Protein AF-0000000065926267 (afdb_homodimer)

Solvent-accessible surface area (backbone atoms only — not comparable to full-atom values): 24018 Å² total; per-residue (Å²): 134,90,83,77,77,90,74,89,75,77,87,75,74,76,86,73,70,77,80,79,80,80,81,76,78,79,76,84,77,79,81,74,82,75,84,75,81,77,74,82,64,80,72,65,75,64,61,59,61,54,53,53,48,52,51,50,44,50,53,42,53,50,50,38,52,49,40,52,48,51,38,50,49,50,51,49,52,48,52,51,47,52,52,52,51,51,51,52,52,51,52,48,62,74,52,30,42,49,67,62,51,57,64,46,47,58,52,54,52,49,51,54,48,47,50,57,54,31,72,71,65,67,42,52,69,61,45,51,53,51,50,52,51,45,52,52,50,52,50,49,56,39,42,75,71,38,38,42,76,53,84,67,82,52,69,70,42,79,84,53,34,39,75,80,47,71,42,75,47,92,93,49,56,76,45,18,47,73,43,80,80,38,87,13,32,28,44,79,89,37,76,74,38,54,18,32,28,27,27,19,48,126,134,85,79,76,81,83,73,80,78,73,85,76,83,85,78,75,73,78,80,76,80,78,80,76,77,80,75,84,76,79,80,77,83,75,87,76,85,78,74,84,66,81,73,69,81,62,64,62,62,56,55,53,48,53,53,49,44,50,53,43,54,50,49,38,51,49,40,51,48,52,39,51,50,49,52,49,52,50,52,51,46,53,54,53,51,52,51,51,52,51,51,47,61,75,50,29,42,49,67,63,52,55,63,46,47,58,52,54,51,50,51,53,48,48,52,58,53,31,72,71,66,67,44,52,68,62,45,52,52,50,51,51,53,45,53,51,49,52,51,50,54,39,42,76,70,39,38,41,76,53,83,67,82,52,67,69,41,79,82,54,34,42,75,80,47,72,42,74,48,90,90,49,57,75,43,16,47,74,45,78,80,36,87,14,32,27,43,80,89,38,74,75,38,54,18,31,29,25,28,18,49,126

Structure (mmCIF, N/CA/C/O backbone):
data_AF-0000000065926267-model_v1
#
loop_
_entity.id
_entity.type
_entity.pdbx_description
1 polymer 'Protein GrpE'
#
loop_
_atom_site.group_PDB
_atom_site.id
_atom_site.type_symbol
_atom_site.label_atom_id
_atom_site.label_alt_id
_atom_site.label_comp_id
_atom_site.label_asym_id
_atom_site.label_entity_id
_atom_site.label_seq_id
_atom_site.pdbx_PDB_ins_code
_atom_site.Cartn_x
_atom_site.Cartn_y
_atom_site.Cartn_z
_atom_site.occupancy
_atom_site.B_iso_or_equiv
_atom_site.auth_seq_id
_atom_site.auth_comp_id
_atom_site.auth_asym_id
_atom_site.auth_atom_id
_atom_site.pdbx_PDB_model_num
ATOM 1 N N . MET A 1 1 ? -25.953 -6.121 42.062 1 20.11 1 MET A N 1
ATOM 2 C CA . MET A 1 1 ? -26.312 -5.539 43.344 1 20.11 1 MET A CA 1
ATOM 3 C C . MET A 1 1 ? -26.172 -4.02 43.312 1 20.11 1 MET A C 1
ATOM 5 O O . MET A 1 1 ? -27.156 -3.299 43.5 1 20.11 1 MET A O 1
ATOM 9 N N . LYS A 1 2 ? -25.047 -3.447 43.719 1 22.78 2 LYS A N 1
ATOM 10 C CA . LYS A 1 2 ? -24.922 -2.127 44.312 1 22.78 2 LYS A CA 1
ATOM 11 C C . LYS A 1 2 ? -24.875 -1.034 43.25 1 22.78 2 LYS A C 1
ATOM 13 O O . LYS A 1 2 ? -23.875 -0.918 42.531 1 22.78 2 LYS A O 1
ATOM 18 N N . ASP A 1 3 ? -26.109 -0.594 42.656 1 23.97 3 ASP A N 1
ATOM 19 C CA . ASP A 1 3 ? -26.719 0.468 41.875 1 23.97 3 ASP A CA 1
ATOM 20 C C . ASP A 1 3 ? -26.406 1.843 42.469 1 23.97 3 ASP A C 1
ATOM 22 O O . ASP A 1 3 ? -27.297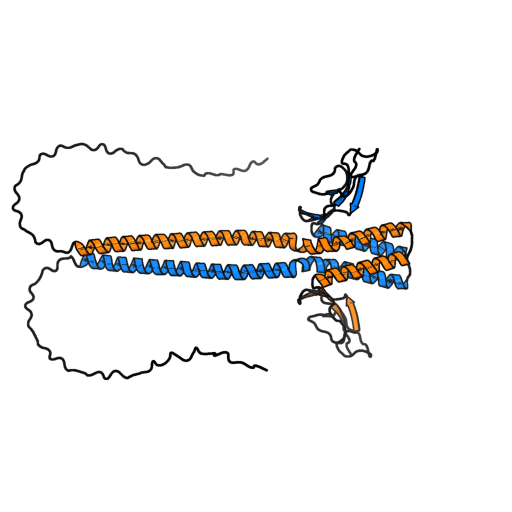 2.521 42.969 1 23.97 3 ASP A O 1
ATOM 26 N N . LYS A 1 4 ? -25.203 1.982 43.094 1 23.7 4 LYS A N 1
ATOM 27 C CA . LYS A 1 4 ? -24.844 3.16 43.875 1 23.7 4 LYS A CA 1
ATOM 28 C C . LYS A 1 4 ? -25.172 4.445 43.094 1 23.7 4 LYS A C 1
ATOM 30 O O . LYS A 1 4 ? -25.297 4.434 41.875 1 23.7 4 LYS A O 1
ATOM 35 N N . ASP A 1 5 ? -24.797 5.723 43.531 1 23.03 5 ASP A N 1
ATOM 36 C CA . ASP A 1 5 ? -25.031 6.988 44.25 1 23.03 5 ASP A CA 1
ATOM 37 C C . ASP A 1 5 ? -24.688 8.18 43.344 1 23.03 5 ASP A C 1
ATOM 39 O O . ASP A 1 5 ? -24.578 9.312 43.812 1 23.03 5 ASP A O 1
ATOM 43 N N . ILE A 1 6 ? -23.922 8 42.094 1 24.67 6 ILE A N 1
ATOM 44 C CA . ILE A 1 6 ? -23.109 9.172 41.781 1 24.67 6 ILE A CA 1
ATOM 45 C C . ILE A 1 6 ? -24.016 10.367 41.5 1 24.67 6 ILE A C 1
ATOM 47 O O . ILE A 1 6 ? -24.906 10.289 40.625 1 24.67 6 ILE A O 1
ATOM 51 N N . LYS A 1 7 ? -24.016 11.555 42.25 1 23.98 7 LYS A N 1
ATOM 52 C CA . LYS A 1 7 ? -24.406 12.867 42.781 1 23.98 7 LYS A CA 1
ATOM 53 C C . LYS A 1 7 ? -24.344 13.93 41.688 1 23.98 7 LYS A C 1
ATOM 55 O O . LYS A 1 7 ? -23.281 14.461 41.375 1 23.98 7 LYS A O 1
ATOM 60 N N . GLU A 1 8 ? -24.938 13.734 40.469 1 21.88 8 GLU A N 1
ATOM 61 C CA . GLU A 1 8 ? -24.891 14.773 39.438 1 21.88 8 GLU A CA 1
ATOM 62 C C . GLU A 1 8 ? -25.438 16.094 39.969 1 21.88 8 GLU A C 1
ATOM 64 O O . GLU A 1 8 ? -26.656 16.234 40.156 1 21.88 8 GLU A O 1
ATOM 69 N N . GLU A 1 9 ? -24.75 16.922 40.906 1 21.28 9 GLU A N 1
ATOM 70 C CA . GLU A 1 9 ? -24.875 18.094 41.75 1 21.28 9 GLU A CA 1
ATOM 71 C C . GLU A 1 9 ? -25.25 19.328 40.906 1 21.28 9 GLU A C 1
ATOM 73 O O . GLU A 1 9 ? -25.922 20.234 41.406 1 21.28 9 GLU A O 1
ATOM 78 N N . VAL A 1 10 ? -24.578 19.656 39.719 1 20.7 10 VAL A N 1
ATOM 79 C CA . VAL A 1 10 ? -24.031 21 39.562 1 20.7 10 VAL A CA 1
ATOM 80 C C . VAL A 1 10 ? -25.156 21.984 39.219 1 20.7 10 VAL A C 1
ATOM 82 O O . VAL A 1 10 ? -25.125 23.141 39.656 1 20.7 10 VAL A O 1
ATOM 85 N N . LEU A 1 11 ? -26.062 21.844 38.188 1 22.83 11 LEU A N 1
ATOM 86 C CA . LEU A 1 11 ? -26.219 22.953 37.25 1 22.83 11 LEU A CA 1
ATOM 87 C C . LEU A 1 11 ? -27.25 23.969 37.75 1 22.83 11 LEU A C 1
ATOM 89 O O . LEU A 1 11 ? -27.938 24.625 36.969 1 22.83 11 LEU A O 1
ATOM 93 N N . LYS A 1 12 ? -27.703 23.953 39 1 21.98 12 LYS A N 1
ATOM 94 C CA . LYS A 1 12 ? -28.984 24.609 39.281 1 21.98 12 LYS A CA 1
ATOM 95 C C . LYS A 1 12 ? -28.828 26.125 39.281 1 21.98 12 LYS A C 1
ATOM 97 O O . LYS A 1 12 ? -29.75 26.859 39.656 1 21.98 12 LYS A O 1
ATOM 102 N N . GLU A 1 13 ? -27.562 26.719 39.281 1 21.47 13 GLU A N 1
ATOM 103 C CA . GLU A 1 13 ? -27.453 27.953 40.062 1 21.47 13 GLU A CA 1
ATOM 104 C C . GLU A 1 13 ? -28.297 29.062 39.438 1 21.47 13 GLU A C 1
ATOM 106 O O . GLU A 1 13 ? -29 29.781 40.156 1 21.47 13 GLU A O 1
ATOM 111 N N . GLU A 1 14 ? -28.031 29.672 38.219 1 21.91 14 GLU A N 1
ATOM 112 C CA . GLU A 1 14 ? -27.75 31.094 38.125 1 21.91 14 GLU A CA 1
ATOM 113 C C . GLU A 1 14 ? -29.031 31.906 38 1 21.91 14 GLU A C 1
ATOM 115 O O . GLU A 1 14 ? -29.031 33.125 38.219 1 21.91 14 GLU A O 1
ATOM 120 N N . ILE A 1 15 ? -30.141 31.578 37.344 1 21.77 15 ILE A N 1
ATOM 121 C CA . ILE A 1 15 ? -30.688 32.594 36.438 1 21.77 15 ILE A CA 1
ATOM 122 C C . ILE A 1 15 ? -31.469 33.625 37.25 1 21.77 15 ILE A C 1
ATOM 124 O O . ILE A 1 15 ? -32.688 33.469 37.438 1 21.77 15 ILE A O 1
ATOM 128 N N . ASN A 1 16 ? -31.234 33.875 38.5 1 20.75 16 ASN A N 1
ATOM 129 C CA . ASN A 1 16 ? -32.156 34.594 39.375 1 20.75 16 ASN A CA 1
ATOM 130 C C . ASN A 1 16 ? -32.281 36.062 38.938 1 20.75 16 ASN A C 1
ATOM 132 O O . ASN A 1 16 ? -31.797 36.969 39.656 1 20.75 16 ASN A O 1
ATOM 136 N N . LYS A 1 17 ? -32.031 36.438 37.719 1 22.7 17 LYS A N 1
ATOM 137 C CA . LYS A 1 17 ? -31.781 37.844 37.469 1 22.7 17 LYS A CA 1
ATOM 138 C C . LYS A 1 17 ? -33 38.719 37.75 1 22.7 17 LYS A C 1
ATOM 140 O O . LYS A 1 17 ? -32.938 39.938 37.75 1 22.7 17 LYS A O 1
ATOM 145 N N . GLU A 1 18 ? -34.219 38.156 37.781 1 21.34 18 GLU A N 1
ATOM 146 C CA . GLU A 1 18 ? -35.125 39.062 37.094 1 21.34 18 GLU A CA 1
ATOM 147 C C . GLU A 1 18 ? -35.188 40.438 37.75 1 21.34 18 GLU A C 1
ATOM 149 O O . GLU A 1 18 ? -34.75 40.562 38.906 1 21.34 18 GLU A O 1
ATOM 154 N N . VAL A 1 19 ? -36.25 41.344 37.531 1 21.77 19 VAL A N 1
ATOM 155 C CA . VAL A 1 19 ? -36.719 42.594 36.938 1 21.77 19 VAL A CA 1
ATOM 156 C C . VAL A 1 19 ? -37.031 43.594 38.031 1 21.77 19 VAL A C 1
ATOM 158 O O . VAL A 1 19 ? -38.125 43.562 38.625 1 21.77 19 VAL A O 1
ATOM 161 N N . ASN A 1 20 ? -36.406 43.562 39.25 1 20.28 20 ASN A N 1
ATOM 162 C CA . ASN A 1 20 ? -37.062 44.438 40.219 1 20.28 20 ASN A CA 1
ATOM 163 C C . ASN A 1 20 ? -37.062 45.875 39.75 1 20.28 20 ASN A C 1
ATOM 165 O O . ASN A 1 20 ? -36 46.438 39.469 1 20.28 20 ASN A O 1
ATOM 169 N N . GLU A 1 21 ? -38.188 46.406 39.25 1 22.14 21 GLU A N 1
ATOM 170 C CA . GLU A 1 21 ? -38.656 47.656 38.656 1 22.14 21 GLU A CA 1
ATOM 171 C C . GLU A 1 21 ? -38.312 48.844 39.562 1 22.14 21 GLU A C 1
ATOM 173 O O . GLU A 1 21 ? -38.562 48.812 40.781 1 22.14 21 GLU A O 1
ATOM 178 N N . GLU A 1 22 ? -37.375 49.719 39.188 1 22.89 22 GLU A N 1
ATOM 179 C CA . GLU A 1 22 ? -36.656 50.969 39.469 1 22.89 22 GLU A CA 1
ATOM 180 C C . GLU A 1 22 ? -37.625 52.125 39.75 1 22.89 22 GLU A C 1
ATOM 182 O O . GLU A 1 22 ? -38.406 52.469 38.875 1 22.89 22 GLU A O 1
ATOM 187 N N . LEU A 1 23 ? -38.312 52.188 41.031 1 22.77 23 LEU A N 1
ATOM 188 C CA . LEU A 1 23 ? -39.188 53.281 41.406 1 22.77 23 LEU A CA 1
ATOM 189 C C . LEU A 1 23 ? -38.469 54.625 41.312 1 22.77 23 LEU A C 1
ATOM 191 O O . LEU A 1 23 ? -37.438 54.812 41.969 1 22.77 23 LEU A O 1
ATOM 195 N N . LYS A 1 24 ? -38.469 55.312 40.219 1 21.36 24 LYS A N 1
ATOM 196 C CA . LYS A 1 24 ? -37.906 56.562 39.719 1 21.36 24 LYS A CA 1
ATOM 197 C C . LYS A 1 24 ? -38.375 57.75 40.562 1 21.36 24 LYS A C 1
ATOM 199 O O . LYS A 1 24 ? -39.562 58.094 40.531 1 21.36 24 LYS A O 1
ATOM 204 N N . ASN A 1 25 ? -38 57.812 41.906 1 21.69 25 ASN A N 1
ATOM 205 C CA . ASN A 1 25 ? -38.469 58.969 42.656 1 21.69 25 ASN A CA 1
ATOM 206 C C . ASN A 1 25 ? -38 60.281 42.062 1 21.69 25 ASN A C 1
ATOM 208 O O . ASN A 1 25 ? -36.812 60.406 41.719 1 21.69 25 ASN A O 1
ATOM 212 N N . GLU A 1 26 ? -38.781 61.062 41.469 1 23 26 GLU A N 1
ATOM 213 C CA . GLU A 1 26 ? -38.75 62.312 40.688 1 23 26 GLU A CA 1
ATOM 214 C C . GLU A 1 26 ? -38.344 63.5 41.562 1 23 26 GLU A C 1
ATOM 216 O O . GLU A 1 26 ? -39.125 63.969 42.406 1 23 26 GLU A O 1
ATOM 221 N N . GLU A 1 27 ? -37.375 63.375 42.469 1 23.44 27 GLU A N 1
ATOM 222 C CA . GLU A 1 27 ? -37.344 64.562 43.344 1 23.44 27 GLU A CA 1
ATOM 223 C C . GLU A 1 27 ? -36.969 65.812 42.562 1 23.44 27 GLU A C 1
ATOM 225 O O . GLU A 1 27 ? -36.188 65.75 41.625 1 23.44 27 GLU A O 1
ATOM 230 N N . VAL A 1 28 ? -37.75 66.938 42.719 1 24.67 28 VAL A N 1
ATOM 231 C CA . VAL A 1 28 ? -37.969 68.25 42.188 1 24.67 28 VAL A CA 1
ATOM 232 C C . VAL A 1 28 ? -36.781 69.188 42.594 1 24.67 28 VAL A C 1
ATOM 234 O O . VAL A 1 28 ? -36.5 69.312 43.781 1 24.67 28 VAL A O 1
ATOM 237 N N . LYS A 1 29 ? -35.656 69.125 41.875 1 23.14 29 LYS A N 1
ATOM 238 C CA . LYS A 1 29 ? -34.469 69.938 42.156 1 23.14 29 LYS A CA 1
ATOM 239 C C . LYS A 1 29 ? -34.719 71.438 42.031 1 23.14 29 LYS A C 1
ATOM 241 O O . LYS A 1 29 ? -35.375 71.875 41.094 1 23.14 29 LYS A O 1
ATOM 246 N N . GLU A 1 30 ? -34.719 72.062 43.188 1 25.59 30 GLU A N 1
ATOM 247 C CA . GLU A 1 30 ? -34.812 73.5 43.438 1 25.59 30 GLU A CA 1
ATOM 248 C C . GLU A 1 30 ? -33.688 74.25 42.75 1 25.59 30 GLU A C 1
ATOM 250 O O . GLU A 1 30 ? -32.5 73.875 42.938 1 25.59 30 GLU A O 1
ATOM 255 N N . GLU A 1 31 ? -33.844 74.938 41.688 1 23.67 31 GLU A N 1
ATOM 256 C CA . GLU A 1 31 ? -32.969 75.625 40.75 1 23.67 31 GLU A CA 1
ATOM 257 C C . GLU A 1 31 ? -32.375 76.875 41.406 1 23.67 31 GLU A C 1
ATOM 259 O O . GLU A 1 31 ? -33.094 77.812 41.781 1 23.67 31 GLU A O 1
ATOM 264 N N . THR A 1 32 ? -31.547 76.75 42.531 1 25.55 32 THR A N 1
ATOM 265 C CA . THR A 1 32 ? -31 77.938 43.062 1 25.55 32 THR A CA 1
ATOM 266 C C . THR A 1 32 ? -30.094 78.625 42.062 1 25.55 32 THR A C 1
ATOM 268 O O . THR A 1 32 ? -29.281 78 41.406 1 25.55 32 THR A O 1
ATOM 271 N N . HIS A 1 33 ? -30.453 79.75 41.531 1 25.23 33 HIS A N 1
ATOM 272 C CA . HIS A 1 33 ? -29.859 80.625 40.5 1 25.23 33 HIS A CA 1
ATOM 273 C C . HIS A 1 33 ? -28.594 81.312 41.031 1 25.23 33 HIS A C 1
ATOM 275 O O . HIS A 1 33 ? -28.672 82.25 41.844 1 25.23 33 HIS A O 1
ATOM 281 N N . GLU A 1 34 ? -27.531 80.625 41.562 1 26.44 34 GLU A N 1
ATOM 282 C CA . GLU A 1 34 ? -26.406 81.375 42.062 1 26.44 34 GLU A CA 1
ATOM 283 C C . GLU A 1 34 ? -25.672 82.125 40.938 1 26.44 34 GLU A C 1
ATOM 285 O O . GLU A 1 34 ? -25.484 81.562 39.875 1 26.44 34 GLU A O 1
ATOM 290 N N . HIS A 1 35 ? -25.609 83.438 40.906 1 28.7 35 HIS A N 1
ATOM 291 C CA . HIS A 1 35 ? -24.984 84.375 40 1 28.7 35 HIS A CA 1
ATOM 292 C C . HIS A 1 35 ? -23.453 84.25 40.031 1 28.7 35 HIS A C 1
ATOM 294 O O . HIS A 1 35 ? -22.844 84.562 41.062 1 28.7 35 HIS A O 1
ATOM 300 N N . GLU A 1 36 ? -22.797 83.25 39.625 1 28.77 36 GLU A N 1
ATOM 301 C CA . GLU A 1 36 ? -21.344 83.062 39.75 1 28.77 36 GLU A CA 1
ATOM 302 C C . GLU A 1 36 ? -20.625 84.062 38.844 1 28.77 36 GLU A C 1
ATOM 304 O O . GLU A 1 36 ? -21 84.312 37.719 1 28.77 36 GLU A O 1
ATOM 309 N N . HIS A 1 37 ? -19.953 85.125 39.469 1 35.34 37 HIS A N 1
ATOM 310 C CA . HIS A 1 37 ? -19.016 86.062 38.875 1 35.34 37 HIS A CA 1
ATOM 311 C C . HIS A 1 37 ? -17.906 85.312 38.125 1 35.34 37 HIS A C 1
ATOM 313 O O . HIS A 1 37 ? -17.266 84.438 38.688 1 35.34 37 HIS A O 1
ATOM 319 N N . LYS A 1 38 ? -17.953 85.312 36.812 1 33.19 38 LYS A N 1
ATOM 320 C CA . LYS A 1 38 ? -17.078 84.688 35.875 1 33.19 38 LYS A CA 1
ATOM 321 C C . LYS A 1 38 ? -15.688 85.312 35.875 1 33.19 38 LYS A C 1
ATOM 323 O O . LYS A 1 38 ? -15.531 86.438 35.5 1 33.19 38 LYS A O 1
ATOM 328 N N . HIS A 1 39 ? -14.922 85.125 36.969 1 39.44 39 HIS A N 1
ATOM 329 C CA . HIS A 1 39 ? -13.523 85.5 36.781 1 39.44 39 HIS A CA 1
ATOM 330 C C . HIS A 1 39 ? -12.945 84.812 35.531 1 39.44 39 HIS A C 1
ATOM 332 O O . HIS A 1 39 ? -13.18 83.625 35.281 1 39.44 39 HIS A O 1
ATOM 338 N N . GLY A 1 40 ? -12.836 85.562 34.469 1 34.44 40 GLY A N 1
ATOM 339 C CA . GLY A 1 40 ? -12.258 85.125 33.188 1 34.44 40 GLY A CA 1
ATOM 340 C C . GLY A 1 40 ? -10.906 84.5 33.375 1 34.44 40 GLY A C 1
ATOM 341 O O . GLY A 1 40 ? -9.906 85.125 33.656 1 34.44 40 GLY A O 1
ATOM 342 N N . GLY A 1 41 ? -10.867 83.438 34.156 1 36.59 41 GLY A N 1
ATOM 343 C CA . GLY A 1 41 ? -9.633 82.688 34.281 1 36.59 41 GLY A CA 1
ATOM 344 C C . GLY A 1 41 ? -9.047 82.25 32.938 1 36.59 41 GLY A C 1
ATOM 345 O O . GLY A 1 41 ? -9.766 81.812 32.062 1 36.59 41 GLY A O 1
ATOM 346 N N . HIS A 1 42 ? -7.992 82.938 32.562 1 44.19 42 HIS A N 1
ATOM 347 C CA . HIS A 1 42 ? -7.227 82.5 31.422 1 44.19 42 HIS A CA 1
ATOM 348 C C . HIS A 1 42 ? -7.039 81 31.438 1 44.19 42 HIS A C 1
ATOM 350 O O . HIS A 1 42 ? -6.488 80.438 32.375 1 44.19 42 HIS A O 1
ATOM 356 N N . THR A 1 43 ? -7.988 80.312 30.938 1 42.28 43 THR A N 1
ATOM 357 C CA . THR A 1 43 ? -7.906 78.875 30.766 1 42.28 43 THR A CA 1
ATOM 358 C C . THR A 1 43 ? -6.574 78.5 30.141 1 42.28 43 THR A C 1
ATOM 360 O O . THR A 1 43 ? -6.246 78.938 29.031 1 42.28 43 THR A O 1
ATOM 363 N N . CYS A 1 44 ? -5.562 78.312 30.922 1 46.72 44 CYS A N 1
ATOM 364 C CA . CYS A 1 44 ? -4.293 77.75 30.484 1 46.72 44 CYS A CA 1
ATOM 365 C C . CYS A 1 44 ? -4.512 76.625 29.453 1 46.72 44 CYS A C 1
ATOM 367 O O . CYS A 1 44 ? -5.332 75.75 29.656 1 46.72 44 CYS A O 1
ATOM 369 N N . CYS A 1 45 ? -4.059 77 28.188 1 47.88 45 CYS A N 1
ATOM 370 C CA . CYS A 1 45 ? -3.979 76.125 27.047 1 47.88 45 CYS A CA 1
ATOM 371 C C . CYS A 1 45 ? -3.477 74.75 27.453 1 47.88 45 CYS A C 1
ATOM 373 O O . CYS A 1 45 ? -2.955 74 26.625 1 47.88 45 CYS A O 1
ATOM 375 N N . GLY A 1 46 ? -3.355 74.5 28.719 1 48.62 46 GLY A N 1
ATOM 376 C CA . GLY A 1 46 ? -2.908 73.188 29.156 1 48.62 46 GLY A CA 1
ATOM 377 C C . GLY A 1 46 ? -3.883 72.062 28.797 1 48.62 46 GLY A C 1
ATOM 378 O O . GLY A 1 46 ? -3.631 70.875 29.078 1 48.62 46 GLY A O 1
ATOM 379 N N . LYS A 1 47 ? -5.062 72.438 28.422 1 54.5 47 LYS A N 1
ATOM 380 C CA . LYS A 1 47 ? -6.09 71.375 28.172 1 54.5 47 LYS A CA 1
ATOM 381 C C . LYS A 1 47 ? -5.898 70.75 26.812 1 54.5 47 LYS A C 1
ATOM 383 O O . LYS A 1 47 ? -6.5 69.688 26.531 1 54.5 47 LYS A O 1
ATOM 388 N N . HIS A 1 48 ? -5.062 71.438 26 1 58.88 48 HIS A N 1
ATOM 389 C CA . HIS A 1 48 ? -4.938 70.875 24.656 1 58.88 48 HIS A CA 1
ATOM 390 C C . HIS A 1 48 ? -3.965 69.688 24.641 1 58.88 48 HIS A C 1
ATOM 392 O O . HIS A 1 48 ? -4.141 68.75 23.859 1 58.88 48 HIS A O 1
ATOM 398 N N . GLY A 1 49 ? -2.984 69.75 25.453 1 58.56 49 GLY A N 1
ATOM 399 C CA . GLY A 1 49 ? -2 68.625 25.469 1 58.56 49 GLY A CA 1
ATOM 400 C C . GLY A 1 49 ? -2.531 67.375 26.062 1 58.56 49 GLY A C 1
ATOM 401 O O . GLY A 1 49 ? -2.148 66.25 25.625 1 58.56 49 GLY A O 1
ATOM 402 N N . HIS A 1 50 ? -3.346 67.438 27 1 68.31 50 HIS A N 1
ATOM 403 C CA . HIS A 1 50 ? -3.906 66.312 27.703 1 68.31 50 HIS A CA 1
ATOM 404 C C . HIS A 1 50 ? -4.871 65.5 26.812 1 68.31 50 HIS A C 1
ATOM 406 O O . HIS A 1 50 ? -4.898 64.312 26.859 1 68.31 50 HIS A O 1
ATOM 412 N N . LYS A 1 51 ? -5.559 66.25 25.984 1 70.12 51 LYS A N 1
ATOM 413 C CA . LYS A 1 51 ? -6.566 65.625 25.141 1 70.12 51 LYS A CA 1
ATOM 414 C C . LYS A 1 51 ? -5.918 64.812 24.031 1 70.12 51 LYS A C 1
ATOM 416 O O . LYS A 1 51 ? -6.398 63.719 23.703 1 70.12 51 LYS A O 1
ATOM 421 N N . HIS A 1 52 ? -4.719 65.25 23.609 1 78.25 52 HIS A N 1
ATOM 422 C CA . HIS A 1 52 ? -4.012 64.562 22.531 1 78.25 52 HIS A CA 1
ATOM 423 C C . HIS A 1 52 ? -3.383 63.25 23.016 1 78.25 52 HIS A C 1
ATOM 425 O O . HIS A 1 52 ? -3.432 62.25 22.312 1 78.25 52 HIS A O 1
ATOM 431 N N . ASN A 1 53 ? -3.031 63.25 24.312 1 82.81 53 ASN A N 1
ATOM 432 C CA . ASN A 1 53 ? -2.396 62.062 24.875 1 82.81 53 ASN A CA 1
ATOM 433 C C . ASN A 1 53 ? -3.422 60.969 25.203 1 82.81 53 ASN A C 1
ATOM 435 O O . ASN A 1 53 ? -3.166 59.781 24.984 1 82.81 53 ASN A O 1
ATOM 439 N N . ASP A 1 54 ? -4.566 61.469 25.578 1 85.25 54 ASP A N 1
ATOM 440 C CA . ASP A 1 54 ? -5.633 60.5 25.875 1 85.25 54 ASP A CA 1
ATOM 441 C C . ASP A 1 54 ? -6.145 59.844 24.609 1 85.25 54 ASP A C 1
ATOM 443 O O . ASP A 1 54 ? -6.441 58.625 24.609 1 85.25 54 ASP A O 1
ATOM 447 N N . GLU A 1 55 ? -6.199 60.625 23.531 1 88.69 55 GLU A N 1
ATOM 448 C CA . GLU A 1 55 ? -6.609 60.062 22.234 1 88.69 55 GLU A CA 1
ATOM 449 C C . GLU A 1 55 ? -5.574 59.094 21.703 1 88.69 55 GLU A C 1
ATOM 451 O O . GLU A 1 55 ? -5.93 58.031 21.172 1 88.69 55 GLU A O 1
ATOM 456 N N . GLU A 1 56 ? -4.328 59.469 21.891 1 91.06 56 GLU A N 1
ATOM 457 C CA . GLU A 1 56 ? -3.246 58.594 21.438 1 91.06 56 GLU A CA 1
ATOM 458 C C . GLU A 1 56 ? -3.217 57.312 22.25 1 91.06 56 GLU A C 1
ATOM 460 O O . GLU A 1 56 ? -3.018 56.219 21.688 1 91.06 56 GLU A O 1
ATOM 465 N N . ILE A 1 57 ? -3.477 57.375 23.531 1 92.5 57 ILE A N 1
ATOM 466 C CA . ILE A 1 57 ? -3.521 56.219 24.422 1 92.5 57 ILE A CA 1
ATOM 467 C C . ILE A 1 57 ? -4.684 55.312 24.016 1 92.5 57 ILE A C 1
ATOM 469 O O . ILE A 1 57 ? -4.539 54.094 23.969 1 92.5 57 ILE A O 1
ATOM 473 N N . GLY A 1 58 ? -5.777 55.906 23.688 1 92.19 58 GLY A N 1
ATOM 474 C CA . GLY A 1 58 ? -6.926 55.156 23.219 1 92.19 58 GLY A CA 1
ATOM 475 C C . GLY A 1 58 ? -6.652 54.406 21.922 1 92.19 58 GLY A C 1
ATOM 476 O O . GLY A 1 58 ? -7.035 53.25 21.781 1 92.19 58 GLY A O 1
ATOM 477 N N . LYS A 1 59 ? -5.996 55.062 21.016 1 94.69 59 LYS A N 1
ATOM 478 C CA . LYS A 1 59 ? -5.645 54.438 19.734 1 94.69 59 LYS A CA 1
ATOM 479 C C . LYS A 1 59 ? -4.672 53.281 19.922 1 94.69 59 LYS A C 1
ATOM 481 O O . LYS A 1 59 ? -4.816 52.219 19.281 1 94.69 59 LYS A O 1
ATOM 486 N N . LEU A 1 60 ? -3.695 53.438 20.828 1 95.5 60 LEU A N 1
ATOM 487 C CA . LEU A 1 60 ? -2.691 52.406 21.078 1 95.5 60 LEU A CA 1
ATOM 488 C C . LEU A 1 60 ? -3.318 51.188 21.75 1 95.5 60 LEU A C 1
ATOM 490 O O . LEU A 1 60 ? -2.99 50.031 21.406 1 95.5 60 LEU A O 1
ATOM 494 N N . LYS A 1 61 ? -4.289 51.438 22.688 1 95.44 61 LYS A N 1
ATOM 495 C CA . LYS A 1 61 ? -4.984 50.344 23.344 1 95.44 61 LYS A CA 1
ATOM 496 C C . LYS A 1 61 ? -5.852 49.562 22.359 1 95.44 61 LYS A C 1
ATOM 498 O O . LYS A 1 61 ? -5.922 48.344 22.422 1 95.44 61 LYS A O 1
ATOM 503 N N . ALA A 1 62 ? -6.402 50.312 21.422 1 96.44 62 ALA A N 1
ATOM 504 C CA . ALA A 1 62 ? -7.199 49.656 20.391 1 96.44 62 ALA A CA 1
ATOM 505 C C . ALA A 1 62 ? -6.32 48.812 19.469 1 96.44 62 ALA A C 1
ATOM 507 O O . ALA A 1 62 ? -6.711 47.719 19.078 1 96.44 62 ALA A O 1
ATOM 508 N N . GLU A 1 63 ? -5.191 49.281 19.141 1 96.56 63 GLU A N 1
ATOM 509 C CA . GLU A 1 63 ? -4.258 48.562 18.297 1 96.56 63 GLU A CA 1
ATOM 510 C C . GLU A 1 63 ? -3.756 47.281 18.984 1 96.56 63 GLU A C 1
ATOM 512 O O . GLU A 1 63 ? -3.604 46.25 18.344 1 96.56 63 GLU A O 1
ATOM 517 N N . ILE A 1 64 ? -3.516 47.344 20.281 1 96.88 64 ILE A N 1
ATOM 518 C CA . ILE A 1 64 ? -3.094 46.188 21.062 1 96.88 64 ILE A CA 1
ATOM 519 C C . ILE A 1 64 ? -4.18 45.125 21.031 1 96.88 64 ILE A C 1
ATOM 521 O O . ILE A 1 64 ? -3.891 43.938 20.797 1 96.88 64 ILE A O 1
ATOM 525 N N . GLU A 1 65 ? -5.441 45.562 21.203 1 96.75 65 GLU A N 1
ATOM 526 C CA . GLU A 1 65 ? -6.559 44.625 21.156 1 96.75 65 GLU A CA 1
ATOM 527 C C . GLU A 1 65 ? -6.691 44 19.781 1 96.75 65 GLU A C 1
ATOM 529 O O . GLU A 1 65 ? -7.008 42.812 19.672 1 96.75 65 GLU A O 1
ATOM 534 N N . GLU A 1 66 ? -6.406 44.781 18.781 1 96.75 66 GLU A N 1
ATOM 535 C CA . GLU A 1 66 ? -6.453 44.25 17.422 1 96.75 66 GLU A CA 1
ATOM 536 C C . GLU A 1 66 ? -5.395 43.188 17.203 1 96.75 66 GLU A C 1
ATOM 538 O O . GLU A 1 66 ? -5.688 42.125 16.672 1 96.75 66 GLU A O 1
ATOM 543 N N . TRP A 1 67 ? -4.18 43.375 17.672 1 96.12 67 TRP A N 1
ATOM 544 C CA . TRP A 1 67 ? -3.094 42.438 17.5 1 96.12 67 TRP A CA 1
ATOM 545 C C . TRP A 1 67 ? -3.342 41.156 18.328 1 96.12 67 TRP A C 1
ATOM 547 O O . TRP A 1 67 ? -3.051 40.062 17.875 1 96.12 67 TRP A O 1
ATOM 557 N N . LYS A 1 68 ? -3.922 41.406 19.547 1 96 68 LYS A N 1
ATOM 558 C CA . LYS A 1 68 ? -4.285 40.25 20.391 1 96 68 LYS A CA 1
ATOM 559 C C . LYS A 1 68 ? -5.328 39.375 19.703 1 96 68 LYS A C 1
ATOM 561 O O . LYS A 1 68 ? -5.199 38.156 19.688 1 96 68 LYS A O 1
ATOM 566 N N . ASN A 1 69 ? -6.289 40.031 19.062 1 96.5 69 ASN A N 1
ATOM 567 C CA . ASN A 1 69 ? -7.336 39.312 18.359 1 96.5 69 ASN A CA 1
ATOM 568 C C . ASN A 1 69 ? -6.785 38.594 17.125 1 96.5 69 ASN A C 1
ATOM 570 O O . ASN A 1 69 ? -7.16 37.469 16.859 1 96.5 69 ASN A O 1
ATOM 574 N N . GLU A 1 70 ? -5.875 39.312 16.438 1 94.88 70 GLU A N 1
ATOM 575 C CA . GLU A 1 70 ? -5.254 38.688 15.273 1 94.88 70 GLU A CA 1
ATOM 576 C C . GLU A 1 70 ? -4.418 37.469 15.672 1 94.88 70 GLU A C 1
ATOM 578 O O . GLU A 1 70 ? -4.453 36.438 15 1 94.88 70 GLU A O 1
ATOM 583 N N . TYR A 1 71 ? -3.73 37.594 16.781 1 95.56 71 TYR A N 1
ATOM 584 C CA . TYR A 1 71 ? -2.918 36.5 17.297 1 95.56 71 TYR A CA 1
ATOM 585 C C . TYR A 1 71 ? -3.785 35.312 17.672 1 95.56 71 TYR A C 1
ATOM 587 O O . TYR A 1 71 ? -3.48 34.188 17.297 1 95.56 71 TYR A O 1
ATOM 595 N N . LEU A 1 72 ? -4.875 35.625 18.344 1 95.75 72 LEU A N 1
ATOM 596 C CA . LEU A 1 72 ? -5.766 34.594 18.797 1 95.75 72 LEU A CA 1
ATOM 597 C C . LEU A 1 72 ? -6.438 33.875 17.625 1 95.75 72 LEU A C 1
ATOM 599 O O . LEU A 1 72 ? -6.594 32.656 17.625 1 95.75 72 LEU A O 1
ATOM 603 N N . ARG A 1 73 ? -6.797 34.656 16.641 1 94.62 73 ARG A N 1
ATOM 604 C CA . ARG A 1 73 ? -7.383 34.125 15.43 1 94.62 73 ARG A CA 1
ATOM 605 C C . ARG A 1 73 ? -6.395 33.188 14.711 1 94.62 73 ARG A C 1
ATOM 607 O O . ARG A 1 73 ? -6.738 32.094 14.328 1 94.62 73 ARG A O 1
ATOM 614 N N . LYS A 1 74 ? -5.184 33.656 14.578 1 94.06 74 LYS A N 1
ATOM 615 C CA . LYS A 1 74 ? -4.145 32.875 13.93 1 94.06 74 LYS A CA 1
ATOM 616 C C . LYS A 1 74 ? -3.885 31.562 14.688 1 94.06 74 LYS A C 1
ATOM 618 O O . LYS A 1 74 ? -3.701 30.516 14.078 1 94.06 74 LYS A O 1
ATOM 623 N N . GLN A 1 75 ? -3.857 31.688 15.977 1 94.56 75 GLN A N 1
ATOM 624 C CA . GLN A 1 75 ? -3.662 30.516 16.828 1 94.56 75 GLN A CA 1
ATOM 625 C C . GLN A 1 75 ? -4.777 29.484 16.625 1 94.56 75 GLN A C 1
ATOM 627 O O . GLN A 1 75 ? -4.52 28.297 16.516 1 94.56 75 GLN A O 1
ATOM 632 N N . ALA A 1 76 ? -5.977 29.984 16.484 1 95.56 76 ALA A N 1
ATOM 633 C CA . ALA A 1 76 ? -7.125 29.109 16.25 1 95.56 76 ALA A CA 1
ATOM 634 C C . ALA A 1 76 ? -7.047 28.469 14.867 1 95.56 76 ALA A C 1
ATOM 636 O O . ALA A 1 76 ? -7.309 27.266 14.727 1 95.56 76 ALA A O 1
ATOM 637 N N . ASP A 1 77 ? -6.66 29.266 13.914 1 94.06 77 ASP A N 1
ATOM 638 C CA . ASP A 1 77 ? -6.488 28.75 12.555 1 94.06 77 ASP A CA 1
ATOM 639 C C . ASP A 1 77 ? -5.445 27.641 12.516 1 94.06 77 ASP A C 1
ATOM 641 O O . ASP A 1 77 ? -5.641 26.625 11.852 1 94.06 77 ASP A O 1
ATOM 645 N N . PHE A 1 78 ? -4.426 27.891 13.281 1 94.56 78 PHE A N 1
ATOM 646 C CA . PHE A 1 78 ? -3.34 26.922 13.336 1 94.56 78 PHE A CA 1
ATOM 647 C C . PHE A 1 78 ? -3.801 25.641 14 1 94.56 78 PHE A C 1
ATOM 649 O O . PHE A 1 78 ? -3.516 24.547 13.516 1 94.56 78 PHE A O 1
ATOM 656 N N . GLN A 1 79 ? -4.539 25.781 15.023 1 95.31 79 GLN A N 1
ATOM 657 C CA . GLN A 1 79 ? -5.031 24.594 15.734 1 95.31 79 GLN A CA 1
ATOM 658 C C . GLN A 1 79 ? -5.988 23.797 14.859 1 95.31 79 GLN A C 1
ATOM 660 O O . GLN A 1 79 ? -5.887 22.562 14.797 1 95.31 79 GLN A O 1
ATOM 665 N N . ASN A 1 80 ? -6.793 24.484 14.148 1 95.19 80 ASN A N 1
ATOM 666 C CA . ASN A 1 80 ? -7.738 23.844 13.242 1 95.19 80 ASN A CA 1
ATOM 667 C C . ASN A 1 80 ? -7.02 23.156 12.078 1 95.19 80 ASN A C 1
ATOM 669 O O . ASN A 1 80 ? -7.363 22.047 11.695 1 95.19 80 ASN A O 1
ATOM 673 N N . PHE A 1 81 ? -6.098 23.859 11.648 1 94.44 81 PHE A N 1
ATOM 674 C CA . PHE A 1 81 ? -5.305 23.328 10.547 1 94.44 81 PHE A CA 1
ATOM 675 C C . PHE A 1 81 ? -4.598 22.031 10.953 1 94.44 81 PHE A C 1
ATOM 677 O O . PHE A 1 81 ? -4.621 21.047 10.219 1 94.44 81 PHE A O 1
ATOM 684 N N . THR A 1 82 ? -3.984 22.125 12.078 1 93.62 82 THR A N 1
ATOM 685 C CA . THR A 1 82 ? -3.242 20.984 12.594 1 93.62 82 THR A CA 1
ATOM 686 C C . THR A 1 82 ? -4.156 19.781 12.766 1 93.62 82 THR A C 1
ATOM 688 O O . THR A 1 82 ? -3.809 18.656 12.359 1 93.62 82 THR A O 1
ATOM 691 N N . LYS A 1 83 ? -5.34 20.016 13.258 1 95.19 83 LYS A N 1
ATOM 692 C CA . LYS A 1 83 ? -6.297 18.922 13.461 1 95.19 83 LYS A CA 1
ATOM 693 C C . LYS A 1 83 ? -6.746 18.344 12.125 1 95.19 83 LYS A C 1
ATOM 695 O O . LYS A 1 83 ? -6.828 17.109 11.977 1 95.19 83 LYS A O 1
ATOM 700 N N . ARG A 1 84 ? -7.02 19.156 11.18 1 93.75 84 ARG A N 1
ATOM 701 C CA . ARG A 1 84 ? -7.441 18.719 9.852 1 93.75 84 ARG A CA 1
ATOM 702 C C . ARG A 1 84 ? -6.344 17.922 9.164 1 93.75 84 ARG A C 1
ATOM 704 O O . ARG A 1 84 ? -6.613 16.875 8.57 1 93.75 84 ARG A O 1
ATOM 711 N N . LYS A 1 85 ? -5.156 18.422 9.281 1 93 85 LYS A N 1
ATOM 712 C CA . LYS A 1 85 ? -4.031 17.766 8.625 1 93 85 LYS A CA 1
ATOM 713 C C . LYS A 1 85 ? -3.742 16.406 9.25 1 93 85 LYS A C 1
ATOM 715 O O . LYS A 1 85 ? -3.406 15.453 8.547 1 93 85 LYS A O 1
ATOM 720 N N . GLU A 1 86 ? -3.91 16.375 10.547 1 93.75 86 GLU A N 1
ATOM 721 C CA . GLU A 1 86 ? -3.721 15.102 11.242 1 93.75 86 GLU A CA 1
ATOM 722 C C . GLU A 1 86 ? -4.746 14.07 10.797 1 93.75 86 GLU A C 1
ATOM 724 O O . GLU A 1 86 ? -4.41 12.898 10.586 1 93.75 86 GLU A O 1
ATOM 729 N N . LYS A 1 87 ? -5.922 14.469 10.57 1 94.19 87 LYS A N 1
ATOM 730 C CA . LYS A 1 87 ? -6.969 13.578 10.086 1 94.19 87 LYS A CA 1
ATOM 731 C C . LYS A 1 87 ? -6.676 13.094 8.672 1 94.19 87 LYS A C 1
ATOM 733 O O . LYS A 1 87 ? -6.871 11.922 8.352 1 94.19 87 LYS A O 1
ATOM 738 N N . GLU A 1 88 ? -6.23 13.992 7.906 1 91.69 88 GLU A N 1
ATOM 739 C CA . GLU A 1 88 ? -5.852 13.656 6.535 1 91.69 88 GLU A CA 1
ATOM 740 C C . GLU A 1 88 ? -4.742 12.609 6.508 1 91.69 88 GLU A C 1
ATOM 742 O O . GLU A 1 88 ? -4.812 11.641 5.746 1 91.69 88 GLU A O 1
ATOM 747 N N . VAL A 1 89 ? -3.754 12.781 7.359 1 92.75 89 VAL A N 1
ATOM 748 C CA . VAL A 1 89 ? -2.629 11.859 7.434 1 92.75 89 VAL A CA 1
ATOM 749 C C . VAL A 1 89 ? -3.117 10.492 7.906 1 92.75 89 VAL A C 1
ATOM 751 O O . VAL A 1 89 ? -2.711 9.461 7.367 1 92.75 89 VAL A O 1
ATOM 754 N N . ASP A 1 90 ? -4.027 10.492 8.812 1 93.75 90 ASP A N 1
ATOM 755 C CA . ASP A 1 90 ? -4.562 9.242 9.352 1 93.75 90 ASP A CA 1
ATOM 756 C C . ASP A 1 90 ? -5.344 8.477 8.281 1 93.75 90 ASP A C 1
ATOM 758 O O . ASP A 1 90 ? -5.215 7.254 8.164 1 93.75 90 ASP A O 1
ATOM 762 N N . GLU A 1 91 ? -6.066 9.148 7.52 1 92.62 91 GLU A N 1
ATOM 763 C CA . GLU A 1 91 ? -6.82 8.531 6.434 1 92.62 91 GLU A CA 1
ATOM 764 C C . GLU A 1 91 ? -5.887 7.969 5.363 1 92.62 91 GLU A C 1
ATOM 766 O O . GLU A 1 91 ? -6.121 6.875 4.84 1 92.62 91 GLU A O 1
ATOM 771 N N . LEU A 1 92 ? -4.906 8.695 5.074 1 92.19 92 LEU A N 1
ATOM 772 C CA . LEU A 1 92 ? -3.924 8.25 4.09 1 92.19 92 LEU A CA 1
ATOM 773 C C . LEU A 1 92 ? -3.25 6.961 4.539 1 92.19 92 LEU A C 1
ATOM 775 O O . LEU A 1 92 ? -3.078 6.035 3.744 1 92.19 92 LEU A O 1
ATOM 779 N N . LYS A 1 93 ? -2.957 6.918 5.809 1 93.12 93 LYS A N 1
ATOM 780 C CA . LYS A 1 93 ? -2.32 5.727 6.359 1 93.12 93 LYS A CA 1
ATOM 781 C C . LYS A 1 93 ? -3.262 4.527 6.309 1 93.12 93 LYS A C 1
ATOM 783 O O . LYS A 1 93 ? -2.842 3.416 5.977 1 93.12 93 LYS A O 1
ATOM 788 N N . LYS A 1 94 ? -4.445 4.82 6.594 1 93.19 94 LYS A N 1
ATOM 789 C CA . LYS A 1 94 ? -5.461 3.771 6.656 1 93.19 94 LYS A CA 1
ATOM 790 C C . LYS A 1 94 ? -5.637 3.092 5.301 1 93.19 94 LYS A C 1
ATOM 792 O O . LYS A 1 94 ? -5.793 1.871 5.227 1 93.19 94 LYS A O 1
ATOM 797 N N . PHE A 1 95 ? -5.492 3.842 4.172 1 94.25 95 PHE A N 1
ATOM 798 C CA . PHE A 1 95 ? -5.77 3.301 2.848 1 94.25 95 PHE A CA 1
ATOM 799 C C . PHE A 1 95 ? -4.516 3.314 1.983 1 94.25 95 PHE A C 1
ATOM 801 O O . PHE A 1 95 ? -4.602 3.336 0.753 1 94.25 95 PHE A O 1
ATOM 808 N N . ALA A 1 96 ? -3.375 3.35 2.695 1 92.69 96 ALA A N 1
ATOM 809 C CA . ALA A 1 96 ? -2.082 3.449 2.021 1 92.69 96 ALA A CA 1
ATOM 810 C C . ALA A 1 96 ? -1.891 2.305 1.03 1 92.69 96 ALA A C 1
ATOM 812 O O . ALA A 1 96 ? -1.318 2.498 -0.045 1 92.69 96 ALA A O 1
ATOM 813 N N . SER A 1 97 ? -2.502 1.181 1.227 1 94.69 97 SER A N 1
ATOM 814 C CA . SER A 1 97 ? -2.236 -0.008 0.422 1 94.69 97 SER A CA 1
ATOM 815 C C . SER A 1 97 ? -3.363 -0.264 -0.573 1 94.69 97 SER A C 1
ATOM 817 O O . SER A 1 97 ? -3.328 -1.242 -1.322 1 94.69 97 SER A O 1
ATOM 819 N N . GLU A 1 98 ? -4.289 0.592 -0.65 1 95.44 98 GLU A N 1
ATOM 820 C CA . GLU A 1 98 ? -5.492 0.358 -1.445 1 95.44 98 GLU A CA 1
ATOM 821 C C . GLU A 1 98 ? -5.148 0.196 -2.924 1 95.44 98 GLU A C 1
ATOM 823 O O . GLU A 1 98 ? -5.578 -0.768 -3.562 1 95.44 98 GLU A O 1
ATOM 828 N N . LYS A 1 99 ? -4.359 1.061 -3.406 1 94.44 99 LYS A N 1
ATOM 829 C CA . LYS A 1 99 ? -4.043 1.062 -4.832 1 94.44 99 LYS A CA 1
ATOM 830 C C . LYS A 1 99 ? -3.338 -0.227 -5.238 1 94.44 99 LYS A C 1
ATOM 832 O O . LYS A 1 99 ? -3.748 -0.89 -6.195 1 94.44 99 LYS A O 1
ATOM 837 N N . ILE A 1 100 ? -2.348 -0.612 -4.52 1 95.88 100 ILE A N 1
ATOM 838 C CA . ILE A 1 100 ? -1.544 -1.774 -4.883 1 95.88 100 ILE A CA 1
ATOM 839 C C . ILE A 1 100 ? -2.357 -3.049 -4.672 1 95.88 100 ILE A C 1
ATOM 841 O O . ILE A 1 100 ? -2.26 -3.992 -5.465 1 95.88 100 ILE A O 1
ATOM 845 N N . ILE A 1 101 ? -3.162 -3.074 -3.623 1 96.81 101 ILE A N 1
ATOM 846 C CA . ILE A 1 101 ? -4.012 -4.23 -3.363 1 96.81 101 ILE A CA 1
ATOM 847 C C . ILE A 1 101 ? -4.992 -4.422 -4.52 1 96.81 101 ILE A C 1
ATOM 849 O O . ILE A 1 101 ? -5.16 -5.535 -5.023 1 96.81 101 ILE A O 1
ATOM 853 N N . THR A 1 102 ? -5.531 -3.361 -4.965 1 96.88 102 THR A N 1
ATOM 854 C CA . THR A 1 102 ? -6.477 -3.418 -6.074 1 96.88 102 THR A CA 1
ATOM 855 C C . THR A 1 102 ? -5.801 -3.951 -7.336 1 96.88 102 THR A C 1
ATOM 857 O O . THR A 1 102 ? -6.387 -4.75 -8.07 1 96.88 102 THR A O 1
ATOM 860 N N . GLN A 1 103 ? -4.598 -3.568 -7.52 1 95.5 103 GLN A N 1
ATOM 861 C CA . GLN A 1 103 ? -3.844 -4.027 -8.688 1 95.5 103 GLN A CA 1
ATOM 862 C C . GLN A 1 103 ? -3.531 -5.52 -8.586 1 95.5 103 GLN A C 1
ATOM 864 O O . GLN A 1 103 ? -3.492 -6.219 -9.594 1 95.5 103 GLN A O 1
ATOM 869 N N . PHE A 1 104 ? -3.398 -6.008 -7.371 1 96.06 104 PHE A N 1
ATOM 870 C CA . PHE A 1 104 ? -3.02 -7.402 -7.16 1 96.06 104 PHE A CA 1
ATOM 871 C C . PHE A 1 104 ? -4.234 -8.312 -7.258 1 96.06 104 PHE A C 1
ATOM 873 O O . PHE A 1 104 ? -4.098 -9.523 -7.457 1 96.06 104 PHE A O 1
ATOM 880 N N . LEU A 1 105 ? -5.41 -7.746 -7.168 1 97.06 105 LEU A N 1
ATOM 881 C CA . LEU A 1 105 ? -6.621 -8.562 -7.172 1 97.06 105 LEU A CA 1
ATOM 882 C C . LEU A 1 105 ? -6.754 -9.328 -8.484 1 97.06 105 LEU A C 1
ATOM 884 O O . LEU A 1 105 ? -7.242 -10.461 -8.492 1 97.06 105 LEU A O 1
ATOM 888 N N . GLY A 1 106 ? -6.266 -8.742 -9.555 1 95.5 106 GLY A N 1
ATOM 889 C CA . GLY A 1 106 ? -6.285 -9.43 -10.836 1 95.5 106 GLY A CA 1
ATOM 890 C C . GLY A 1 106 ? -5.469 -10.703 -10.836 1 95.5 106 GLY A C 1
ATOM 891 O O . GLY A 1 106 ? -5.91 -11.727 -11.367 1 95.5 106 GLY A O 1
ATOM 892 N N . SER A 1 107 ? -4.387 -10.625 -10.211 1 96.38 107 SER A N 1
ATOM 893 C CA . SER A 1 107 ? -3.527 -11.805 -10.125 1 96.38 107 SER A CA 1
ATOM 894 C C . SER A 1 107 ? -4.164 -12.891 -9.266 1 96.38 107 SER A C 1
ATOM 896 O O . SER A 1 107 ? -4.086 -14.078 -9.594 1 96.38 107 SER A O 1
ATOM 898 N N . LEU A 1 108 ? -4.789 -12.5 -8.164 1 96.88 108 LEU A N 1
ATOM 899 C CA . LEU A 1 108 ? -5.496 -13.453 -7.312 1 96.88 108 LEU A CA 1
ATOM 900 C C . LEU A 1 108 ? -6.621 -14.141 -8.086 1 96.88 108 LEU A C 1
ATOM 902 O O . LEU A 1 108 ? -6.754 -15.367 -8.031 1 96.88 108 LEU A O 1
ATOM 906 N N . ASP A 1 109 ? -7.301 -13.383 -8.82 1 96.62 109 ASP A N 1
ATOM 907 C CA . ASP A 1 109 ? -8.359 -13.922 -9.672 1 96.62 109 ASP A CA 1
ATOM 908 C C . ASP A 1 109 ? -7.812 -14.969 -10.633 1 96.62 109 ASP A C 1
ATOM 910 O O . ASP A 1 109 ? -8.391 -16.047 -10.789 1 96.62 109 ASP A O 1
ATOM 914 N N . ASN A 1 110 ? -6.762 -14.617 -11.234 1 96.12 110 ASN A N 1
ATOM 915 C CA . ASN A 1 110 ? -6.18 -15.492 -12.25 1 96.12 110 ASN A CA 1
ATOM 916 C C . ASN A 1 110 ? -5.625 -16.766 -11.633 1 96.12 110 ASN A C 1
ATOM 918 O O . ASN A 1 110 ? -5.711 -17.844 -12.234 1 96.12 110 ASN A O 1
ATOM 922 N N . LEU A 1 111 ? -5.102 -16.656 -10.445 1 97.06 111 LEU A N 1
ATOM 923 C CA . LEU A 1 111 ? -4.629 -17.844 -9.742 1 97.06 111 LEU A CA 1
ATOM 924 C C . LEU A 1 111 ? -5.789 -18.781 -9.43 1 97.06 111 LEU A C 1
ATOM 926 O O . LEU A 1 111 ? -5.691 -20 -9.648 1 97.06 111 LEU A O 1
ATOM 930 N N . GLU A 1 112 ? -6.836 -18.219 -8.938 1 96 112 GLU A N 1
ATOM 931 C CA . GLU A 1 112 ? -8.008 -19.031 -8.625 1 96 112 GLU A CA 1
ATOM 932 C C . GLU A 1 112 ? -8.578 -19.688 -9.883 1 96 112 GLU A C 1
ATOM 934 O O . GLU A 1 112 ? -8.953 -20.859 -9.859 1 96 112 GLU A O 1
ATOM 939 N N . ARG A 1 113 ? -8.547 -18.938 -10.938 1 94.25 113 ARG A N 1
ATOM 940 C CA . ARG A 1 113 ? -9.023 -19.469 -12.211 1 94.25 113 ARG A CA 1
ATOM 941 C C . ARG A 1 113 ? -8.125 -20.609 -12.703 1 94.25 113 ARG A C 1
ATOM 943 O O . ARG A 1 113 ? -8.617 -21.594 -13.242 1 94.25 113 ARG A O 1
ATOM 950 N N . ALA A 1 114 ? -6.887 -20.391 -12.555 1 94.62 114 ALA A N 1
ATOM 951 C CA . ALA A 1 114 ? -5.926 -21.406 -12.961 1 94.62 114 ALA A CA 1
ATOM 952 C C . ALA A 1 114 ? -6.141 -22.703 -12.188 1 94.62 114 ALA A C 1
ATOM 954 O O . ALA A 1 114 ? -6.113 -23.797 -12.766 1 94.62 114 ALA A O 1
ATOM 955 N N . ILE A 1 115 ? -6.453 -22.594 -10.914 1 94.69 115 ILE A N 1
ATOM 956 C CA . ILE A 1 115 ? -6.703 -23.766 -10.062 1 94.69 115 ILE A CA 1
ATOM 957 C C . ILE A 1 115 ? -7.973 -24.469 -10.523 1 94.69 115 ILE A C 1
ATOM 959 O O . ILE A 1 115 ? -7.969 -25.688 -10.75 1 94.69 115 ILE A O 1
ATOM 963 N N . GLU A 1 116 ? -8.961 -23.719 -10.727 1 93.5 116 GLU A N 1
ATOM 964 C CA . GLU A 1 116 ? -10.242 -24.281 -11.117 1 93.5 116 GLU A CA 1
ATOM 965 C C . GLU A 1 116 ? -10.141 -25.016 -12.461 1 93.5 116 GLU A C 1
ATOM 967 O O . GLU A 1 116 ? -10.625 -26.141 -12.602 1 93.5 116 GLU A O 1
ATOM 972 N N . SER A 1 117 ? -9.5 -24.406 -13.406 1 92.06 117 SER A N 1
ATOM 973 C CA . SER A 1 117 ? -9.375 -24.984 -14.734 1 92.06 117 SER A CA 1
ATOM 974 C C . SER A 1 117 ? -8.484 -26.219 -14.719 1 92.06 117 SER A C 1
ATOM 976 O O . SER A 1 117 ? -8.68 -27.141 -15.508 1 92.06 117 SER A O 1
ATOM 978 N N . SER A 1 118 ? -7.59 -26.219 -13.828 1 92.31 118 SER A N 1
ATOM 979 C CA . SER A 1 118 ? -6.633 -27.312 -13.773 1 92.31 118 SER A CA 1
ATOM 980 C C . SER A 1 118 ? -7.25 -28.547 -13.141 1 92.31 118 SER A C 1
ATOM 982 O O . SER A 1 118 ? -6.887 -29.672 -13.492 1 92.31 118 SER A O 1
ATOM 984 N N . ILE A 1 119 ? -8.086 -28.344 -12.195 1 89.81 119 ILE A N 1
ATOM 985 C CA . ILE A 1 119 ? -8.758 -29.469 -11.555 1 89.81 119 ILE A CA 1
ATOM 986 C C . ILE A 1 119 ? -9.562 -30.25 -12.594 1 89.81 119 ILE A C 1
ATOM 988 O O . ILE A 1 119 ? -9.586 -31.484 -12.562 1 89.81 119 ILE A O 1
ATOM 992 N N . GLU A 1 120 ? -9.992 -29.516 -13.539 1 87.88 120 GLU A N 1
ATOM 993 C CA . GLU A 1 120 ? -10.812 -30.156 -14.578 1 87.88 120 GLU A CA 1
ATOM 994 C C . GLU A 1 120 ? -9.938 -30.766 -15.664 1 87.88 120 GLU A C 1
ATOM 996 O O . GLU A 1 120 ? -10.141 -31.922 -16.047 1 87.88 120 GLU A O 1
ATOM 1001 N N . SER A 1 121 ? -8.953 -30.156 -16.156 1 88.44 121 SER A N 1
ATOM 1002 C CA . SER A 1 121 ? -8.18 -30.562 -17.328 1 88.44 121 SER A CA 1
ATOM 1003 C C . SER A 1 121 ? -7.027 -31.484 -16.938 1 88.44 121 SER A C 1
ATOM 1005 O O . SER A 1 121 ? -6.621 -32.344 -17.719 1 88.44 121 SER A O 1
ATOM 1007 N N . LYS A 1 122 ? -6.441 -31.297 -15.805 1 89.31 122 LYS A N 1
ATOM 1008 C CA . LYS A 1 122 ? -5.246 -31.984 -15.32 1 89.31 122 LYS A CA 1
ATOM 1009 C C . LYS A 1 122 ? -4.078 -31.797 -16.281 1 89.31 122 LYS A C 1
ATOM 1011 O O . LYS A 1 122 ? -3.309 -32.75 -16.516 1 89.31 122 LYS A O 1
ATOM 1016 N N . ASP A 1 123 ? -4.117 -30.672 -16.922 1 90.75 123 ASP A N 1
ATOM 1017 C CA . ASP A 1 123 ? -3.076 -30.312 -17.891 1 90.75 123 ASP A CA 1
ATOM 1018 C C . ASP A 1 123 ? -1.914 -29.609 -17.188 1 90.75 123 ASP A C 1
ATOM 1020 O O . ASP A 1 123 ? -1.977 -28.391 -16.953 1 90.75 123 ASP A O 1
ATOM 1024 N N . PHE A 1 124 ? -0.855 -30.344 -17 1 92.19 124 PHE A N 1
ATOM 1025 C CA . PHE A 1 124 ? 0.302 -29.844 -16.266 1 92.19 124 PHE A CA 1
ATOM 1026 C C . PHE A 1 124 ? 0.935 -28.656 -16.969 1 92.19 124 PHE A C 1
ATOM 1028 O O . PHE A 1 124 ? 1.215 -27.641 -16.359 1 92.19 124 PHE A O 1
ATOM 1035 N N . ASP A 1 125 ? 1.144 -28.781 -18.25 1 92.56 125 ASP A N 1
ATOM 1036 C CA . ASP A 1 125 ? 1.839 -27.75 -19.016 1 92.56 125 ASP A CA 1
ATOM 1037 C C . ASP A 1 125 ? 1.037 -26.453 -19.047 1 92.56 125 ASP A C 1
ATOM 1039 O O . ASP A 1 125 ? 1.606 -25.359 -18.953 1 92.56 125 ASP A O 1
ATOM 1043 N N . SER A 1 126 ? -0.238 -26.594 -19.172 1 93.44 126 SER A N 1
ATOM 1044 C CA . SER A 1 126 ? -1.102 -25.422 -19.172 1 93.44 126 SER A CA 1
ATOM 1045 C C . SER A 1 126 ? -1.082 -24.703 -17.828 1 93.44 126 SER A C 1
ATOM 1047 O O . SER A 1 126 ? -1.033 -23.484 -17.766 1 93.44 126 SER A O 1
ATOM 1049 N N . LEU A 1 127 ? -1.076 -25.484 -16.797 1 94.75 127 LEU A N 1
ATOM 1050 C CA . LEU A 1 127 ? -1.021 -24.906 -15.453 1 94.75 127 LEU A CA 1
ATOM 1051 C C . LEU A 1 127 ? 0.307 -24.203 -15.227 1 94.75 127 LEU A C 1
ATOM 1053 O O . LEU A 1 127 ? 0.333 -23.062 -14.734 1 94.75 127 LEU A O 1
ATOM 1057 N N . LEU A 1 128 ? 1.333 -24.812 -15.602 1 95.06 128 LEU A N 1
ATOM 1058 C CA . LEU A 1 128 ? 2.664 -24.25 -15.414 1 95.06 128 LEU A CA 1
ATOM 1059 C C . LEU A 1 128 ? 2.803 -22.938 -16.188 1 95.06 128 LEU A C 1
ATOM 1061 O O . LEU A 1 128 ? 3.256 -21.938 -15.625 1 95.06 128 LEU A O 1
ATOM 1065 N N . LYS A 1 129 ? 2.383 -22.922 -17.375 1 94.81 129 LYS A N 1
ATOM 1066 C CA . LYS A 1 129 ? 2.445 -21.719 -18.203 1 94.81 129 LYS A CA 1
ATOM 1067 C C . LYS A 1 129 ? 1.583 -20.609 -17.609 1 94.81 129 LYS A C 1
ATOM 1069 O O . LYS A 1 129 ? 1.972 -19.438 -17.625 1 94.81 129 LYS A O 1
ATOM 1074 N N . GLY A 1 130 ? 0.416 -20.984 -17.125 1 95.12 130 GLY A N 1
ATOM 1075 C CA . GLY A 1 130 ? -0.457 -20 -16.484 1 95.12 130 GLY A CA 1
ATOM 1076 C C . GLY A 1 130 ? 0.175 -19.344 -15.266 1 95.12 130 GLY A C 1
ATOM 1077 O O . GLY A 1 130 ? 0.08 -18.125 -15.102 1 95.12 130 GLY A O 1
ATOM 1078 N N . ILE A 1 131 ? 0.833 -20.172 -14.492 1 96.56 131 ILE A N 1
ATOM 1079 C CA . ILE A 1 131 ? 1.467 -19.641 -13.281 1 96.56 131 ILE A CA 1
ATOM 1080 C C . ILE A 1 131 ? 2.637 -18.75 -13.672 1 96.56 131 ILE A C 1
ATOM 1082 O O . ILE A 1 131 ? 2.859 -17.703 -13.047 1 96.56 131 ILE A O 1
ATOM 1086 N N . GLU A 1 132 ? 3.387 -19.078 -14.648 1 97.12 132 GLU A N 1
ATOM 1087 C CA . GLU A 1 132 ? 4.492 -18.266 -15.133 1 97.12 132 GLU A CA 1
ATOM 1088 C C . GLU A 1 132 ? 4 -16.891 -15.594 1 97.12 132 GLU A C 1
ATOM 1090 O O . GLU A 1 132 ? 4.637 -15.875 -15.32 1 97.12 132 GLU A O 1
ATOM 1095 N N . MET A 1 133 ? 2.893 -16.906 -16.25 1 96.75 133 MET A N 1
ATOM 1096 C CA . MET A 1 133 ? 2.309 -15.656 -16.719 1 96.75 133 MET A CA 1
ATOM 1097 C C . MET A 1 133 ? 1.887 -14.773 -15.555 1 96.75 133 MET A C 1
ATOM 1099 O O . MET A 1 133 ? 2.092 -13.555 -15.578 1 96.75 133 MET A O 1
ATOM 1103 N N . ILE A 1 134 ? 1.353 -15.398 -14.586 1 97.5 134 ILE A N 1
ATOM 1104 C CA . ILE A 1 134 ? 0.894 -14.656 -13.414 1 97.5 134 ILE A CA 1
ATOM 1105 C C . ILE A 1 134 ? 2.09 -14.055 -12.68 1 97.5 134 ILE A C 1
ATOM 1107 O O . ILE A 1 134 ? 2.043 -12.906 -12.242 1 97.5 134 ILE A O 1
ATOM 1111 N N . VAL A 1 135 ? 3.16 -14.82 -12.539 1 97.56 135 VAL A N 1
ATOM 1112 C CA . VAL A 1 135 ? 4.375 -14.344 -11.891 1 97.56 135 VAL A CA 1
ATOM 1113 C C . VAL A 1 135 ? 4.938 -13.148 -12.664 1 97.56 135 VAL A C 1
ATOM 1115 O O . VAL A 1 135 ? 5.316 -12.141 -12.062 1 97.56 135 VAL A O 1
ATOM 1118 N N . ARG A 1 136 ? 4.934 -13.234 -13.961 1 97.5 136 ARG A N 1
ATOM 1119 C CA . ARG A 1 136 ? 5.402 -12.133 -14.789 1 97.5 136 ARG A CA 1
ATOM 1120 C C . ARG A 1 136 ? 4.547 -10.883 -14.578 1 97.5 136 ARG A C 1
ATOM 1122 O O . ARG A 1 136 ? 5.074 -9.781 -14.453 1 97.5 136 ARG A O 1
ATOM 1129 N N . ASN A 1 137 ? 3.291 -11.086 -14.547 1 97.25 137 ASN A N 1
ATOM 1130 C CA . ASN A 1 137 ? 2.375 -9.977 -14.312 1 97.25 137 ASN A CA 1
ATOM 1131 C C . ASN A 1 137 ? 2.615 -9.328 -12.953 1 97.25 137 ASN A C 1
ATOM 1133 O O . ASN A 1 137 ? 2.654 -8.102 -12.844 1 97.25 137 ASN A O 1
ATOM 1137 N N . LEU A 1 138 ? 2.779 -10.156 -11.93 1 97.38 138 LEU A N 1
ATOM 1138 C CA . LEU A 1 138 ? 3.051 -9.656 -10.594 1 97.38 138 LEU A CA 1
ATOM 1139 C C . LEU A 1 138 ? 4.332 -8.828 -10.57 1 97.38 138 LEU A C 1
ATOM 1141 O O . LEU A 1 138 ? 4.375 -7.758 -9.961 1 97.38 138 LEU A O 1
ATOM 1145 N N . LYS A 1 139 ? 5.305 -9.297 -11.234 1 97.25 139 LYS A N 1
ATOM 1146 C CA . LYS A 1 139 ? 6.566 -8.57 -11.305 1 97.25 139 LYS A CA 1
ATOM 1147 C C . LYS A 1 139 ? 6.398 -7.242 -12.039 1 97.25 139 LYS A C 1
ATOM 1149 O O . LYS A 1 139 ? 7.008 -6.238 -11.656 1 97.25 139 LYS A O 1
ATOM 1154 N N . ASP A 1 140 ? 5.574 -7.223 -13.023 1 97.44 140 ASP A N 1
ATOM 1155 C CA . ASP A 1 140 ? 5.289 -5.992 -13.758 1 97.44 140 ASP A CA 1
ATOM 1156 C C . ASP A 1 140 ? 4.594 -4.969 -12.859 1 97.44 140 ASP A C 1
ATOM 1158 O O . ASP A 1 140 ? 4.934 -3.785 -12.883 1 97.44 140 ASP A O 1
ATOM 1162 N N . ILE A 1 141 ? 3.637 -5.406 -12.07 1 96.44 141 ILE A N 1
ATOM 1163 C CA . ILE A 1 141 ? 2.924 -4.535 -11.141 1 96.44 141 ILE A CA 1
ATOM 1164 C C . ILE A 1 141 ? 3.904 -3.938 -10.141 1 96.44 141 ILE A C 1
ATOM 1166 O O . ILE A 1 141 ? 3.871 -2.734 -9.867 1 96.44 141 ILE A O 1
ATOM 1170 N N . MET A 1 142 ? 4.75 -4.742 -9.656 1 96.44 142 MET A N 1
ATOM 1171 C CA . MET A 1 142 ? 5.738 -4.293 -8.68 1 96.44 142 MET A CA 1
ATOM 1172 C C . MET A 1 142 ? 6.703 -3.287 -9.305 1 96.44 142 MET A C 1
ATOM 1174 O O . MET A 1 142 ? 7 -2.254 -8.703 1 96.44 142 MET A O 1
ATOM 1178 N N . SER A 1 143 ? 7.129 -3.611 -10.5 1 97.25 143 SER A N 1
ATOM 1179 C CA . SER A 1 143 ? 8.031 -2.705 -11.203 1 97.25 143 SER A CA 1
ATOM 1180 C C . SER A 1 143 ? 7.367 -1.352 -11.445 1 97.25 143 SER A C 1
ATOM 1182 O O . SER A 1 143 ? 8 -0.307 -11.281 1 97.25 143 SER A O 1
ATOM 1184 N N . ALA A 1 144 ? 6.109 -1.374 -11.781 1 95.81 144 ALA A N 1
ATOM 1185 C CA . ALA A 1 144 ? 5.355 -0.146 -12.031 1 95.81 144 ALA A CA 1
ATOM 1186 C C . ALA A 1 144 ? 5.234 0.685 -10.75 1 95.81 144 ALA A C 1
ATOM 1188 O O . ALA A 1 144 ? 5.145 1.913 -10.812 1 95.81 144 ALA A O 1
ATOM 1189 N N . GLU A 1 145 ? 5.328 -0.021 -9.633 1 95.25 145 GLU A N 1
ATOM 1190 C CA . GLU A 1 145 ? 5.234 0.655 -8.344 1 95.25 145 GLU A CA 1
ATOM 1191 C C . GLU A 1 145 ? 6.609 1.088 -7.84 1 95.25 145 GLU A C 1
ATOM 1193 O O . GLU A 1 145 ? 6.742 1.563 -6.711 1 95.25 145 GLU A O 1
ATOM 1198 N N . GLY A 1 146 ? 7.633 0.828 -8.648 1 96.69 146 GLY A N 1
ATOM 1199 C CA . GLY A 1 146 ? 8.977 1.264 -8.305 1 96.69 146 GLY A CA 1
ATOM 1200 C C . GLY A 1 146 ? 9.766 0.222 -7.535 1 96.69 146 GLY A C 1
ATOM 1201 O O . GLY A 1 146 ? 10.742 0.55 -6.859 1 96.69 146 GLY A O 1
ATOM 1202 N N . VAL A 1 147 ? 9.344 -0.989 -7.57 1 97.69 147 VAL A N 1
ATOM 1203 C CA . VAL A 1 147 ? 10.039 -2.074 -6.891 1 97.69 147 VAL A CA 1
ATOM 1204 C C . VAL A 1 147 ? 11.047 -2.723 -7.844 1 97.69 147 VAL A C 1
ATOM 1206 O O . VAL A 1 147 ? 10.703 -3.039 -8.984 1 97.69 147 VAL A O 1
ATOM 1209 N N . GLU A 1 148 ? 12.234 -2.943 -7.324 1 97.44 148 GLU A N 1
ATOM 1210 C CA . GLU A 1 148 ? 13.305 -3.521 -8.133 1 97.44 148 GLU A CA 1
ATOM 1211 C C . GLU A 1 148 ? 14.062 -4.594 -7.359 1 97.44 148 GLU A C 1
ATOM 1213 O O . GLU A 1 148 ? 14.312 -4.441 -6.164 1 97.44 148 GLU A O 1
ATOM 1218 N N . GLU A 1 149 ? 14.375 -5.621 -8.125 1 97.44 149 GLU A N 1
ATOM 1219 C CA . GLU A 1 149 ? 15.164 -6.684 -7.512 1 97.44 149 GLU A CA 1
ATOM 1220 C C . GLU A 1 149 ? 16.609 -6.227 -7.273 1 97.44 149 GLU A C 1
ATOM 1222 O O . GLU A 1 149 ? 17.188 -5.547 -8.117 1 97.44 149 GLU A O 1
ATOM 1227 N N . ILE A 1 150 ? 17.156 -6.594 -6.129 1 97.75 150 ILE A N 1
ATOM 1228 C CA . ILE A 1 150 ? 18.516 -6.238 -5.777 1 97.75 150 ILE A CA 1
ATOM 1229 C C . ILE A 1 150 ? 19.5 -7.16 -6.508 1 97.75 150 ILE A C 1
ATOM 1231 O O . ILE A 1 150 ? 19.297 -8.375 -6.559 1 97.75 150 ILE A O 1
ATOM 1235 N N . LYS A 1 151 ? 20.5 -6.617 -7.062 1 96.06 151 LYS A N 1
ATOM 1236 C CA . LYS A 1 151 ? 21.531 -7.398 -7.742 1 96.06 151 LYS A CA 1
ATOM 1237 C C . LYS A 1 151 ? 22.344 -8.227 -6.746 1 96.06 151 LYS A C 1
ATOM 1239 O O . LYS A 1 151 ? 22.688 -7.742 -5.668 1 96.06 151 LYS A O 1
ATOM 1244 N N . THR A 1 152 ? 22.578 -9.422 -7.16 1 95.12 152 THR A N 1
ATOM 1245 C CA . THR A 1 152 ? 23.312 -10.297 -6.246 1 95.12 152 THR A CA 1
ATOM 1246 C C . THR A 1 152 ? 24.547 -10.867 -6.914 1 95.12 152 THR A C 1
ATOM 1248 O O . THR A 1 152 ? 25.172 -11.797 -6.391 1 95.12 152 THR A O 1
ATOM 1251 N N . GLU A 1 153 ? 24.828 -10.328 -8.078 1 90.88 153 GLU A N 1
ATOM 1252 C CA . GLU A 1 153 ? 26.062 -10.727 -8.742 1 90.88 153 GLU A CA 1
ATOM 1253 C C . GLU A 1 153 ? 27.25 -9.906 -8.227 1 90.88 153 GLU A C 1
ATOM 1255 O O . GLU A 1 153 ? 27.141 -8.688 -8.078 1 90.88 153 GLU A O 1
ATOM 1260 N N . GLY A 1 154 ? 28.281 -10.539 -7.73 1 91.25 154 GLY A N 1
ATOM 1261 C CA . GLY A 1 154 ? 29.484 -9.82 -7.332 1 91.25 154 GLY A CA 1
ATOM 1262 C C . GLY A 1 154 ? 29.734 -9.852 -5.836 1 91.25 154 GLY A C 1
ATOM 1263 O O . GLY A 1 154 ? 29.531 -10.891 -5.191 1 91.25 154 GLY A O 1
ATOM 1264 N N . VAL A 1 155 ? 30.109 -8.594 -5.266 1 93.44 155 VAL A N 1
ATOM 1265 C CA . VAL A 1 155 ? 30.609 -8.539 -3.898 1 93.44 155 VAL A CA 1
ATOM 1266 C C . VAL A 1 155 ? 29.469 -8.242 -2.939 1 93.44 155 VAL A C 1
ATOM 1268 O O . VAL A 1 155 ? 28.547 -7.496 -3.281 1 93.44 155 VAL A O 1
ATOM 1271 N N . TYR A 1 156 ? 29.656 -8.789 -1.767 1 96.38 156 TYR A N 1
ATOM 1272 C CA . TYR A 1 156 ? 28.703 -8.586 -0.673 1 96.38 156 TYR A CA 1
ATOM 1273 C C . TYR A 1 156 ? 28.641 -7.121 -0.273 1 96.38 156 TYR A C 1
ATOM 1275 O O . TYR A 1 156 ? 29.688 -6.461 -0.145 1 96.38 156 TYR A O 1
ATOM 1283 N N . ASP A 1 157 ? 27.5 -6.645 -0.211 1 96.56 157 ASP A N 1
ATOM 1284 C CA . ASP A 1 157 ? 27.234 -5.297 0.285 1 96.56 157 ASP A CA 1
ATOM 1285 C C . ASP A 1 157 ? 26.203 -5.316 1.407 1 96.56 157 ASP A C 1
ATOM 1287 O O . ASP A 1 157 ? 25.031 -5.645 1.177 1 96.56 157 ASP A O 1
ATOM 1291 N N . PRO A 1 158 ? 26.562 -4.926 2.57 1 95.94 158 PRO A N 1
ATOM 1292 C CA . PRO A 1 158 ? 25.672 -5.027 3.729 1 95.94 158 PRO A CA 1
ATOM 1293 C C . PRO A 1 158 ? 24.422 -4.16 3.59 1 95.94 158 PRO A C 1
ATOM 1295 O O . PRO A 1 158 ? 23.438 -4.363 4.309 1 95.94 158 PRO A O 1
ATOM 1298 N N . VAL A 1 159 ? 24.469 -3.213 2.721 1 96.19 159 VAL A N 1
ATOM 1299 C CA . VAL A 1 159 ? 23.312 -2.352 2.5 1 96.19 159 VAL A CA 1
ATOM 1300 C C . VAL A 1 159 ? 22.219 -3.123 1.754 1 96.19 159 VAL A C 1
ATOM 1302 O O . VAL A 1 159 ? 21.031 -2.928 2.004 1 96.19 159 VAL A O 1
ATOM 1305 N N . TYR A 1 160 ? 22.609 -4.012 0.923 1 97.75 160 TYR A N 1
ATOM 1306 C CA . TYR A 1 160 ? 21.672 -4.656 0.007 1 97.75 160 TYR A CA 1
ATOM 1307 C C . TYR A 1 160 ? 21.562 -6.145 0.312 1 97.75 160 TYR A C 1
ATOM 1309 O O . TYR A 1 160 ? 20.609 -6.805 -0.138 1 97.75 160 TYR A O 1
ATOM 1317 N N . HIS A 1 161 ? 22.516 -6.641 1.054 1 98.31 161 HIS A N 1
ATOM 1318 C CA . HIS A 1 161 ? 22.578 -8.086 1.27 1 98.31 161 HIS A CA 1
ATOM 1319 C C . HIS A 1 161 ? 22.625 -8.414 2.758 1 98.31 161 HIS A C 1
ATOM 1321 O O . HIS A 1 161 ? 23.141 -7.625 3.559 1 98.31 161 HIS A O 1
ATOM 1327 N N . HIS A 1 162 ? 22.047 -9.508 3.107 1 97.88 162 HIS A N 1
ATOM 1328 C CA . HIS A 1 162 ? 22.109 -10.109 4.438 1 97.88 162 HIS A CA 1
ATOM 1329 C C . HIS A 1 162 ? 22.766 -11.477 4.391 1 97.88 162 HIS A C 1
ATOM 1331 O O . HIS A 1 162 ? 22.203 -12.43 3.855 1 97.88 162 HIS A O 1
ATOM 1337 N N . ALA A 1 163 ? 23.922 -11.578 4.965 1 96.44 163 ALA A N 1
ATOM 1338 C CA . ALA A 1 163 ? 24.672 -12.828 4.922 1 96.44 163 ALA A CA 1
ATOM 1339 C C . ALA A 1 163 ? 24.234 -13.773 6.035 1 96.44 163 ALA A C 1
ATOM 1341 O O . ALA A 1 163 ? 24.297 -13.422 7.215 1 96.44 163 ALA A O 1
ATOM 1342 N N . VAL A 1 164 ? 23.828 -14.945 5.652 1 95.94 164 VAL A N 1
ATOM 1343 C CA . VAL A 1 164 ? 23.328 -15.875 6.664 1 95.94 164 VAL A CA 1
ATOM 1344 C C . VAL A 1 164 ? 24.297 -17.047 6.812 1 95.94 164 VAL A C 1
ATOM 1346 O O . VAL A 1 164 ? 24.109 -17.906 7.672 1 95.94 164 VAL A O 1
ATOM 1349 N N . GLY A 1 165 ? 25.297 -17.141 5.922 1 94.31 165 GLY A N 1
ATOM 1350 C CA . GLY A 1 165 ? 26.297 -18.188 5.992 1 94.31 165 GLY A CA 1
ATOM 1351 C C . GLY A 1 165 ? 27.5 -17.938 5.102 1 94.31 165 GLY A C 1
ATOM 1352 O O . GLY A 1 165 ? 27.531 -16.969 4.344 1 94.31 165 GLY A O 1
ATOM 1353 N N . VAL A 1 166 ? 28.5 -18.766 5.363 1 94 166 VAL A N 1
ATOM 1354 C CA . VAL A 1 166 ? 29.719 -18.688 4.559 1 94 166 VAL A CA 1
ATOM 1355 C C . VAL A 1 166 ? 30.047 -20.062 3.969 1 94 166 VAL A C 1
ATOM 1357 O O . VAL A 1 166 ? 29.688 -21.094 4.547 1 94 166 VAL A O 1
ATOM 1360 N N . GLU A 1 167 ? 30.5 -20 2.801 1 93.88 167 GLU A N 1
ATOM 1361 C CA . GLU A 1 167 ? 30.906 -21.234 2.143 1 93.88 167 GLU A CA 1
ATOM 1362 C C . GLU A 1 167 ? 32.25 -21.062 1.409 1 93.88 167 GLU A C 1
ATOM 1364 O O . GLU A 1 167 ? 32.469 -20.016 0.8 1 93.88 167 GLU A O 1
ATOM 1369 N N . ALA A 1 168 ? 33.062 -22.125 1.599 1 90.94 168 ALA A N 1
ATOM 1370 C CA . ALA A 1 168 ? 34.312 -22.094 0.836 1 90.94 168 ALA A CA 1
ATOM 1371 C C . ALA A 1 168 ? 34.094 -22.562 -0.6 1 90.94 168 ALA A C 1
ATOM 1373 O O . ALA A 1 168 ? 33.438 -23.578 -0.834 1 90.94 168 ALA A O 1
ATOM 1374 N N . ASN A 1 169 ? 34.469 -21.609 -1.48 1 88.38 169 ASN A N 1
ATOM 1375 C CA . ASN A 1 169 ? 34.344 -21.953 -2.895 1 88.38 169 ASN A CA 1
ATOM 1376 C C . ASN A 1 169 ? 35.5 -21.406 -3.717 1 88.38 169 ASN A C 1
ATOM 1378 O O . ASN A 1 169 ? 35.75 -20.203 -3.713 1 88.38 169 ASN A O 1
ATOM 1382 N N . GLU A 1 170 ? 36.156 -22.344 -4.438 1 89.31 170 GLU A N 1
ATOM 1383 C CA . GLU A 1 170 ? 37.344 -21.969 -5.164 1 89.31 170 GLU A CA 1
ATOM 1384 C C . GLU A 1 170 ? 37.031 -21.125 -6.387 1 89.31 170 GLU A C 1
ATOM 1386 O O . GLU A 1 170 ? 37.875 -20.359 -6.867 1 89.31 170 GLU A O 1
ATOM 1391 N N . ASP A 1 171 ? 35.781 -21.188 -6.832 1 91.62 171 ASP A N 1
ATOM 1392 C CA . ASP A 1 171 ? 35.406 -20.5 -8.055 1 91.62 171 ASP A CA 1
ATOM 1393 C C . ASP A 1 171 ? 35.031 -19.047 -7.77 1 91.62 171 ASP A C 1
ATOM 1395 O O . ASP A 1 171 ? 34.875 -18.25 -8.695 1 91.62 171 ASP A O 1
ATOM 1399 N N . PHE A 1 172 ? 34.969 -18.734 -6.453 1 89.88 172 PHE A N 1
ATOM 1400 C CA . PHE A 1 172 ? 34.531 -17.391 -6.074 1 89.88 172 PHE A CA 1
ATOM 1401 C C . PHE A 1 172 ? 35.625 -16.688 -5.27 1 89.88 172 PHE A C 1
ATOM 1403 O O . PHE A 1 172 ? 36.438 -17.328 -4.594 1 89.88 172 PHE A O 1
ATOM 1410 N N . LYS A 1 173 ? 35.656 -15.391 -5.473 1 90 173 LYS A N 1
ATOM 1411 C CA . LYS A 1 173 ? 36.594 -14.586 -4.691 1 90 173 LYS A CA 1
ATOM 1412 C C . LYS A 1 173 ? 36.062 -14.383 -3.266 1 90 173 LYS A C 1
ATOM 1414 O O . LYS A 1 173 ? 34.906 -14.641 -2.977 1 90 173 LYS A O 1
ATOM 1419 N N . GLU A 1 174 ? 36.906 -13.891 -2.451 1 91 174 GLU A N 1
ATOM 1420 C CA . GLU A 1 174 ? 36.562 -13.562 -1.073 1 91 174 GLU A CA 1
ATOM 1421 C C . GLU A 1 174 ? 35.469 -12.5 -1.021 1 91 174 GLU A C 1
ATOM 1423 O O . GLU A 1 174 ? 35.5 -11.523 -1.771 1 91 174 GLU A O 1
ATOM 1428 N N . ASP A 1 175 ? 34.438 -12.797 -0.231 1 92.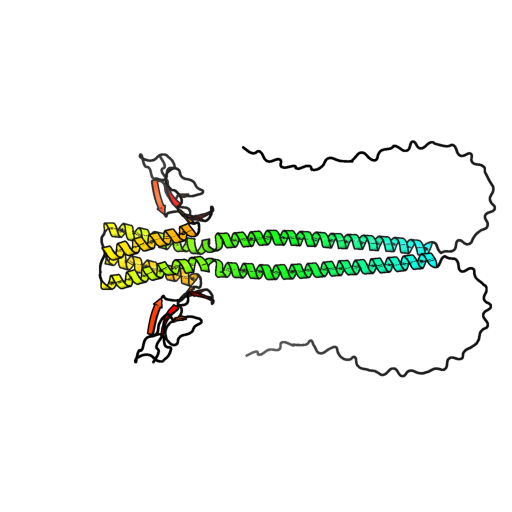69 175 ASP A N 1
ATOM 1429 C CA . ASP A 1 175 ? 33.344 -11.883 0.043 1 92.69 175 ASP A CA 1
ATOM 1430 C C . ASP A 1 175 ? 32.406 -11.797 -1.15 1 92.69 175 ASP A C 1
ATOM 1432 O O . ASP A 1 175 ? 31.562 -10.891 -1.229 1 92.69 175 ASP A O 1
ATOM 1436 N N . GLU A 1 176 ? 32.5 -12.695 -2.037 1 95 176 GLU A N 1
ATOM 1437 C CA . GLU A 1 176 ? 31.562 -12.75 -3.148 1 95 176 GLU A CA 1
ATOM 1438 C C . GLU A 1 176 ? 30.344 -13.594 -2.793 1 95 176 GLU A C 1
ATOM 1440 O O . GLU A 1 176 ? 30.438 -14.516 -1.979 1 95 176 GLU A O 1
ATOM 1445 N N . ILE A 1 177 ? 29.328 -13.25 -3.373 1 96.38 177 ILE A N 1
ATOM 1446 C CA . ILE A 1 177 ? 28.094 -13.977 -3.121 1 96.38 177 ILE A CA 1
ATOM 1447 C C . ILE A 1 177 ? 28.109 -15.312 -3.867 1 96.38 177 ILE A C 1
ATOM 1449 O O . ILE A 1 177 ? 28.25 -15.344 -5.094 1 96.38 177 ILE A O 1
ATOM 1453 N N . VAL A 1 178 ? 27.969 -16.422 -3.152 1 94.94 178 VAL A N 1
ATOM 1454 C CA . VAL A 1 178 ? 28.047 -17.766 -3.717 1 94.94 178 VAL A CA 1
ATOM 1455 C C . VAL A 1 178 ? 26.656 -18.266 -4.086 1 94.94 178 VAL A C 1
ATOM 1457 O O . VAL A 1 178 ? 26.469 -18.891 -5.129 1 94.94 178 VAL A O 1
ATOM 1460 N N . LYS A 1 179 ? 25.688 -17.953 -3.227 1 95.12 179 LYS A N 1
ATOM 1461 C CA . LYS A 1 179 ? 24.328 -18.438 -3.393 1 95.12 179 LYS A CA 1
ATOM 1462 C C . LYS A 1 179 ? 23.312 -17.422 -2.855 1 95.12 179 LYS A C 1
ATOM 1464 O O . LYS A 1 179 ? 23.562 -16.766 -1.843 1 95.12 179 LYS A O 1
ATOM 1469 N N . VAL A 1 180 ? 22.266 -17.406 -3.568 1 95.94 180 VAL A N 1
ATOM 1470 C CA . VAL A 1 180 ? 21.156 -16.562 -3.121 1 95.94 180 VAL A CA 1
ATOM 1471 C C . VAL A 1 180 ? 20.047 -17.438 -2.547 1 95.94 180 VAL A C 1
ATOM 1473 O O . VAL A 1 180 ? 19.5 -18.312 -3.238 1 95.94 180 VAL A O 1
ATOM 1476 N N . LEU A 1 181 ? 19.688 -17.234 -1.272 1 94.94 181 LEU A N 1
ATOM 1477 C CA . LEU A 1 181 ? 18.641 -18.016 -0.62 1 94.94 181 LEU A CA 1
ATOM 1478 C C . LEU A 1 181 ? 17.281 -17.344 -0.76 1 94.94 181 LEU A C 1
ATOM 1480 O O . LEU A 1 181 ? 16.25 -18.016 -0.78 1 94.94 181 LEU A O 1
ATOM 1484 N N . GLN A 1 182 ? 17.328 -16 -0.801 1 96.44 182 GLN A N 1
ATOM 1485 C CA . GLN A 1 182 ? 16.125 -15.188 -0.945 1 96.44 182 GLN A CA 1
ATOM 1486 C C . GLN A 1 182 ? 16.422 -13.875 -1.658 1 96.44 182 GLN A C 1
ATOM 1488 O O . GLN A 1 182 ? 17.344 -13.148 -1.269 1 96.44 182 GLN A O 1
ATOM 1493 N N . LYS A 1 183 ? 15.641 -13.633 -2.662 1 97.19 183 LYS A N 1
ATOM 1494 C CA . LYS A 1 183 ? 15.844 -12.398 -3.412 1 97.19 183 LYS A CA 1
ATOM 1495 C C . LYS A 1 183 ? 15.531 -11.18 -2.555 1 97.19 183 LYS A C 1
ATOM 1497 O O . LYS A 1 183 ? 14.648 -11.227 -1.697 1 97.19 183 LYS A O 1
ATOM 1502 N N . GLY A 1 184 ? 16.312 -10.078 -2.807 1 98.12 184 GLY A N 1
ATOM 1503 C CA . GLY A 1 184 ? 16.062 -8.797 -2.172 1 98.12 184 GLY A CA 1
ATOM 1504 C C . GLY A 1 184 ? 15.438 -7.777 -3.111 1 98.12 184 GLY A C 1
ATOM 1505 O O . GLY A 1 184 ? 15.492 -7.941 -4.332 1 98.12 184 GLY A O 1
ATOM 1506 N N . TYR A 1 185 ? 14.836 -6.746 -2.42 1 98.62 185 TYR A N 1
ATOM 1507 C CA . TYR A 1 185 ? 14.141 -5.762 -3.24 1 98.62 185 TYR A CA 1
ATOM 1508 C C . TYR A 1 185 ? 14.312 -4.359 -2.67 1 98.62 185 TYR A C 1
ATOM 1510 O O . TYR A 1 185 ? 14.469 -4.188 -1.458 1 98.62 185 TYR A O 1
ATOM 1518 N N . MET A 1 186 ? 14.273 -3.451 -3.621 1 98.06 186 MET A N 1
ATOM 1519 C CA . MET A 1 186 ? 14.203 -2.029 -3.291 1 98.06 186 MET A CA 1
ATOM 1520 C C . MET A 1 186 ? 12.938 -1.4 -3.854 1 98.06 186 MET A C 1
ATOM 1522 O O . MET A 1 186 ? 12.383 -1.88 -4.848 1 98.06 186 MET A O 1
ATOM 1526 N N . MET A 1 187 ? 12.523 -0.317 -3.143 1 97.19 187 MET A N 1
ATOM 1527 C CA . MET A 1 187 ? 11.383 0.469 -3.621 1 97.19 187 MET A CA 1
ATOM 1528 C C . MET A 1 187 ? 11.719 1.957 -3.625 1 97.19 187 MET A C 1
ATOM 1530 O O . MET A 1 187 ? 11.977 2.545 -2.572 1 97.19 187 MET A O 1
ATOM 1534 N N . LYS A 1 188 ? 11.695 2.529 -4.836 1 96.31 188 LYS A N 1
ATOM 1535 C CA . LYS A 1 188 ? 11.961 3.955 -4.996 1 96.31 188 LYS A CA 1
ATOM 1536 C C . LYS A 1 188 ? 13.227 4.367 -4.25 1 96.31 188 LYS A C 1
ATOM 1538 O O . LYS A 1 188 ? 13.234 5.352 -3.512 1 96.31 188 LYS A O 1
ATOM 1543 N N . GLY A 1 189 ? 14.195 3.484 -4.344 1 94.62 189 GLY A N 1
ATOM 1544 C CA . GLY A 1 189 ? 15.523 3.811 -3.855 1 94.62 189 GLY A CA 1
ATOM 1545 C C . GLY A 1 189 ? 15.773 3.322 -2.441 1 94.62 189 GLY A C 1
ATOM 1546 O O . GLY A 1 189 ? 16.891 3.43 -1.931 1 94.62 189 GLY A O 1
ATOM 1547 N N . LYS A 1 190 ? 14.812 2.756 -1.785 1 95.88 190 LYS A N 1
ATOM 1548 C CA . LYS A 1 190 ? 14.938 2.266 -0.416 1 95.88 190 LYS A CA 1
ATOM 1549 C C . LYS A 1 190 ? 14.867 0.742 -0.37 1 95.88 190 LYS A C 1
ATOM 1551 O O . LYS A 1 190 ? 13.992 0.135 -0.992 1 95.88 190 LYS A O 1
ATOM 1556 N N . VAL A 1 191 ? 15.836 0.188 0.419 1 98.12 191 VAL A N 1
ATOM 1557 C CA . VAL A 1 191 ? 15.805 -1.261 0.586 1 98.12 191 VAL A CA 1
ATOM 1558 C C . VAL A 1 191 ? 14.609 -1.657 1.455 1 98.12 191 VAL A C 1
ATOM 1560 O O . VAL A 1 191 ? 14.469 -1.178 2.582 1 98.12 191 VAL A O 1
ATOM 1563 N N . ILE A 1 192 ? 13.758 -2.482 0.958 1 97.56 192 ILE A N 1
ATOM 1564 C CA . ILE A 1 192 ? 12.602 -2.908 1.739 1 97.56 192 ILE A CA 1
ATOM 1565 C C . ILE A 1 192 ? 12.82 -4.332 2.246 1 97.56 192 ILE A C 1
ATOM 1567 O O . ILE A 1 192 ? 12.18 -4.758 3.207 1 97.56 192 ILE A O 1
ATOM 1571 N N . ARG A 1 193 ? 13.625 -5.113 1.547 1 98.06 193 ARG A N 1
ATOM 1572 C CA . ARG A 1 193 ? 14.07 -6.434 1.971 1 98.06 193 ARG A CA 1
ATOM 1573 C C . ARG A 1 193 ? 15.445 -6.758 1.396 1 98.06 193 ARG A C 1
ATOM 1575 O O . ARG A 1 193 ? 15.602 -6.895 0.181 1 98.06 193 ARG A O 1
ATOM 1582 N N . PRO A 1 194 ? 16.422 -6.875 2.248 1 98.19 194 PRO A N 1
ATOM 1583 C CA . PRO A 1 194 ? 17.734 -7.258 1.708 1 98.19 194 PRO A CA 1
ATOM 1584 C C . PRO A 1 194 ? 17.75 -8.68 1.158 1 98.19 194 PRO A C 1
ATOM 1586 O O . PRO A 1 194 ? 16.922 -9.508 1.553 1 98.19 194 PRO A O 1
ATOM 1589 N N . ALA A 1 195 ? 18.688 -8.93 0.197 1 98.31 195 ALA A N 1
ATOM 1590 C CA . ALA A 1 195 ? 18.844 -10.289 -0.321 1 98.31 195 ALA A CA 1
ATOM 1591 C C . ALA A 1 195 ? 19.562 -11.188 0.687 1 98.31 195 ALA A C 1
ATOM 1593 O O . ALA A 1 195 ? 20.578 -10.797 1.248 1 98.31 195 ALA A O 1
ATOM 1594 N N . MET A 1 196 ? 18.938 -12.281 0.958 1 97.75 196 MET A N 1
ATOM 1595 C CA . MET A 1 196 ? 19.594 -13.258 1.816 1 97.75 196 MET A CA 1
ATOM 1596 C C . MET A 1 196 ? 20.578 -14.109 1.017 1 97.75 196 MET A C 1
ATOM 1598 O O . MET A 1 196 ? 20.188 -14.797 0.075 1 97.75 196 MET A O 1
ATOM 1602 N N . VAL A 1 197 ? 21.891 -14.07 1.501 1 97.69 197 VAL A N 1
ATOM 1603 C CA . VAL A 1 197 ? 22.891 -14.664 0.629 1 97.69 197 VAL A CA 1
ATOM 1604 C C . VAL A 1 197 ? 23.906 -15.445 1.464 1 97.69 197 VAL A C 1
ATOM 1606 O O . VAL A 1 197 ? 23.953 -15.312 2.689 1 97.69 197 VAL A O 1
ATOM 1609 N N . ILE A 1 198 ? 24.594 -16.344 0.739 1 96.88 198 ILE A N 1
ATOM 1610 C CA . ILE A 1 198 ? 25.781 -17.031 1.258 1 96.88 198 ILE A CA 1
ATOM 1611 C C . ILE A 1 198 ? 27.031 -16.438 0.615 1 96.88 198 ILE A C 1
ATOM 1613 O O . ILE A 1 198 ? 27.109 -16.297 -0.609 1 96.88 198 ILE A O 1
ATOM 1617 N N . VAL A 1 199 ? 27.969 -16.094 1.425 1 96.56 199 VAL A N 1
ATOM 1618 C CA . VAL A 1 199 ? 29.156 -15.406 0.929 1 96.56 199 VAL A CA 1
ATOM 1619 C C . VAL A 1 199 ? 30.359 -16.344 0.974 1 96.56 199 VAL A C 1
ATOM 1621 O O . VAL A 1 199 ? 30.422 -17.25 1.807 1 96.56 199 VAL A O 1
ATOM 1624 N N . CYS A 1 200 ? 31.297 -16.062 0.056 1 95.31 200 CYS A N 1
ATOM 1625 C CA . CYS A 1 200 ? 32.5 -16.859 -0.012 1 95.31 200 CYS A CA 1
ATOM 1626 C C . CYS A 1 200 ? 33.531 -16.406 1.034 1 95.31 200 CYS A C 1
ATOM 1628 O O . CYS A 1 200 ? 33.812 -15.219 1.149 1 95.31 200 CYS A O 1
ATOM 1630 N N . LYS A 1 201 ? 34.031 -17.359 1.812 1 90.12 201 LYS A N 1
ATOM 1631 C CA . LYS A 1 201 ? 35.125 -17.109 2.717 1 90.12 201 LYS A CA 1
ATOM 1632 C C . LYS A 1 201 ? 36.219 -18.156 2.566 1 90.12 201 LYS A C 1
ATOM 1634 O O . LYS A 1 201 ? 35.969 -19.359 2.652 1 90.12 201 LYS A O 1
ATOM 1639 N N . LYS A 1 202 ? 37.438 -17.688 2.148 1 80.31 202 LYS A N 1
ATOM 1640 C CA . LYS A 1 202 ? 38.594 -18.562 2.01 1 80.31 202 LYS A CA 1
ATOM 1641 C C . LYS A 1 202 ? 39.469 -18.547 3.27 1 80.31 202 LYS A C 1
ATOM 1643 O O . LYS A 1 202 ? 39.469 -17.547 3.99 1 80.31 202 LYS A O 1
ATOM 1648 N N . MET B 1 1 ? 25.172 25.297 -26.781 1 23.89 1 MET B N 1
ATOM 1649 C CA . MET B 1 1 ? 26.312 25.906 -26.094 1 23.89 1 MET B CA 1
ATOM 1650 C C . MET B 1 1 ? 25.906 27.219 -25.453 1 23.89 1 MET B C 1
ATOM 1652 O O . MET B 1 1 ? 26.781 28.047 -25.125 1 23.89 1 MET B O 1
ATOM 1656 N N . LYS B 1 2 ? 24.641 27.578 -25.656 1 25.55 2 LYS B N 1
ATOM 1657 C CA . LYS B 1 2 ? 24.031 28.906 -25.484 1 25.55 2 LYS B CA 1
ATOM 1658 C C . LYS B 1 2 ? 23.875 29.234 -24 1 25.55 2 LYS B C 1
ATOM 1660 O O . LYS B 1 2 ? 23.031 28.656 -23.312 1 25.55 2 LYS B O 1
ATOM 1665 N N . ASP B 1 3 ? 25.109 29.547 -23.297 1 26.11 3 ASP B N 1
ATOM 1666 C CA . ASP B 1 3 ? 25.484 29.953 -21.938 1 26.11 3 ASP B CA 1
ATOM 1667 C C . ASP B 1 3 ? 24.672 31.172 -21.5 1 26.11 3 ASP B C 1
ATOM 1669 O O . ASP B 1 3 ? 24.906 32.281 -21.969 1 26.11 3 ASP B O 1
ATOM 1673 N N . LYS B 1 4 ? 23.359 30.984 -21.297 1 26.7 4 LYS B N 1
ATOM 1674 C CA . LYS B 1 4 ? 22.328 31.938 -20.891 1 26.7 4 LYS B CA 1
ATOM 1675 C C . LYS B 1 4 ? 22.812 32.812 -19.734 1 26.7 4 LYS B C 1
ATOM 1677 O O . LYS B 1 4 ? 23.531 32.312 -18.859 1 26.7 4 LYS B O 1
ATOM 1682 N N . ASP B 1 5 ? 22.656 34.156 -19.703 1 26.41 5 ASP B N 1
ATOM 1683 C CA . ASP B 1 5 ? 22.797 35.531 -19.297 1 26.41 5 ASP B CA 1
ATOM 1684 C C . ASP B 1 5 ? 22.203 35.75 -17.906 1 26.41 5 ASP B C 1
ATOM 1686 O O . ASP B 1 5 ? 21.125 36.344 -17.75 1 26.41 5 ASP B O 1
ATOM 1690 N N . ILE B 1 6 ? 22.125 34.656 -17.016 1 25.97 6 ILE B N 1
ATOM 1691 C CA . ILE B 1 6 ? 21.391 34.875 -15.766 1 25.97 6 ILE B CA 1
ATOM 1692 C C . ILE B 1 6 ? 22.031 36.062 -15.023 1 25.97 6 ILE B C 1
ATOM 1694 O O . ILE B 1 6 ? 23.203 36.031 -14.648 1 25.97 6 ILE B O 1
ATOM 1698 N N . LYS B 1 7 ? 21.484 37.281 -15.102 1 24.42 7 LYS B N 1
ATOM 1699 C CA . LYS B 1 7 ? 21.5 38.688 -14.758 1 24.42 7 LYS B CA 1
ATOM 1700 C C . LYS B 1 7 ? 21.531 38.875 -13.242 1 24.42 7 LYS B C 1
ATOM 1702 O O . LYS B 1 7 ? 20.5 39.188 -12.633 1 24.42 7 LYS B O 1
ATOM 1707 N N . GLU B 1 8 ? 22.047 37.938 -12.391 1 23.2 8 GLU B N 1
ATOM 1708 C CA . GLU B 1 8 ? 21.797 38.188 -10.977 1 23.2 8 GLU B CA 1
ATOM 1709 C C . GLU B 1 8 ? 22.375 39.531 -10.562 1 23.2 8 GLU B C 1
ATOM 1711 O O . GLU B 1 8 ? 23.594 39.688 -10.484 1 23.2 8 GLU B O 1
ATOM 1716 N N . GLU B 1 9 ?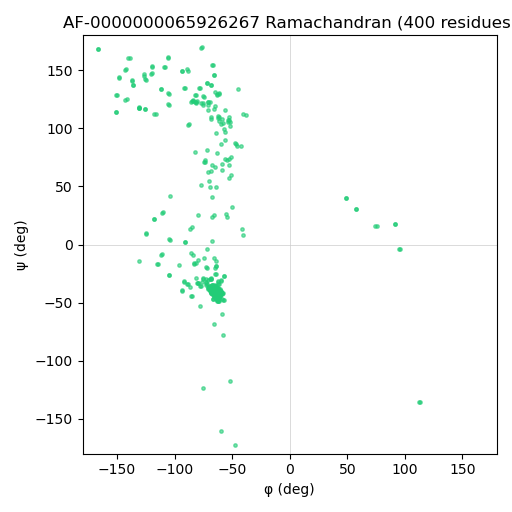 21.875 40.688 -10.984 1 24.47 9 GLU B N 1
ATOM 1717 C CA . GLU B 1 9 ? 22.109 42.125 -10.805 1 24.47 9 GLU B CA 1
ATOM 1718 C C . GLU B 1 9 ? 22.078 42.5 -9.328 1 24.47 9 GLU B C 1
ATOM 1720 O O . GLU B 1 9 ? 21.062 43 -8.828 1 24.47 9 GLU B O 1
ATOM 1725 N N . VAL B 1 10 ? 22.359 41.5 -8.367 1 21.95 10 VAL B N 1
ATOM 1726 C CA . VAL B 1 10 ? 21.984 41.875 -7.012 1 21.95 10 VAL B CA 1
ATOM 1727 C C . VAL B 1 10 ? 22.594 43.25 -6.664 1 21.95 10 VAL B C 1
ATOM 1729 O O . VAL B 1 10 ? 21.875 44.188 -6.34 1 21.95 10 VAL B O 1
ATOM 1732 N N . LEU B 1 11 ? 23.531 43.375 -5.602 1 24.09 11 LEU B N 1
ATOM 1733 C CA . LEU B 1 11 ? 23.5 43.969 -4.27 1 24.09 11 LEU B CA 1
ATOM 1734 C C . LEU B 1 11 ? 24.375 45.219 -4.215 1 24.09 11 LEU B C 1
ATOM 1736 O O . LEU B 1 11 ? 25.422 45.219 -3.561 1 24.09 11 LEU B O 1
ATOM 1740 N N . LYS B 1 12 ? 24.609 45.969 -5.25 1 21.61 12 LYS B N 1
ATOM 1741 C CA . LYS B 1 12 ? 25.703 46.938 -5.227 1 21.61 12 LYS B CA 1
ATOM 1742 C C . LYS B 1 12 ? 25.516 47.938 -4.098 1 21.61 12 LYS B C 1
ATOM 1744 O O . LYS B 1 12 ? 26.469 48.312 -3.422 1 21.61 12 LYS B O 1
ATOM 1749 N N . GLU B 1 13 ? 24.422 48.75 -3.992 1 21.97 13 GLU B N 1
ATOM 1750 C CA . GLU B 1 13 ? 24.625 50.219 -4.082 1 21.97 13 GLU B CA 1
ATOM 1751 C C . GLU B 1 13 ? 25.219 50.75 -2.787 1 21.97 13 GLU B C 1
ATOM 1753 O O . GLU B 1 13 ? 26.328 51.312 -2.791 1 21.97 13 GLU B O 1
ATOM 1758 N N . GLU B 1 14 ? 24.531 51.875 -1.974 1 24.16 14 GLU B N 1
ATOM 1759 C CA . GLU B 1 14 ? 24.75 53.281 -1.654 1 24.16 14 GLU B CA 1
ATOM 1760 C C . GLU B 1 14 ? 25.266 53.469 -0.223 1 24.16 14 GLU B C 1
ATOM 1762 O O . GLU B 1 14 ? 24.469 53.406 0.725 1 24.16 14 GLU B O 1
ATOM 1767 N N . ILE B 1 15 ? 26.109 52.781 0.342 1 23.28 15 ILE B N 1
ATOM 1768 C CA . ILE B 1 15 ? 26.422 52.719 1.769 1 23.28 15 ILE B CA 1
ATOM 1769 C C . ILE B 1 15 ? 27.047 54.062 2.201 1 23.28 15 ILE B C 1
ATOM 1771 O O . ILE B 1 15 ? 27.906 54.062 3.078 1 23.28 15 ILE B O 1
ATOM 1775 N N . ASN B 1 16 ? 27.188 55.094 1.354 1 22.94 16 ASN B N 1
ATOM 1776 C CA . ASN B 1 16 ? 28.281 56.031 1.56 1 22.94 16 ASN B CA 1
ATOM 1777 C C . ASN B 1 16 ? 28.031 56.906 2.777 1 22.94 16 ASN B C 1
ATOM 1779 O O . ASN B 1 16 ? 28.625 57.969 2.902 1 22.94 16 ASN B O 1
ATOM 1783 N N . LYS B 1 17 ? 26.812 56.75 3.424 1 22.33 17 LYS B N 1
ATOM 1784 C CA . LYS B 1 17 ? 26.422 58.062 3.971 1 22.33 17 LYS B CA 1
ATOM 1785 C C . LYS B 1 17 ? 27.484 58.594 4.914 1 22.33 17 LYS B C 1
ATOM 1787 O O . LYS B 1 17 ? 27.844 59.781 4.848 1 22.33 17 LYS B O 1
ATOM 1792 N N . GLU B 1 18 ? 27.641 58.188 6.145 1 22.84 18 GLU B N 1
ATOM 1793 C CA . GLU B 1 18 ? 27.188 59 7.266 1 22.84 18 GLU B CA 1
ATOM 1794 C C . GLU B 1 18 ? 28.328 59.844 7.844 1 22.84 18 GLU B C 1
ATOM 1796 O O . GLU B 1 18 ? 28.109 60.75 8.648 1 22.84 18 GLU B O 1
ATOM 1801 N N . VAL B 1 19 ? 29.594 59.688 7.68 1 23.11 19 VAL B N 1
ATOM 1802 C CA . VAL B 1 19 ? 30.328 59.781 8.938 1 23.11 19 VAL B CA 1
ATOM 1803 C C . VAL B 1 19 ? 30.625 61.219 9.266 1 23.11 19 VAL B C 1
ATOM 1805 O O . VAL B 1 19 ? 31.688 61.75 8.922 1 23.11 19 VAL B O 1
ATOM 1808 N N . ASN B 1 20 ? 30 62.25 8.648 1 21.58 20 ASN B N 1
ATOM 1809 C CA . ASN B 1 20 ? 30.688 63.531 8.68 1 21.58 20 ASN B CA 1
ATOM 1810 C C . ASN B 1 20 ? 30.828 64.062 10.102 1 21.58 20 ASN B C 1
ATOM 1812 O O . ASN B 1 20 ? 29.828 64.25 10.789 1 21.58 20 ASN B O 1
ATOM 1816 N N . GLU B 1 21 ? 31.938 63.875 10.812 1 23.22 21 GLU B N 1
ATOM 1817 C CA . GLU B 1 21 ? 32.5 64.125 12.141 1 23.22 21 GLU B CA 1
ATOM 1818 C C . GLU B 1 21 ? 32.438 65.625 12.477 1 23.22 21 GLU B C 1
ATOM 1820 O O . GLU B 1 21 ? 32.906 66.438 11.719 1 23.22 21 GLU B O 1
ATOM 1825 N N . GLU B 1 22 ? 31.391 66.062 13.227 1 24.05 22 GLU B N 1
ATOM 1826 C CA . GLU B 1 22 ? 30.875 67.312 13.812 1 24.05 22 GLU B CA 1
ATOM 1827 C C . GLU B 1 22 ? 31.953 68 14.641 1 24.05 22 GLU B C 1
ATOM 1829 O O . GLU B 1 22 ? 32.438 67.438 15.641 1 24.05 22 GLU B O 1
ATOM 1834 N N . LEU B 1 23 ? 32.969 68.625 14.008 1 23.56 23 LEU B N 1
ATOM 1835 C CA . LEU B 1 23 ? 34.031 69.312 14.719 1 23.56 23 LEU B CA 1
ATOM 1836 C C . LEU B 1 23 ? 33.438 70.438 15.594 1 23.56 23 LEU B C 1
ATOM 1838 O O . LEU B 1 23 ? 32.781 71.375 15.078 1 23.56 23 LEU B O 1
ATOM 1842 N N . LYS B 1 24 ? 33.031 70.125 16.797 1 22.08 24 LYS B N 1
ATOM 1843 C CA . LYS B 1 24 ? 32.375 70.812 17.875 1 22.08 24 LYS B CA 1
ATOM 1844 C C . LYS B 1 24 ? 33.156 72.062 18.297 1 22.08 24 LYS B C 1
ATOM 1846 O O . LYS B 1 24 ? 34.281 71.938 18.797 1 22.08 24 LYS B O 1
ATOM 1851 N N . ASN B 1 25 ? 33.125 73.125 17.484 1 21.78 25 ASN B N 1
ATOM 1852 C CA . ASN B 1 25 ? 33.844 74.375 17.797 1 21.78 25 ASN B CA 1
ATOM 1853 C C . ASN B 1 25 ? 33.438 74.938 19.141 1 21.78 25 ASN B C 1
ATOM 1855 O O . ASN B 1 25 ? 32.25 75 19.453 1 21.78 25 ASN B O 1
ATOM 1859 N N . GLU B 1 26 ? 34.219 75.062 20.172 1 23.97 26 GLU B N 1
ATOM 1860 C CA . GLU B 1 26 ? 34.312 75.375 21.594 1 23.97 26 GLU B CA 1
ATOM 1861 C C . GLU B 1 26 ? 34.031 76.875 21.844 1 23.97 26 GLU B C 1
ATOM 1863 O O . GLU B 1 26 ? 34.875 77.688 21.609 1 23.97 26 GLU B O 1
ATOM 1868 N N . GLU B 1 27 ? 32.969 77.438 21.328 1 24.52 27 GLU B N 1
ATOM 1869 C CA . GLU B 1 27 ? 32.969 78.875 21.469 1 24.52 27 GLU B CA 1
ATOM 1870 C C . GLU B 1 27 ? 32.75 79.312 22.938 1 24.52 27 GLU B C 1
ATOM 1872 O O . GLU B 1 27 ? 31.906 78.75 23.625 1 24.52 27 GLU B O 1
ATOM 1877 N N . VAL B 1 28 ? 33.688 79.938 23.547 1 24.84 28 VAL B N 1
ATOM 1878 C CA . VAL B 1 28 ? 33.969 80.438 24.906 1 24.84 28 VAL B CA 1
ATOM 1879 C C . VAL B 1 28 ? 32.969 81.5 25.297 1 24.84 28 VAL B C 1
ATOM 1881 O O . VAL B 1 28 ? 32.906 82.562 24.656 1 24.84 28 VAL B O 1
ATOM 1884 N N . LYS B 1 29 ? 31.688 81.062 25.719 1 23.73 29 LYS B N 1
ATOM 1885 C CA . LYS B 1 29 ? 30.609 82 26.031 1 23.73 29 LYS B CA 1
ATOM 1886 C C . LYS B 1 29 ? 30.922 82.812 27.297 1 23.73 29 LYS B C 1
ATOM 1888 O O . LYS B 1 29 ? 31.406 82.25 28.281 1 23.73 29 LYS B O 1
ATOM 1893 N N . GLU B 1 30 ? 31.188 84.062 27.125 1 26.17 30 GLU B N 1
ATOM 1894 C CA . GLU B 1 30 ? 31.453 85.062 28.141 1 26.17 30 GLU B CA 1
ATOM 1895 C C . GLU B 1 30 ? 30.266 85.25 29.078 1 26.17 30 GLU B C 1
ATOM 1897 O O . GLU B 1 30 ? 29.125 85.375 28.625 1 26.17 30 GLU B O 1
ATOM 1902 N N . GLU B 1 31 ? 30.266 84.875 30.312 1 24.36 31 GLU B N 1
ATOM 1903 C CA . GLU B 1 31 ? 29.359 84.688 31.453 1 24.36 31 GLU B CA 1
ATOM 1904 C C . GLU B 1 31 ? 28.844 86 31.953 1 24.36 31 GLU B C 1
ATOM 1906 O O . GLU B 1 31 ? 29.609 86.812 32.469 1 24.36 31 GLU B O 1
ATOM 1911 N N . THR B 1 32 ? 28.078 86.75 31.109 1 27 32 THR B N 1
ATOM 1912 C CA . THR B 1 32 ? 27.656 88.062 31.719 1 27 32 THR B CA 1
ATOM 1913 C C . THR B 1 32 ? 26.656 87.75 32.844 1 27 32 THR B C 1
ATOM 1915 O O . THR B 1 32 ? 25.797 86.875 32.75 1 27 32 THR B O 1
ATOM 1918 N N . HIS B 1 33 ? 26.828 88.125 34.094 1 26.73 33 HIS B N 1
ATOM 1919 C CA . HIS B 1 33 ? 26.266 87.875 35.406 1 26.73 33 HIS B CA 1
ATOM 1920 C C . HIS B 1 33 ? 24.938 88.625 35.594 1 26.73 33 HIS B C 1
ATOM 1922 O O . HIS B 1 33 ? 24.922 89.812 35.844 1 26.73 33 HIS B O 1
ATOM 1928 N N . GLU B 1 34 ? 23.859 88.562 34.688 1 27.64 34 GLU B N 1
ATOM 1929 C CA . GLU B 1 34 ? 22.734 89.438 34.938 1 27.64 34 GLU B CA 1
ATOM 1930 C C . GLU B 1 34 ? 21.922 89 36.156 1 27.64 34 GLU B C 1
ATOM 1932 O O . GLU B 1 34 ? 21.672 87.75 36.312 1 27.64 34 GLU B O 1
ATOM 1937 N N . HIS B 1 35 ? 21.703 89.688 37.219 1 30.31 35 HIS B N 1
ATOM 1938 C CA . HIS B 1 35 ? 21.078 89.438 38.531 1 30.31 35 HIS B CA 1
ATOM 1939 C C . HIS B 1 35 ? 19.562 89.375 38.406 1 30.31 35 HIS B C 1
ATOM 1941 O O . HIS B 1 35 ? 18.891 90.375 38.094 1 30.31 35 HIS B O 1
ATOM 1947 N N . GLU B 1 36 ? 18.906 88.312 37.781 1 29.09 36 GLU B N 1
ATOM 1948 C CA . GLU B 1 36 ? 17.469 88.312 37.5 1 29.09 36 GLU B CA 1
ATOM 1949 C C . GLU B 1 36 ? 16.656 88.062 38.781 1 29.09 36 GLU B C 1
ATOM 1951 O O . GLU B 1 36 ? 17.031 87.25 39.625 1 29.09 36 GLU B O 1
ATOM 1956 N N . HIS B 1 37 ? 15.773 89.062 39.156 1 37.28 37 HIS B N 1
ATOM 1957 C CA . HIS B 1 37 ? 14.82 89.062 40.281 1 37.28 37 HIS B CA 1
ATOM 1958 C C . HIS B 1 37 ? 13.805 87.938 40.125 1 37.28 37 HIS B C 1
ATOM 1960 O O . HIS B 1 37 ? 13.164 87.812 39.094 1 37.28 37 HIS B O 1
ATOM 1966 N N . LYS B 1 38 ? 13.836 86.812 40.875 1 34.03 38 LYS B N 1
ATOM 1967 C CA . LYS B 1 38 ? 13.141 85.5 40.844 1 34.03 38 LYS B CA 1
ATOM 1968 C C . LYS B 1 38 ? 11.695 85.625 41.312 1 34.03 38 LYS B C 1
ATOM 1970 O O . LYS B 1 38 ? 11.453 85.938 42.469 1 34.03 38 LYS B O 1
ATOM 1975 N N . HIS B 1 39 ? 10.867 86.25 40.469 1 40.16 39 HIS B N 1
ATOM 1976 C CA . HIS B 1 39 ? 9.461 86.125 40.844 1 40.16 39 HIS B CA 1
ATOM 1977 C C . HIS B 1 39 ? 9.031 84.688 41.031 1 40.16 39 HIS B C 1
ATOM 1979 O O . HIS B 1 39 ? 9.422 83.812 40.25 1 40.16 39 HIS B O 1
ATOM 1985 N N . GLY B 1 40 ? 8.789 84.188 42.281 1 35.47 40 GLY B N 1
ATOM 1986 C CA . GLY B 1 40 ? 8.406 82.875 42.688 1 35.47 40 GLY B CA 1
ATOM 1987 C C . GLY B 1 40 ? 7.18 82.312 41.969 1 35.47 40 GLY B C 1
ATOM 1988 O O . GLY B 1 40 ? 6.062 82.812 42.25 1 35.47 40 GLY B O 1
ATOM 1989 N N . GLY B 1 41 ? 7.238 82.25 40.656 1 36.94 41 GLY B N 1
ATOM 1990 C CA . GLY B 1 41 ? 6.125 81.688 39.875 1 36.94 41 GLY B CA 1
ATOM 1991 C C . GLY B 1 41 ? 5.703 80.312 40.344 1 36.94 41 GLY B C 1
ATOM 1992 O O . GLY B 1 41 ? 6.551 79.438 40.594 1 36.94 41 GLY B O 1
ATOM 1993 N N . HIS B 1 42 ? 4.562 80.188 41 1 45.47 42 HIS B N 1
ATOM 1994 C CA . HIS B 1 42 ? 3.951 78.938 41.375 1 45.47 42 HIS B CA 1
ATOM 1995 C C . HIS B 1 42 ? 3.963 77.938 40.188 1 45.47 42 HIS B C 1
ATOM 1997 O O . HIS B 1 42 ? 3.428 78.25 39.125 1 45.47 42 HIS B O 1
ATOM 2003 N N . THR B 1 43 ? 4.965 77.25 40 1 42.81 43 THR B N 1
ATOM 2004 C CA . THR B 1 43 ? 5.09 76.188 39 1 42.81 43 THR B CA 1
ATOM 2005 C C . THR B 1 43 ? 3.883 75.25 39.031 1 42.81 43 THR B C 1
ATOM 2007 O O . THR B 1 43 ? 3.602 74.625 40.062 1 42.81 43 THR B O 1
ATOM 2010 N N . CYS B 1 44 ? 2.834 75.562 38.312 1 47.12 44 CYS B N 1
ATOM 2011 C CA . CYS B 1 44 ? 1.666 74.75 38.125 1 47.12 44 CYS B CA 1
ATOM 2012 C C . CYS B 1 44 ? 2.074 73.25 37.938 1 47.12 44 CYS B C 1
ATOM 2014 O O . CYS B 1 44 ? 2.971 72.938 37.156 1 47.12 44 CYS B O 1
ATOM 2016 N N . CYS B 1 45 ? 1.697 72.438 38.969 1 48.47 45 CYS B N 1
ATOM 2017 C CA . CYS B 1 45 ? 1.795 70.938 39 1 48.47 45 CYS B CA 1
ATOM 2018 C C . CYS B 1 45 ? 1.389 70.312 37.688 1 48.47 45 CYS B C 1
ATOM 2020 O O . CYS B 1 45 ? 0.418 69.562 37.625 1 48.47 45 CYS B O 1
ATOM 2022 N N . GLY B 1 46 ? 1.276 71.125 36.656 1 48.66 46 GLY B N 1
ATOM 2023 C CA . GLY B 1 46 ? 0.9 70.562 35.375 1 48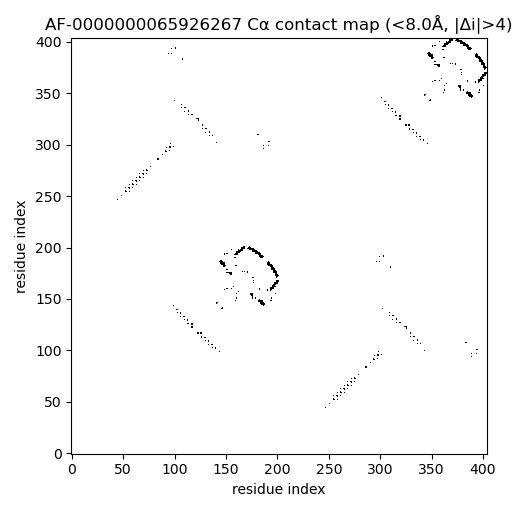.66 46 GLY B CA 1
ATOM 2024 C C . GLY B 1 46 ? 1.946 69.625 34.781 1 48.66 46 GLY B C 1
ATOM 2025 O O . GLY B 1 46 ? 1.761 69.062 33.688 1 48.66 46 GLY B O 1
ATOM 2026 N N . LYS B 1 47 ? 3.121 69.562 35.281 1 54.62 47 LYS B N 1
ATOM 2027 C CA . LYS B 1 47 ? 4.207 68.812 34.688 1 54.62 47 LYS B CA 1
ATOM 2028 C C . LYS B 1 47 ? 4.094 67.312 35.062 1 54.62 47 LYS B C 1
ATOM 2030 O O . LYS B 1 47 ? 4.754 66.5 34.469 1 54.62 47 LYS B O 1
ATOM 2035 N N . HIS B 1 48 ? 3.266 67.062 36.094 1 58.88 48 HIS B N 1
ATOM 2036 C CA . HIS B 1 48 ? 3.209 65.688 36.562 1 58.88 48 HIS B CA 1
ATOM 2037 C C . HIS B 1 48 ? 2.291 64.875 35.688 1 58.88 48 HIS B C 1
ATOM 2039 O O . HIS B 1 48 ? 2.521 63.656 35.5 1 58.88 48 HIS B O 1
ATOM 2045 N N . GLY B 1 49 ? 1.319 65.438 35.094 1 58.62 49 GLY B N 1
ATOM 2046 C CA . GLY B 1 49 ? 0.379 64.688 34.281 1 58.62 49 GLY B CA 1
ATOM 2047 C C . GLY B 1 49 ? 0.949 64.312 32.938 1 58.62 49 GLY B C 1
ATOM 2048 O O . GLY B 1 49 ? 0.616 63.25 32.375 1 58.62 49 GLY B O 1
ATOM 2049 N N . HIS B 1 50 ? 1.747 65.062 32.406 1 67.81 50 HIS B N 1
ATOM 2050 C CA . HIS B 1 50 ? 2.33 64.875 31.062 1 67.81 50 HIS B CA 1
ATOM 2051 C C . HIS B 1 50 ? 3.336 63.75 31.062 1 67.81 50 HIS B C 1
ATOM 2053 O O . HIS B 1 50 ? 3.398 62.969 30.109 1 67.81 50 HIS B O 1
ATOM 2059 N N . LYS B 1 51 ? 4.047 63.625 32.156 1 70.06 51 LYS B N 1
ATOM 2060 C CA . LYS B 1 51 ? 5.086 62.594 32.25 1 70.06 51 LYS B CA 1
ATOM 2061 C C . LYS B 1 51 ? 4.48 61.219 32.344 1 70.06 51 LYS B C 1
ATOM 2063 O O . LYS B 1 51 ? 4.996 60.25 31.734 1 70.06 51 LYS B O 1
ATOM 2068 N N . HIS B 1 52 ? 3.285 61.125 32.938 1 78.25 52 HIS B N 1
ATOM 2069 C CA . HIS B 1 52 ? 2.615 59.844 33.125 1 78.25 52 HIS B CA 1
ATOM 2070 C C . HIS B 1 52 ? 2.014 59.312 31.828 1 78.25 52 HIS B C 1
ATOM 2072 O O . HIS B 1 52 ? 2.104 58.125 31.531 1 78.25 52 HIS B O 1
ATOM 2078 N N . ASN B 1 53 ? 1.657 60.281 30.969 1 82.81 53 ASN B N 1
ATOM 2079 C CA . ASN B 1 53 ? 1.043 59.906 29.688 1 82.81 53 ASN B CA 1
ATOM 2080 C C . ASN B 1 53 ? 2.086 59.469 28.672 1 82.81 53 ASN B C 1
ATOM 2082 O O . ASN B 1 53 ? 1.86 58.5 27.922 1 82.81 53 ASN B O 1
ATOM 2086 N N . ASP B 1 54 ? 3.219 60.094 28.797 1 85.19 54 ASP B N 1
ATOM 2087 C CA . ASP B 1 54 ? 4.301 59.719 27.891 1 85.19 54 ASP B CA 1
ATOM 2088 C C . ASP B 1 54 ? 4.84 58.312 28.234 1 85.19 54 ASP B C 1
ATOM 2090 O O . ASP B 1 54 ? 5.156 57.531 27.344 1 85.19 54 ASP B O 1
ATOM 2094 N N . GLU B 1 55 ? 4.902 58.031 29.562 1 88.75 55 GLU B N 1
ATOM 2095 C CA . GLU B 1 55 ? 5.34 56.719 30 1 88.75 55 GLU B CA 1
ATOM 2096 C C . GLU B 1 55 ? 4.332 55.656 29.609 1 88.75 55 GLU B C 1
ATOM 2098 O O . GLU B 1 55 ? 4.715 54.562 29.188 1 88.75 55 GLU B O 1
ATOM 2103 N N . GLU B 1 56 ? 3.082 56.031 29.766 1 90.94 56 GLU B N 1
ATOM 2104 C CA . GLU B 1 56 ? 2.025 55.094 29.391 1 90.94 56 GLU B CA 1
ATOM 2105 C C . GLU B 1 56 ? 2.014 54.812 27.891 1 90.94 56 GLU B C 1
ATOM 2107 O O . GLU B 1 56 ? 1.846 53.688 27.453 1 90.94 56 GLU B O 1
ATOM 2112 N N . ILE B 1 57 ? 2.262 55.844 27.094 1 92.56 57 ILE B N 1
ATOM 2113 C CA . ILE B 1 57 ? 2.324 55.75 25.641 1 92.56 57 ILE B CA 1
ATOM 2114 C C . ILE B 1 57 ? 3.51 54.875 25.234 1 92.56 57 ILE B C 1
ATOM 2116 O O . ILE B 1 57 ? 3.393 54.031 24.359 1 92.56 57 ILE B O 1
ATOM 2120 N N . GLY B 1 58 ? 4.59 55.031 25.906 1 92.19 58 GLY B N 1
ATOM 2121 C CA . GLY B 1 58 ? 5.758 54.219 25.672 1 92.19 58 GLY B CA 1
ATOM 2122 C C . GLY B 1 58 ? 5.516 52.75 25.969 1 92.19 58 GLY B C 1
ATOM 2123 O O . GLY B 1 58 ? 5.926 51.875 25.188 1 92.19 58 GLY B O 1
ATOM 2124 N N . LYS B 1 59 ? 4.867 52.469 27.047 1 94.69 59 LYS B N 1
ATOM 2125 C CA . LYS B 1 59 ? 4.547 51.125 27.438 1 94.69 59 LYS B CA 1
ATOM 2126 C C . LYS B 1 59 ? 3.596 50.469 26.438 1 94.69 59 LYS B C 1
ATOM 2128 O O . LYS B 1 59 ? 3.77 49.281 26.078 1 94.69 59 LYS B O 1
ATOM 2133 N N . LEU B 1 60 ? 2.617 51.219 25.938 1 95.56 60 LEU B N 1
ATOM 2134 C CA . LEU B 1 60 ? 1.632 50.688 25 1 95.56 60 LEU B CA 1
ATOM 2135 C C . LEU B 1 60 ? 2.275 50.406 23.641 1 95.56 60 LEU B C 1
ATOM 2137 O O . LEU B 1 60 ? 1.975 49.375 23.016 1 95.56 60 LEU B O 1
ATOM 2141 N N . LYS B 1 61 ? 3.229 51.312 23.219 1 95.38 61 LYS B N 1
ATOM 2142 C CA . LYS B 1 61 ? 3.939 51.094 21.969 1 95.38 61 LYS B CA 1
ATOM 2143 C C . LYS B 1 61 ? 4.828 49.844 22.047 1 95.38 61 LYS B C 1
ATOM 2145 O O . LYS B 1 61 ? 4.926 49.094 21.078 1 95.38 61 LYS B O 1
ATOM 2150 N N . ALA B 1 62 ? 5.371 49.656 23.234 1 96.44 62 ALA B N 1
ATOM 2151 C CA . ALA B 1 62 ? 6.191 48.469 23.453 1 96.44 62 ALA B CA 1
ATOM 2152 C C . ALA B 1 62 ? 5.34 47.188 23.406 1 96.44 62 ALA B C 1
ATOM 2154 O O . ALA B 1 62 ? 5.758 46.188 22.844 1 96.44 62 ALA B O 1
ATOM 2155 N N . GLU B 1 63 ? 4.207 47.25 23.969 1 96.56 63 GLU B N 1
ATOM 2156 C CA . GLU B 1 63 ? 3.301 46.094 23.969 1 96.56 63 GLU B CA 1
ATOM 2157 C C . GLU B 1 63 ? 2.82 45.781 22.562 1 96.56 63 GLU B C 1
ATOM 2159 O O . GLU B 1 63 ? 2.695 44.594 22.203 1 96.56 63 GLU B O 1
ATOM 2164 N N . ILE B 1 64 ? 2.559 46.781 21.75 1 96.88 64 ILE B N 1
ATOM 2165 C CA . ILE B 1 64 ? 2.156 46.594 20.359 1 96.88 64 ILE B CA 1
ATOM 2166 C C . ILE B 1 64 ? 3.266 45.875 19.594 1 96.88 64 ILE B C 1
ATOM 2168 O O . ILE B 1 64 ? 3.002 44.938 18.859 1 96.88 64 ILE B O 1
ATOM 2172 N N . GLU B 1 65 ? 4.516 46.312 19.828 1 96.75 65 GLU B N 1
ATOM 2173 C CA . GLU B 1 65 ? 5.652 45.688 19.156 1 96.75 65 GLU B CA 1
ATOM 2174 C C . GLU B 1 65 ? 5.816 44.25 19.594 1 96.75 65 GLU B C 1
ATOM 2176 O O . GLU B 1 65 ? 6.16 43.375 18.797 1 96.75 65 GLU B O 1
ATOM 2181 N N . GLU B 1 66 ? 5.52 44 20.844 1 96.75 66 GLU B N 1
ATOM 2182 C CA . GLU B 1 66 ? 5.59 42.656 21.359 1 96.75 66 GLU B CA 1
ATOM 2183 C C . GLU B 1 66 ? 4.559 41.75 20.672 1 96.75 66 GLU B C 1
ATOM 2185 O O . GLU B 1 66 ? 4.879 40.656 20.25 1 96.75 66 GLU B O 1
ATOM 2190 N N . TRP B 1 67 ? 3.334 42.219 20.516 1 96.12 67 TRP B N 1
ATOM 2191 C CA . TRP B 1 67 ? 2.273 41.406 19.891 1 96.12 67 TRP B CA 1
ATOM 2192 C C . TRP B 1 67 ? 2.541 41.219 18.406 1 96.12 67 TRP B C 1
ATOM 2194 O O . TRP B 1 67 ? 2.277 40.125 17.875 1 96.12 67 TRP B O 1
ATOM 2204 N N . LYS B 1 68 ? 3.104 42.281 17.781 1 96 68 LYS B N 1
ATOM 2205 C CA . LYS B 1 68 ? 3.484 42.156 16.375 1 96 68 LYS B CA 1
ATOM 2206 C C . LYS B 1 68 ? 4.547 41.094 16.188 1 96 68 LYS B C 1
ATOM 2208 O O . LYS B 1 68 ? 4.445 40.281 15.273 1 96 68 LYS B O 1
ATOM 2213 N N . ASN B 1 69 ? 5.488 41.094 17.109 1 96.5 69 ASN B N 1
ATOM 2214 C CA . ASN B 1 69 ? 6.555 40.094 17.047 1 96.5 69 ASN B CA 1
ATOM 2215 C C . ASN B 1 69 ? 6.031 38.688 17.328 1 96.5 69 ASN B C 1
ATOM 2217 O O . ASN B 1 69 ? 6.434 37.719 16.656 1 96.5 69 ASN B O 1
ATOM 2221 N N . GLU B 1 70 ? 5.121 38.625 18.297 1 94.88 70 GLU B N 1
ATOM 2222 C CA . GLU B 1 70 ? 4.523 37.312 18.609 1 94.88 70 GLU B CA 1
ATOM 2223 C C . GLU B 1 70 ? 3.711 36.812 17.422 1 94.88 70 GLU B C 1
ATOM 2225 O O . GLU B 1 70 ? 3.771 35.625 17.109 1 94.88 70 GLU B O 1
ATOM 2230 N N . TYR B 1 71 ? 3.01 37.719 16.781 1 95.5 71 TYR B N 1
ATOM 2231 C CA . TYR B 1 71 ? 2.217 37.344 15.617 1 95.5 71 TYR B CA 1
ATOM 2232 C C . TYR B 1 71 ? 3.107 36.844 14.484 1 95.5 71 TYR B C 1
ATOM 2234 O O . TYR B 1 71 ? 2.832 35.812 13.883 1 95.5 71 TYR B O 1
ATOM 2242 N N . LEU B 1 72 ? 4.191 37.594 14.281 1 95.75 72 LEU B N 1
ATOM 2243 C CA . LEU B 1 72 ? 5.102 37.25 13.195 1 95.75 72 LEU B CA 1
ATOM 2244 C C . LEU B 1 72 ? 5.801 35.906 13.477 1 95.75 72 LEU B C 1
ATOM 2246 O O . LEU B 1 72 ? 5.977 35.094 12.562 1 95.75 72 LEU B O 1
ATOM 2250 N N . ARG B 1 73 ? 6.141 35.719 14.719 1 94.69 73 ARG B N 1
ATOM 2251 C CA . ARG B 1 73 ? 6.754 34.438 15.109 1 94.69 73 ARG B CA 1
ATOM 2252 C C . ARG B 1 73 ? 5.789 33.281 14.898 1 94.69 73 ARG B C 1
ATOM 2254 O O . ARG B 1 73 ? 6.16 32.25 14.32 1 94.69 73 ARG B O 1
ATOM 2261 N N . LYS B 1 74 ? 4.566 33.469 15.312 1 94.12 74 LYS B N 1
ATOM 2262 C CA . LYS B 1 74 ? 3.551 32.438 15.148 1 94.12 74 LYS B CA 1
ATOM 2263 C C . LYS B 1 74 ? 3.316 32.125 13.672 1 94.12 74 LYS B C 1
ATOM 2265 O O . LYS B 1 74 ? 3.162 30.969 13.289 1 94.12 74 LYS B O 1
ATOM 2270 N N . GLN B 1 75 ? 3.277 33.156 12.891 1 94.5 75 GLN B N 1
ATOM 2271 C CA . GLN B 1 75 ? 3.102 33 11.445 1 94.5 75 GLN B CA 1
ATOM 2272 C C . GLN B 1 75 ? 4.246 32.219 10.836 1 94.5 75 GLN B C 1
ATOM 2274 O O . GLN B 1 75 ? 4.016 31.312 10.008 1 94.5 75 GLN B O 1
ATOM 2279 N N . ALA B 1 76 ? 5.426 32.469 11.312 1 95.56 76 ALA B N 1
ATOM 2280 C CA . ALA B 1 76 ? 6.598 31.719 10.836 1 95.56 76 ALA B CA 1
ATOM 2281 C C . ALA B 1 76 ? 6.543 30.266 11.273 1 95.56 76 ALA B C 1
ATOM 2283 O O . ALA B 1 76 ? 6.836 29.359 10.484 1 95.56 76 ALA B O 1
ATOM 2284 N N . ASP B 1 77 ? 6.145 30.062 12.492 1 94 77 ASP B N 1
ATOM 2285 C CA . ASP B 1 77 ? 5.996 28.719 13.016 1 94 77 ASP B CA 1
ATOM 2286 C C . ASP B 1 77 ? 4.977 27.922 12.203 1 94 77 ASP B C 1
ATOM 2288 O O . ASP B 1 77 ? 5.199 26.75 11.891 1 94 77 ASP B O 1
ATOM 2292 N N . PHE B 1 78 ? 3.941 28.625 11.875 1 94.5 78 PHE B N 1
ATOM 2293 C CA . PHE B 1 78 ? 2.877 28 11.102 1 94.5 78 PHE B CA 1
ATOM 2294 C C . PHE B 1 78 ? 3.361 27.641 9.695 1 94.5 78 PHE B C 1
ATOM 2296 O O . PHE B 1 78 ? 3.109 26.547 9.211 1 94.5 78 PHE B O 1
ATOM 2303 N N . GLN B 1 79 ? 4.082 28.516 9.125 1 95.25 79 GLN B N 1
ATOM 2304 C CA . GLN B 1 79 ? 4.598 28.281 7.781 1 95.25 79 GLN B CA 1
ATOM 2305 C C . GLN B 1 79 ? 5.582 27.109 7.773 1 95.25 79 GLN B C 1
ATOM 2307 O O . GLN B 1 79 ? 5.512 26.234 6.906 1 95.25 79 GLN B O 1
ATOM 2312 N N . ASN B 1 80 ? 6.387 27.062 8.781 1 95.25 80 ASN B N 1
ATOM 2313 C CA . ASN B 1 80 ? 7.355 25.984 8.906 1 95.25 80 ASN B CA 1
ATOM 2314 C C . ASN B 1 80 ? 6.668 24.641 9.172 1 95.25 80 ASN B C 1
ATOM 2316 O O . ASN B 1 80 ? 7.039 23.625 8.594 1 95.25 80 ASN B O 1
ATOM 2320 N N . PHE B 1 81 ? 5.727 24.766 9.969 1 94.31 81 PHE B N 1
ATOM 2321 C CA . PHE B 1 81 ? 4.957 23.562 10.297 1 94.31 81 PHE B CA 1
ATOM 2322 C C . PHE B 1 81 ? 4.277 23 9.055 1 94.31 81 PHE B C 1
ATOM 2324 O O . PHE B 1 81 ? 4.336 21.797 8.805 1 94.31 81 PHE B O 1
ATOM 2331 N N . THR B 1 82 ? 3.648 23.875 8.367 1 93.62 82 THR B N 1
ATOM 2332 C CA . THR B 1 82 ? 2.93 23.484 7.164 1 93.62 82 THR B CA 1
ATOM 2333 C C . THR B 1 82 ? 3.873 22.828 6.164 1 93.62 82 THR B C 1
ATOM 2335 O O . THR B 1 82 ? 3.553 21.781 5.598 1 93.62 82 THR B O 1
ATOM 2338 N N . LYS B 1 83 ? 5.043 23.375 6.012 1 95.19 83 LYS B N 1
ATOM 2339 C CA . LYS B 1 83 ? 6.023 22.828 5.078 1 95.19 83 LYS B CA 1
ATOM 2340 C C . LYS B 1 83 ? 6.504 21.453 5.531 1 95.19 83 LYS B C 1
ATOM 2342 O O . LYS B 1 83 ? 6.613 20.531 4.723 1 95.19 83 LYS B O 1
ATOM 2347 N N . ARG B 1 84 ? 6.766 21.297 6.785 1 93.75 84 ARG B N 1
ATOM 2348 C CA . ARG B 1 84 ? 7.215 20.031 7.348 1 93.75 84 ARG B CA 1
ATOM 2349 C C . ARG B 1 84 ? 6.145 18.953 7.195 1 93.75 84 ARG B C 1
ATOM 2351 O O . ARG B 1 84 ? 6.445 17.828 6.812 1 93.75 84 ARG B O 1
ATOM 2358 N N . LYS B 1 85 ? 4.949 19.359 7.48 1 92.94 85 LYS B N 1
ATOM 2359 C CA . LYS B 1 85 ? 3.848 18.406 7.422 1 92.94 85 LYS B CA 1
ATOM 2360 C C . LYS B 1 85 ? 3.586 17.953 5.988 1 92.94 85 LYS B C 1
ATOM 2362 O O . LYS B 1 85 ? 3.281 16.781 5.742 1 92.94 85 LYS B O 1
ATOM 2367 N N . GLU B 1 86 ? 3.723 18.891 5.09 1 93.81 86 GLU B N 1
ATOM 2368 C CA . GLU B 1 86 ? 3.557 18.547 3.68 1 93.81 86 GLU B CA 1
ATOM 2369 C C . GLU B 1 86 ? 4.617 17.547 3.221 1 93.81 86 GLU B C 1
ATOM 2371 O O . GLU B 1 86 ? 4.312 16.609 2.486 1 93.81 86 GLU B O 1
ATOM 2376 N N . LYS B 1 87 ? 5.789 17.688 3.689 1 94.25 87 LYS B N 1
ATOM 2377 C CA . LYS B 1 87 ? 6.863 16.75 3.359 1 94.25 87 LYS B CA 1
ATOM 2378 C C . LYS B 1 87 ? 6.598 15.375 3.949 1 94.25 87 LYS B C 1
ATOM 2380 O O . LYS B 1 87 ? 6.824 14.359 3.289 1 94.25 87 LYS B O 1
ATOM 2385 N N . GLU B 1 88 ? 6.133 15.406 5.113 1 91.69 88 GLU B N 1
ATOM 2386 C CA . GLU B 1 88 ? 5.781 14.148 5.777 1 91.69 88 GLU B CA 1
ATOM 2387 C C . GLU B 1 88 ? 4.699 13.398 5.004 1 91.69 88 GLU B C 1
ATOM 2389 O O . GLU B 1 88 ? 4.805 12.188 4.797 1 91.69 88 GLU B O 1
ATOM 2394 N N . VAL B 1 89 ? 3.693 14.133 4.57 1 92.88 89 VAL B N 1
ATOM 2395 C CA . VAL B 1 89 ? 2.59 13.539 3.818 1 92.88 89 VAL B CA 1
ATOM 2396 C C . VAL B 1 89 ? 3.105 12.992 2.49 1 92.88 89 VAL B C 1
ATOM 2398 O O . VAL B 1 89 ? 2.732 11.891 2.082 1 92.88 89 VAL B O 1
ATOM 2401 N N . ASP B 1 90 ? 4.008 13.672 1.889 1 93.75 90 ASP B N 1
ATOM 2402 C CA . ASP B 1 90 ? 4.566 13.25 0.61 1 93.75 90 ASP B CA 1
ATOM 2403 C C . ASP B 1 90 ? 5.375 11.961 0.765 1 93.75 90 ASP B C 1
ATOM 2405 O O . ASP B 1 90 ? 5.281 11.062 -0.068 1 93.75 90 ASP B O 1
ATOM 2409 N N . GLU B 1 91 ? 6.086 11.859 1.784 1 92.62 91 GLU B N 1
ATOM 2410 C CA . GLU B 1 91 ? 6.867 10.656 2.057 1 92.62 91 GLU B CA 1
ATOM 2411 C C . GLU B 1 91 ? 5.957 9.469 2.348 1 92.62 91 GLU B C 1
ATOM 2413 O O . GLU B 1 91 ? 6.223 8.352 1.889 1 92.62 91 GLU B O 1
ATOM 2418 N N . LEU B 1 92 ? 4.965 9.719 3.062 1 92.19 92 LEU B N 1
ATOM 2419 C CA . LEU B 1 92 ? 4.004 8.672 3.381 1 92.19 92 LEU B CA 1
ATOM 2420 C C . LEU B 1 92 ? 3.357 8.117 2.113 1 92.19 92 LEU B C 1
ATOM 2422 O O . LEU B 1 92 ? 3.217 6.906 1.96 1 92.19 92 LEU B O 1
ATOM 2426 N N . LYS B 1 93 ? 3.051 9.023 1.241 1 93.12 93 LYS B N 1
ATOM 2427 C CA . LYS B 1 93 ? 2.438 8.617 -0.02 1 93.12 93 LYS B CA 1
ATOM 2428 C C . LYS B 1 93 ? 3.408 7.801 -0.866 1 93.12 93 LYS B C 1
ATOM 2430 O O . LYS B 1 93 ? 3.021 6.797 -1.471 1 93.12 93 LYS B O 1
ATOM 2435 N N . LYS B 1 94 ? 4.582 8.242 -0.844 1 93.25 94 LYS B N 1
ATOM 2436 C CA . LYS B 1 94 ? 5.621 7.613 -1.655 1 93.25 94 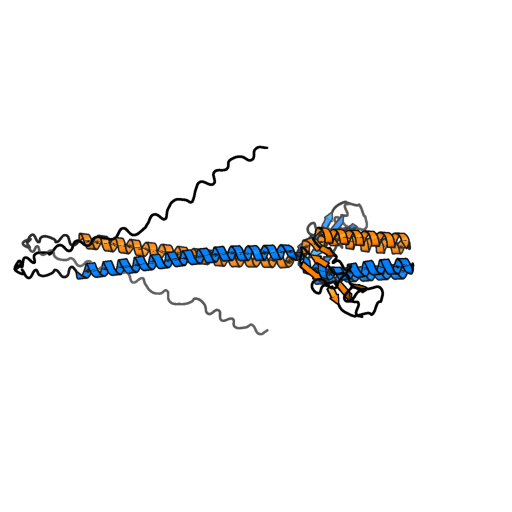LYS B CA 1
ATOM 2437 C C . LYS B 1 94 ? 5.832 6.156 -1.249 1 93.25 94 LYS B C 1
ATOM 2439 O O . LYS B 1 94 ? 6.027 5.289 -2.105 1 93.25 94 LYS B O 1
ATOM 2444 N N . PHE B 1 95 ? 5.68 5.816 0.067 1 94.25 95 PHE B N 1
ATOM 2445 C CA . PHE B 1 95 ? 5.988 4.48 0.557 1 94.25 95 PHE B CA 1
ATOM 2446 C C . PHE B 1 95 ? 4.746 3.814 1.136 1 94.25 95 PHE B C 1
ATOM 2448 O O . PHE B 1 95 ? 4.852 2.924 1.981 1 94.25 95 PHE B O 1
ATOM 2455 N N . ALA B 1 96 ? 3.592 4.336 0.675 1 92.62 96 ALA B N 1
ATOM 2456 C CA . ALA B 1 96 ? 2.307 3.871 1.191 1 92.62 96 ALA B CA 1
ATOM 2457 C C . ALA B 1 96 ? 2.152 2.365 1.007 1 92.62 96 ALA B C 1
ATOM 2459 O O . ALA B 1 96 ? 1.579 1.684 1.861 1 92.62 96 ALA B O 1
ATOM 2460 N N . SER B 1 97 ? 2.779 1.774 0.048 1 94.62 97 SER B N 1
ATOM 2461 C CA . SER B 1 97 ? 2.555 0.375 -0.296 1 94.62 97 SER B CA 1
ATOM 2462 C C . SER B 1 97 ? 3.695 -0.508 0.198 1 94.62 97 SER B C 1
ATOM 2464 O O . SER B 1 97 ? 3.689 -1.721 -0.023 1 94.62 97 SER B O 1
ATOM 2466 N N . GLU B 1 98 ? 4.605 0.035 0.885 1 95.44 98 GLU B N 1
ATOM 2467 C CA . GLU B 1 98 ? 5.824 -0.682 1.26 1 95.44 98 GLU B CA 1
ATOM 2468 C C . GLU B 1 98 ? 5.504 -1.894 2.131 1 95.44 98 GLU B C 1
ATOM 2470 O O . GLU B 1 98 ? 5.961 -3.004 1.852 1 95.44 98 GLU B O 1
ATOM 2475 N N . LYS B 1 99 ? 4.691 -1.688 3.08 1 94.38 99 LYS B N 1
ATOM 2476 C CA . LYS B 1 99 ? 4.395 -2.75 4.039 1 94.38 99 LYS B CA 1
ATOM 2477 C C . LYS B 1 99 ? 3.725 -3.936 3.352 1 94.38 99 LYS B C 1
ATOM 2479 O O . LYS B 1 99 ? 4.16 -5.078 3.508 1 94.38 99 LYS B O 1
ATOM 2484 N N . ILE B 1 100 ? 2.742 -3.686 2.574 1 95.81 100 ILE B N 1
ATOM 2485 C CA . ILE B 1 100 ? 1.971 -4.754 1.949 1 95.81 100 ILE B CA 1
ATOM 2486 C C . ILE B 1 100 ? 2.812 -5.438 0.874 1 95.81 100 ILE B C 1
ATOM 2488 O O . ILE B 1 100 ? 2.748 -6.66 0.709 1 95.81 100 ILE B O 1
ATOM 2492 N N . ILE B 1 101 ? 3.594 -4.656 0.152 1 96.81 101 ILE B N 1
ATOM 2493 C CA . ILE B 1 101 ? 4.469 -5.219 -0.869 1 96.81 101 ILE B CA 1
ATOM 2494 C C . ILE B 1 101 ? 5.465 -6.18 -0.222 1 96.81 101 ILE B C 1
ATOM 2496 O O . ILE B 1 101 ? 5.668 -7.293 -0.709 1 96.81 101 ILE B O 1
ATOM 2500 N N . THR B 1 102 ? 5.984 -5.789 0.873 1 96.81 102 THR B N 1
ATOM 2501 C CA . THR B 1 102 ? 6.945 -6.625 1.586 1 96.81 102 THR B CA 1
ATOM 2502 C C . THR B 1 102 ? 6.293 -7.934 2.033 1 96.81 102 THR B C 1
ATOM 2504 O O . THR B 1 102 ? 6.902 -9 1.938 1 96.81 102 THR B O 1
ATOM 2507 N N . GLN B 1 103 ? 5.086 -7.84 2.422 1 95.5 103 GLN B N 1
ATOM 2508 C CA . GLN B 1 103 ? 4.355 -9.023 2.857 1 95.5 103 GLN B CA 1
ATOM 2509 C C . GLN B 1 103 ? 4.074 -9.961 1.685 1 95.5 103 GLN B C 1
ATOM 2511 O O . GLN B 1 103 ? 4.059 -11.18 1.848 1 95.5 103 GLN B O 1
ATOM 2516 N N . PHE B 1 104 ? 3.943 -9.398 0.508 1 96 104 PHE B N 1
ATOM 2517 C CA . PHE B 1 104 ? 3.594 -10.188 -0.667 1 96 104 PHE B CA 1
ATOM 2518 C C . PHE B 1 104 ? 4.832 -10.844 -1.269 1 96 104 PHE B C 1
ATOM 2520 O O . PHE B 1 104 ? 4.719 -11.797 -2.037 1 96 104 PHE B O 1
ATOM 2527 N N . LEU B 1 105 ? 5.988 -10.375 -0.897 1 97.06 105 LEU B N 1
ATOM 2528 C CA . LEU B 1 105 ? 7.219 -10.891 -1.482 1 97.06 105 LEU B CA 1
ATOM 2529 C C . LEU B 1 105 ? 7.387 -12.375 -1.169 1 97.06 105 LEU B C 1
ATOM 2531 O O . LEU B 1 105 ? 7.898 -13.133 -1.995 1 97.06 105 LEU B O 1
ATOM 2535 N N . GLY B 1 106 ? 6.898 -12.773 -0.017 1 95.62 106 GLY B N 1
ATOM 2536 C CA . GLY B 1 106 ? 6.957 -14.188 0.333 1 95.62 106 GLY B CA 1
ATOM 2537 C C . GLY B 1 106 ? 6.168 -15.07 -0.618 1 95.62 106 GLY B C 1
ATOM 2538 O O . GLY B 1 106 ? 6.637 -16.141 -1.021 1 95.62 106 GLY B O 1
ATOM 2539 N N . SER B 1 107 ? 5.07 -14.586 -0.989 1 96.38 107 SER B N 1
ATOM 2540 C CA . SER B 1 107 ? 4.234 -15.328 -1.928 1 96.38 107 SER B CA 1
ATOM 2541 C C . SER B 1 107 ? 4.887 -15.406 -3.305 1 96.38 107 SER B C 1
ATOM 2543 O O . SER B 1 107 ? 4.836 -16.453 -3.965 1 96.38 107 SER B O 1
ATOM 2545 N N . LEU B 1 108 ? 5.488 -14.312 -3.75 1 96.88 108 LEU B N 1
ATOM 2546 C CA . LEU B 1 108 ? 6.203 -14.305 -5.02 1 96.88 108 LEU B CA 1
ATOM 2547 C C . LEU B 1 108 ? 7.352 -15.305 -5.008 1 96.88 108 LEU B C 1
ATOM 2549 O O . LEU B 1 108 ? 7.512 -16.078 -5.949 1 96.88 108 LEU B O 1
ATOM 2553 N N . ASP B 1 109 ? 8.031 -15.336 -3.939 1 96.62 109 ASP B N 1
ATOM 2554 C CA . ASP B 1 109 ? 9.109 -16.297 -3.766 1 96.62 109 ASP B CA 1
ATOM 2555 C C . ASP B 1 109 ? 8.602 -17.734 -3.9 1 96.62 109 ASP B C 1
ATOM 2557 O O . ASP B 1 109 ? 9.211 -18.547 -4.59 1 96.62 109 ASP B O 1
ATOM 2561 N N . ASN B 1 110 ? 7.551 -17.969 -3.246 1 96.12 110 ASN B N 1
ATOM 2562 C CA . ASN B 1 110 ? 7 -19.312 -3.221 1 96.12 110 ASN B CA 1
ATOM 2563 C C . ASN B 1 110 ? 6.469 -19.734 -4.59 1 96.12 110 ASN B C 1
ATOM 2565 O O . ASN B 1 110 ? 6.59 -20.891 -4.98 1 96.12 110 ASN B O 1
ATOM 2569 N N . LEU B 1 111 ? 5.926 -18.781 -5.309 1 97.06 111 LEU B N 1
ATOM 2570 C CA . LEU B 1 111 ? 5.473 -19.078 -6.664 1 97.06 111 LEU B CA 1
ATOM 2571 C C . LEU B 1 111 ? 6.648 -19.438 -7.562 1 97.06 111 LEU B C 1
ATOM 2573 O O . LEU B 1 111 ? 6.578 -20.422 -8.312 1 97.06 111 LEU B O 1
ATOM 2577 N N . GLU B 1 112 ? 7.672 -18.672 -7.465 1 96 112 GLU B N 1
ATOM 2578 C CA . GLU B 1 112 ? 8.859 -18.969 -8.266 1 96 112 GLU B CA 1
ATOM 2579 C C . GLU B 1 112 ? 9.461 -20.312 -7.902 1 96 112 GLU B C 1
ATOM 2581 O O . GLU B 1 112 ? 9.867 -21.078 -8.781 1 96 112 GLU B O 1
ATOM 2586 N N . ARG B 1 113 ? 9.422 -20.594 -6.641 1 94.25 113 ARG B N 1
ATOM 2587 C CA . ARG B 1 113 ? 9.93 -21.891 -6.176 1 94.25 113 ARG B CA 1
ATOM 2588 C C . ARG B 1 113 ? 9.062 -23.031 -6.688 1 94.25 113 ARG B C 1
ATOM 2590 O O . ARG B 1 113 ? 9.578 -24.094 -7.066 1 94.25 113 ARG B O 1
ATOM 2597 N N . ALA B 1 114 ? 7.816 -22.812 -6.641 1 94.56 114 ALA B N 1
ATOM 2598 C CA . ALA B 1 114 ? 6.883 -23.828 -7.133 1 94.56 114 ALA B CA 1
ATOM 2599 C C . ALA B 1 114 ? 7.121 -24.109 -8.609 1 94.56 114 ALA B C 1
ATOM 2601 O O . ALA B 1 114 ? 7.125 -25.266 -9.031 1 94.56 114 ALA B O 1
ATOM 2602 N N . ILE B 1 115 ? 7.418 -23.094 -9.383 1 94.62 115 ILE B N 1
ATOM 2603 C CA . ILE B 1 115 ? 7.688 -23.234 -10.805 1 94.62 115 ILE B CA 1
ATOM 2604 C C . ILE B 1 115 ? 8.977 -24.016 -11.008 1 94.62 115 ILE B C 1
ATOM 2606 O O . ILE B 1 115 ? 9 -25 -11.766 1 94.62 115 ILE B O 1
ATOM 2610 N N . GLU B 1 116 ? 9.945 -23.656 -10.312 1 93.44 116 GLU B N 1
ATOM 2611 C CA . GLU B 1 116 ? 11.242 -24.297 -10.461 1 93.44 116 GLU B CA 1
ATOM 2612 C C . GLU B 1 116 ? 11.172 -25.766 -10.094 1 93.44 116 GLU B C 1
ATOM 2614 O O . GLU B 1 116 ? 11.688 -26.625 -10.828 1 93.44 116 GLU B O 1
ATOM 2619 N N . SER B 1 117 ? 10.531 -26.078 -9.023 1 92.12 117 SER B N 1
ATOM 2620 C CA . SER B 1 117 ? 10.43 -27.453 -8.562 1 92.12 117 SER B CA 1
ATOM 2621 C C . SER B 1 117 ? 9.562 -28.297 -9.5 1 92.12 117 SER B C 1
ATOM 2623 O O . SER B 1 117 ? 9.789 -29.5 -9.656 1 92.12 117 SER B O 1
ATOM 2625 N N . SER B 1 118 ? 8.664 -27.656 -10.094 1 92.19 118 SER B N 1
ATOM 2626 C CA . SER B 1 118 ? 7.727 -28.359 -10.953 1 92.19 118 SER B CA 1
ATOM 2627 C C . SER B 1 118 ? 8.367 -28.719 -12.297 1 92.19 118 SER B C 1
ATOM 2629 O O . SER B 1 118 ? 8.031 -29.734 -12.898 1 92.19 118 SER B O 1
ATOM 2631 N N . ILE B 1 119 ? 9.195 -27.859 -12.773 1 89.81 119 ILE B N 1
ATOM 2632 C CA . ILE B 1 119 ? 9.883 -28.125 -14.031 1 89.81 119 ILE B CA 1
ATOM 2633 C C . ILE B 1 119 ? 10.703 -29.406 -13.906 1 89.81 119 ILE B C 1
ATOM 2635 O O . ILE B 1 119 ? 10.75 -30.219 -14.836 1 89.81 119 ILE B O 1
ATOM 2639 N N . GLU B 1 120 ? 11.141 -29.609 -12.711 1 87.81 120 GLU B N 1
ATOM 2640 C CA . GLU B 1 120 ? 11.977 -30.781 -12.477 1 87.81 120 GLU B CA 1
ATOM 2641 C C . GLU B 1 120 ? 11.125 -32.031 -12.211 1 87.81 120 GLU B C 1
ATOM 2643 O O . GLU B 1 120 ? 11.352 -33.062 -12.805 1 87.81 120 GLU B O 1
ATOM 2648 N N . SER B 1 121 ? 10.133 -31.984 -11.438 1 88.25 121 SER B N 1
ATOM 2649 C CA . SER B 1 121 ? 9.383 -33.156 -10.961 1 88.25 121 SER B CA 1
ATOM 2650 C C . SER B 1 121 ? 8.25 -33.5 -11.922 1 88.25 121 SER B C 1
ATOM 2652 O O . SER B 1 121 ? 7.863 -34.656 -12.031 1 88.25 121 SER B O 1
ATOM 2654 N N . LYS B 1 122 ? 7.637 -32.531 -12.555 1 89.19 122 LYS B N 1
ATOM 2655 C CA . LYS B 1 122 ? 6.453 -32.688 -13.398 1 89.19 122 LYS B CA 1
ATOM 2656 C C . LYS B 1 122 ? 5.293 -33.312 -12.633 1 89.19 122 LYS B C 1
ATOM 2658 O O . LYS B 1 122 ? 4.543 -34.125 -13.18 1 89.19 122 LYS B O 1
ATOM 2663 N N . ASP B 1 123 ? 5.32 -33 -11.359 1 90.81 123 ASP B N 1
ATOM 2664 C CA . ASP B 1 123 ? 4.281 -33.5 -10.461 1 90.81 123 ASP B CA 1
ATOM 2665 C C . ASP B 1 123 ? 3.098 -32.562 -10.406 1 90.81 123 ASP B C 1
ATOM 2667 O O . ASP B 1 123 ? 3.131 -31.547 -9.68 1 90.81 123 ASP B O 1
ATOM 2671 N N . PHE B 1 124 ? 2.061 -32.938 -11.086 1 92.06 124 PHE B N 1
ATOM 2672 C CA . PHE B 1 124 ? 0.886 -32.062 -11.227 1 92.06 124 PHE B CA 1
ATOM 2673 C C . PHE B 1 124 ? 0.233 -31.828 -9.875 1 92.06 124 PHE B C 1
ATOM 2675 O O . PHE B 1 124 ? -0.078 -30.672 -9.539 1 92.06 124 PHE B O 1
ATOM 2682 N N . ASP B 1 125 ? 0.036 -32.844 -9.125 1 92.62 125 ASP B N 1
ATOM 2683 C CA . ASP B 1 125 ? -0.673 -32.75 -7.852 1 92.62 125 ASP B CA 1
ATOM 2684 C C . ASP B 1 125 ? 0.099 -31.891 -6.859 1 92.62 125 ASP B C 1
ATOM 2686 O O . ASP B 1 125 ? -0.496 -31.094 -6.125 1 92.62 125 ASP B O 1
ATOM 2690 N N . SER B 1 126 ? 1.374 -32.031 -6.863 1 93.5 126 SER B N 1
ATOM 2691 C CA . SER B 1 126 ? 2.211 -31.234 -5.977 1 93.5 126 SER B CA 1
ATOM 2692 C C . SER B 1 126 ? 2.162 -29.766 -6.355 1 93.5 126 SER B C 1
ATOM 2694 O O . SER B 1 126 ? 2.082 -28.891 -5.484 1 93.5 126 SER B O 1
ATOM 2696 N N . LEU B 1 127 ? 2.164 -29.5 -7.621 1 94.69 127 LEU B N 1
ATOM 2697 C CA . LEU B 1 127 ? 2.086 -28.125 -8.094 1 94.69 127 LEU B CA 1
ATOM 2698 C C . LEU B 1 127 ? 0.739 -27.5 -7.738 1 94.69 127 LEU B C 1
ATOM 2700 O O . LEU B 1 127 ? 0.684 -26.391 -7.223 1 94.69 127 LEU B O 1
ATOM 2704 N N . LEU B 1 128 ? -0.262 -28.234 -7.953 1 95.06 128 LEU B N 1
ATOM 2705 C CA . LEU B 1 128 ? -1.606 -27.734 -7.668 1 95.06 128 LEU B CA 1
ATOM 2706 C C . LEU B 1 128 ? -1.769 -27.422 -6.184 1 95.06 128 LEU B C 1
ATOM 2708 O O . LEU B 1 128 ? -2.25 -26.359 -5.82 1 95.06 128 LEU B O 1
ATOM 2712 N N . LYS B 1 129 ? -1.341 -28.312 -5.379 1 94.81 129 LYS B N 1
ATOM 2713 C CA . LYS B 1 129 ? -1.422 -28.109 -3.936 1 94.81 129 LYS B CA 1
ATOM 2714 C C . LYS B 1 129 ? -0.594 -26.906 -3.498 1 94.81 129 LYS B C 1
ATOM 2716 O O . LYS B 1 129 ? -1.011 -26.141 -2.621 1 94.81 129 LYS B O 1
ATOM 2721 N N . GLY B 1 130 ? 0.572 -26.75 -4.086 1 95.12 130 GLY B N 1
ATOM 2722 C CA . GLY B 1 130 ? 1.414 -25.609 -3.789 1 95.12 130 GLY B CA 1
ATOM 2723 C C . GLY B 1 130 ? 0.753 -24.281 -4.117 1 95.12 130 GLY B C 1
ATOM 2724 O O . GLY B 1 130 ? 0.818 -23.344 -3.328 1 95.12 130 GLY B O 1
ATOM 2725 N N . ILE B 1 131 ? 0.11 -24.266 -5.258 1 96.56 131 ILE B N 1
ATOM 2726 C CA . ILE B 1 131 ? -0.551 -23.047 -5.684 1 96.56 131 ILE B CA 1
ATOM 2727 C C . ILE B 1 131 ? -1.737 -22.75 -4.77 1 96.56 131 ILE B C 1
ATOM 2729 O O . ILE B 1 131 ? -1.989 -21.594 -4.418 1 96.56 131 ILE B O 1
ATOM 2733 N N . GLU B 1 132 ? -2.473 -23.734 -4.367 1 97.12 132 GLU B N 1
ATOM 2734 C CA . GLU B 1 132 ? -3.59 -23.562 -3.443 1 97.12 132 GLU B CA 1
ATOM 2735 C C . GLU B 1 132 ? -3.123 -22.969 -2.115 1 97.12 132 GLU B C 1
ATOM 2737 O O . GLU B 1 132 ? -3.787 -22.094 -1.552 1 97.12 132 GLU B O 1
ATOM 2742 N N . MET B 1 133 ? -2.01 -23.438 -1.669 1 96.81 133 MET B N 1
ATOM 2743 C CA . MET B 1 133 ? -1.449 -22.938 -0.418 1 96.81 133 MET B CA 1
ATOM 2744 C C . MET B 1 133 ? -1.06 -21.469 -0.547 1 96.81 133 MET B C 1
ATOM 2746 O O . MET B 1 133 ? -1.296 -20.672 0.368 1 96.81 133 MET B O 1
ATOM 2750 N N . ILE B 1 134 ? -0.515 -21.156 -1.652 1 97.56 134 ILE B N 1
ATOM 2751 C CA . ILE B 1 134 ? -0.083 -19.781 -1.888 1 97.56 134 ILE B CA 1
ATOM 2752 C C . ILE B 1 134 ? -1.3 -18.859 -1.949 1 97.56 134 ILE B C 1
ATOM 2754 O O . ILE B 1 134 ? -1.281 -17.766 -1.395 1 97.56 134 ILE B O 1
ATOM 2758 N N . VAL B 1 135 ? -2.357 -19.297 -2.619 1 97.62 135 VAL B N 1
ATOM 2759 C CA . VAL B 1 135 ? -3.59 -18.516 -2.713 1 97.62 135 VAL B CA 1
ATOM 2760 C C . VAL B 1 135 ? -4.172 -18.297 -1.317 1 97.62 135 VAL B C 1
ATOM 2762 O O . VAL B 1 135 ? -4.578 -17.188 -0.976 1 97.62 135 VAL B O 1
ATOM 2765 N N . ARG B 1 136 ? -4.16 -19.328 -0.514 1 97.5 136 ARG B N 1
ATOM 2766 C CA . ARG B 1 136 ? -4.645 -19.219 0.859 1 97.5 136 ARG B CA 1
ATOM 2767 C C . ARG B 1 136 ? -3.818 -18.203 1.646 1 97.5 136 ARG B C 1
ATOM 2769 O O . ARG B 1 136 ? -4.371 -17.375 2.375 1 97.5 136 ARG B O 1
ATOM 2776 N N . ASN B 1 137 ? -2.562 -18.281 1.484 1 97.31 137 ASN B N 1
ATOM 2777 C CA . ASN B 1 137 ? -1.675 -17.344 2.162 1 97.31 137 ASN B CA 1
ATOM 2778 C C . ASN B 1 137 ? -1.943 -15.906 1.727 1 97.31 137 ASN B C 1
ATOM 2780 O O . ASN B 1 137 ? -2.012 -15 2.562 1 97.31 137 ASN B O 1
ATOM 2784 N N . LEU B 1 138 ? -2.084 -15.703 0.426 1 97.38 138 LEU B N 1
ATOM 2785 C CA . LEU B 1 138 ? -2.381 -14.375 -0.109 1 97.38 138 LEU B CA 1
ATOM 2786 C C . LEU B 1 138 ? -3.68 -13.828 0.475 1 97.38 138 LEU B C 1
ATOM 2788 O O . LEU B 1 138 ? -3.752 -12.664 0.857 1 97.38 138 LEU B O 1
ATOM 2792 N N . LYS B 1 139 ? -4.637 -14.664 0.569 1 97.25 139 LYS B N 1
ATOM 2793 C CA . LYS B 1 139 ? -5.918 -14.258 1.142 1 97.25 139 LYS B CA 1
ATOM 2794 C C . LYS B 1 139 ? -5.77 -13.906 2.619 1 97.25 139 LYS B C 1
ATOM 2796 O O . LYS B 1 139 ? -6.406 -12.969 3.102 1 97.25 139 LYS B O 1
ATOM 2801 N N . ASP B 1 140 ? -4.949 -14.617 3.301 1 97.44 140 ASP B N 1
ATOM 2802 C CA . ASP B 1 140 ? -4.684 -14.32 4.707 1 97.44 140 ASP B CA 1
ATOM 2803 C C . ASP B 1 140 ? -4.023 -12.953 4.871 1 97.44 140 ASP B C 1
ATOM 2805 O O . ASP B 1 140 ? -4.387 -12.188 5.762 1 97.44 140 ASP B O 1
ATOM 2809 N N . ILE B 1 141 ? -3.062 -12.641 4.023 1 96.5 141 ILE B N 1
ATOM 2810 C CA . ILE B 1 141 ? -2.379 -11.352 4.055 1 96.5 141 ILE B CA 1
ATOM 2811 C C . ILE B 1 141 ? -3.383 -10.227 3.811 1 96.5 141 ILE B C 1
ATOM 2813 O O . ILE B 1 141 ? -3.381 -9.219 4.523 1 96.5 141 ILE B O 1
ATOM 2817 N N . MET B 1 142 ? -4.215 -10.43 2.887 1 96.44 142 MET B N 1
ATOM 2818 C CA . MET B 1 142 ? -5.227 -9.43 2.553 1 96.44 142 MET B CA 1
ATOM 2819 C C . MET B 1 142 ? -6.207 -9.234 3.707 1 96.44 142 MET B C 1
ATOM 2821 O O . MET B 1 142 ? -6.535 -8.109 4.066 1 96.44 142 MET B O 1
ATOM 2825 N N . SER B 1 143 ? -6.617 -10.352 4.262 1 97.25 143 SER B N 1
ATOM 2826 C CA . SER B 1 143 ? -7.531 -10.281 5.398 1 97.25 143 SER B CA 1
ATOM 2827 C C . SER B 1 143 ? -6.898 -9.539 6.57 1 97.25 143 SER B C 1
ATOM 2829 O O . SER B 1 143 ? -7.562 -8.734 7.23 1 97.25 143 SER B O 1
ATOM 2831 N N . ALA B 1 144 ? -5.637 -9.781 6.797 1 95.88 144 ALA B N 1
ATOM 2832 C CA . ALA B 1 144 ? -4.91 -9.117 7.879 1 95.88 144 ALA B CA 1
ATOM 2833 C C . ALA B 1 144 ? -4.82 -7.613 7.641 1 95.88 144 ALA B C 1
ATOM 2835 O O . ALA B 1 144 ? -4.754 -6.832 8.594 1 95.88 144 ALA B O 1
ATOM 2836 N N . GLU B 1 145 ? -4.91 -7.258 6.355 1 95.25 145 GLU B N 1
ATOM 2837 C CA . GLU B 1 145 ? -4.844 -5.848 5.992 1 95.25 145 GLU B CA 1
ATOM 2838 C C . GLU B 1 145 ? -6.234 -5.219 5.965 1 95.25 145 GLU B C 1
ATOM 2840 O O . GLU B 1 145 ? -6.391 -4.066 5.551 1 95.25 145 GLU B O 1
ATOM 2845 N N . GLY B 1 146 ? -7.25 -6.008 6.305 1 96.69 146 GLY B N 1
ATOM 2846 C CA . GLY B 1 146 ? -8.609 -5.492 6.383 1 96.69 146 GLY B CA 1
ATOM 2847 C C . GLY B 1 146 ? -9.375 -5.641 5.086 1 96.69 146 GLY B C 1
ATOM 2848 O O . GLY B 1 146 ? -10.367 -4.945 4.863 1 96.69 146 GLY B O 1
ATOM 2849 N N . VAL B 1 147 ? -8.922 -6.48 4.219 1 97.69 147 VAL B N 1
ATOM 2850 C CA . VAL B 1 147 ? -9.602 -6.719 2.949 1 97.69 147 VAL B CA 1
ATOM 2851 C C . VAL B 1 147 ? -10.578 -7.887 3.098 1 97.69 147 VAL B C 1
ATOM 2853 O O . VAL B 1 147 ? -10.219 -8.938 3.635 1 97.69 147 VAL B O 1
ATOM 2856 N N . GLU B 1 148 ? -11.773 -7.676 2.564 1 97.38 148 GLU B N 1
ATOM 2857 C CA . GLU B 1 148 ? -12.812 -8.695 2.664 1 97.38 148 GLU B CA 1
ATOM 2858 C C . GLU B 1 148 ? -13.555 -8.859 1.341 1 97.38 148 GLU B C 1
ATOM 2860 O O . GLU B 1 148 ? -13.82 -7.871 0.648 1 97.38 148 GLU B O 1
ATOM 2865 N N . GLU B 1 149 ? -13.844 -10.117 1.089 1 97.44 149 GLU B N 1
ATOM 2866 C CA . GLU B 1 149 ? -14.617 -10.391 -0.117 1 97.44 149 GLU B CA 1
ATOM 2867 C C . GLU B 1 149 ? -16.062 -9.938 0.042 1 97.44 149 GLU B C 1
ATOM 2869 O O . GLU B 1 149 ? -16.672 -10.109 1.105 1 97.44 149 GLU B O 1
ATOM 2874 N N . ILE B 1 150 ? -16.609 -9.344 -1.001 1 97.75 150 ILE B N 1
ATOM 2875 C CA . ILE B 1 150 ? -18 -8.875 -0.992 1 97.75 150 ILE B CA 1
ATOM 2876 C C . ILE B 1 150 ? -18.938 -10.055 -1.192 1 97.75 150 ILE B C 1
ATOM 2878 O O . ILE B 1 150 ? -18.703 -10.906 -2.057 1 97.75 150 ILE B O 1
ATOM 2882 N N . LYS B 1 151 ? -19.953 -10.117 -0.434 1 95.94 151 LYS B N 1
ATOM 2883 C CA . LYS B 1 151 ? -20.969 -11.164 -0.567 1 95.94 151 LYS B CA 1
ATOM 2884 C C . LYS B 1 151 ? -21.766 -11.008 -1.857 1 95.94 151 LYS B C 1
ATOM 2886 O O . LYS B 1 151 ? -22.125 -9.891 -2.23 1 95.94 151 LYS B O 1
ATOM 2891 N N . THR B 1 152 ? -21.969 -12.125 -2.469 1 95 152 THR B N 1
ATOM 2892 C CA . THR B 1 152 ? -22.672 -12.055 -3.742 1 95 152 THR B CA 1
ATOM 2893 C C . THR B 1 152 ? -23.891 -12.961 -3.734 1 95 152 THR B C 1
ATOM 2895 O O . THR B 1 152 ? -24.5 -13.211 -4.781 1 95 152 THR B O 1
ATOM 2898 N N . GLU B 1 153 ? -24.156 -13.461 -2.549 1 90.69 153 GLU B N 1
ATOM 2899 C CA . GLU B 1 153 ? -25.391 -14.25 -2.416 1 90.69 153 GLU B CA 1
ATOM 2900 C C . GLU B 1 153 ? -26.594 -13.352 -2.174 1 90.69 153 GLU B C 1
ATOM 2902 O O . GLU B 1 153 ? -26.531 -12.414 -1.377 1 90.69 153 GLU B O 1
ATOM 2907 N N . GLY B 1 154 ? -27.625 -13.438 -2.99 1 90.94 154 GLY B N 1
ATOM 2908 C CA . GLY B 1 154 ? -28.844 -12.688 -2.742 1 90.94 154 GLY B CA 1
ATOM 2909 C C . GLY B 1 154 ? -29.094 -11.602 -3.773 1 90.94 154 GLY B C 1
ATOM 2910 O O . GLY B 1 154 ? -28.891 -11.82 -4.969 1 90.94 154 GLY B O 1
ATOM 2911 N N . VAL B 1 155 ? -29.516 -10.336 -3.23 1 93.19 155 VAL B N 1
ATOM 2912 C CA . VAL B 1 155 ? -30.031 -9.297 -4.113 1 93.19 155 VAL B CA 1
ATOM 2913 C C . VAL B 1 155 ? -28.891 -8.359 -4.52 1 93.19 155 VAL B C 1
ATOM 2915 O O . VAL B 1 155 ? -27.984 -8.094 -3.732 1 93.19 155 VAL B O 1
ATOM 2918 N N . TYR B 1 156 ? -29.094 -7.867 -5.719 1 96.19 156 TYR B N 1
ATOM 2919 C CA . TYR B 1 156 ? -28.172 -6.898 -6.289 1 96.19 156 TYR B CA 1
ATOM 2920 C C . TYR B 1 156 ? -28.1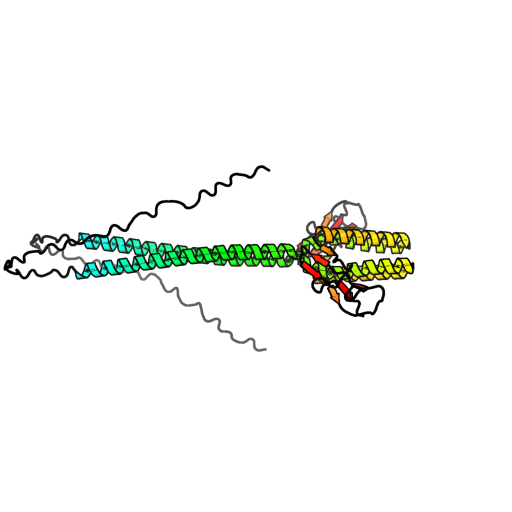41 -5.613 -5.469 1 96.19 156 TYR B C 1
ATOM 2922 O O . TYR B 1 156 ? -29.188 -5.102 -5.074 1 96.19 156 TYR B O 1
ATOM 2930 N N . ASP B 1 157 ? -27.016 -5.227 -5.141 1 96.5 157 ASP B N 1
ATOM 2931 C CA . ASP B 1 157 ? -26.781 -3.949 -4.473 1 96.5 157 ASP B CA 1
ATOM 2932 C C . ASP B 1 157 ? -25.766 -3.107 -5.227 1 96.5 157 ASP B C 1
ATOM 2934 O O . ASP B 1 157 ? -24.594 -3.473 -5.305 1 96.5 157 ASP B O 1
ATOM 2938 N N . PRO B 1 158 ? -26.125 -1.988 -5.723 1 95.88 158 PRO B N 1
ATOM 2939 C CA . PRO B 1 158 ? -25.25 -1.178 -6.566 1 95.88 158 PRO B CA 1
ATOM 2940 C C . PRO B 1 158 ? -24.016 -0.67 -5.816 1 95.88 158 PRO B C 1
ATOM 2942 O O . PRO B 1 158 ? -23.047 -0.246 -6.438 1 95.88 158 PRO B O 1
ATOM 2945 N N . VAL B 1 159 ? -24.078 -0.688 -4.531 1 96.12 159 VAL B N 1
ATOM 2946 C CA . VAL B 1 159 ? -22.938 -0.247 -3.73 1 96.12 159 VAL B CA 1
ATOM 2947 C C . VAL B 1 159 ? -21.828 -1.295 -3.789 1 96.12 159 VAL B C 1
ATOM 2949 O O . VAL B 1 159 ? -20.641 -0.955 -3.797 1 96.12 159 VAL B O 1
ATOM 2952 N N . TYR B 1 160 ? -22.203 -2.512 -3.889 1 97.69 160 TYR B N 1
ATOM 2953 C CA . TYR B 1 160 ? -21.25 -3.605 -3.742 1 97.69 160 TYR B CA 1
ATOM 2954 C C . TYR B 1 160 ? -21.094 -4.375 -5.051 1 97.69 160 TYR B C 1
ATOM 2956 O O . TYR B 1 160 ? -20.125 -5.129 -5.223 1 97.69 160 TYR B O 1
ATOM 2964 N N . HIS B 1 161 ? -22.031 -4.172 -5.926 1 98.25 161 HIS B N 1
ATOM 2965 C CA . HIS B 1 161 ? -22.078 -4.98 -7.137 1 98.25 161 HIS B CA 1
ATOM 2966 C C . HIS B 1 161 ? -22.125 -4.105 -8.383 1 98.25 161 HIS B C 1
ATOM 2968 O O . HIS B 1 161 ? -22.656 -2.99 -8.344 1 98.25 161 HIS B O 1
ATOM 2974 N N . HIS B 1 162 ? -21.5 -4.562 -9.422 1 97.81 162 HIS B N 1
ATOM 2975 C CA . HIS B 1 162 ? -21.562 -3.984 -10.758 1 97.81 162 HIS B CA 1
ATOM 2976 C C . HIS B 1 162 ? -22.188 -4.953 -11.758 1 97.81 162 HIS B C 1
ATOM 2978 O O . HIS B 1 162 ? -21.578 -5.977 -12.094 1 97.81 162 HIS B O 1
ATOM 2984 N N . ALA B 1 163 ? -23.344 -4.629 -12.25 1 96.31 163 ALA B N 1
ATOM 2985 C CA . ALA B 1 163 ? -24.062 -5.52 -13.148 1 96.31 163 ALA B CA 1
ATOM 2986 C C . ALA B 1 163 ? -23.625 -5.32 -14.594 1 96.31 163 ALA B C 1
ATOM 2988 O O . ALA B 1 163 ? -23.703 -4.211 -15.133 1 96.31 163 ALA B O 1
ATOM 2989 N N . VAL B 1 164 ? -23.172 -6.383 -15.195 1 95.88 164 VAL B N 1
ATOM 2990 C CA . VAL B 1 164 ? -22.672 -6.246 -16.562 1 95.88 164 VAL B CA 1
ATOM 2991 C C . VAL B 1 164 ? -23.609 -6.945 -17.531 1 95.88 164 VAL B C 1
ATOM 2993 O O . VAL B 1 164 ? -23.406 -6.891 -18.75 1 95.88 164 VAL B O 1
ATOM 2996 N N . GLY B 1 165 ? -24.594 -7.691 -17.016 1 94.19 165 GLY B N 1
ATOM 2997 C CA . GLY B 1 165 ? -25.578 -8.367 -17.844 1 94.19 165 GLY B CA 1
ATOM 2998 C C . GLY B 1 165 ? -26.766 -8.883 -17.062 1 94.19 165 GLY B C 1
ATOM 2999 O O . GLY B 1 165 ? -26.812 -8.789 -15.844 1 94.19 165 GLY B O 1
ATOM 3000 N N . VAL B 1 166 ? -27.766 -9.266 -17.875 1 94 166 VAL B N 1
ATOM 3001 C CA . VAL B 1 166 ? -28.969 -9.836 -17.297 1 94 166 VAL B CA 1
ATOM 3002 C C . VAL B 1 166 ? -29.25 -11.203 -17.906 1 94 166 VAL B C 1
ATOM 3004 O O . VAL B 1 166 ? -28.875 -11.461 -19.062 1 94 166 VAL B O 1
ATOM 3007 N N . GLU B 1 167 ? -29.688 -12.039 -17.078 1 93.81 167 GLU B N 1
ATOM 3008 C CA . GLU B 1 167 ? -30.062 -13.367 -17.562 1 93.81 167 GLU B CA 1
ATOM 3009 C C . GLU B 1 167 ? -31.391 -13.82 -16.953 1 93.81 167 GLU B C 1
ATOM 3011 O O . GLU B 1 167 ? -31.656 -13.578 -15.766 1 93.81 167 GLU B O 1
ATOM 3016 N N . ALA B 1 168 ? -32.188 -14.406 -17.875 1 90.88 168 ALA B N 1
ATOM 3017 C CA . ALA B 1 168 ? -33.438 -14.984 -17.359 1 90.88 168 ALA B CA 1
ATOM 3018 C C . ALA B 1 168 ? -33.156 -16.359 -16.734 1 90.88 168 ALA B C 1
ATOM 3020 O O . ALA B 1 168 ? -32.5 -17.203 -17.328 1 90.88 168 ALA B O 1
ATOM 3021 N N . ASN B 1 169 ? -33.562 -16.391 -15.461 1 88.38 169 ASN B N 1
ATOM 3022 C CA . ASN B 1 169 ? -33.406 -17.672 -14.758 1 88.38 169 ASN B CA 1
ATOM 3023 C C . ASN B 1 169 ? -34.562 -17.938 -13.812 1 88.38 169 ASN B C 1
ATOM 3025 O O . ASN B 1 169 ? -34.875 -17.125 -12.93 1 88.38 169 ASN B O 1
ATOM 3029 N N . GLU B 1 170 ? -35.188 -19.094 -14.039 1 89.25 170 GLU B N 1
ATOM 3030 C CA . GLU B 1 170 ? -36.406 -19.406 -13.289 1 89.25 170 GLU B CA 1
ATOM 3031 C C . GLU B 1 170 ? -36.094 -19.734 -11.836 1 89.25 170 GLU B C 1
ATOM 3033 O O . GLU B 1 170 ? -36.938 -19.609 -10.961 1 89.25 170 GLU B O 1
ATOM 3038 N N . ASP B 1 171 ? -34.844 -20.094 -11.578 1 91.5 171 ASP B N 1
ATOM 3039 C CA . ASP B 1 171 ? -34.469 -20.516 -10.234 1 91.5 171 ASP B CA 1
ATOM 3040 C C . ASP B 1 171 ? -34.156 -19.312 -9.344 1 91.5 171 ASP B C 1
ATOM 3042 O O . ASP B 1 171 ? -34 -19.453 -8.133 1 91.5 171 ASP B O 1
ATOM 3046 N N . PHE B 1 172 ? -34.094 -18.125 -10 1 89.62 172 PHE B N 1
ATOM 3047 C CA . PHE B 1 172 ? -33.719 -16.938 -9.258 1 89.62 172 PHE B CA 1
ATOM 3048 C C . PHE B 1 172 ? -34.812 -15.891 -9.297 1 89.62 172 PHE B C 1
ATOM 3050 O O . PHE B 1 172 ? -35.625 -15.852 -10.242 1 89.62 172 PHE B O 1
ATOM 3057 N N . LYS B 1 173 ? -34.875 -15.172 -8.195 1 89.94 173 LYS B N 1
ATOM 3058 C CA . LYS B 1 173 ? -35.844 -14.078 -8.141 1 89.94 173 LYS B CA 1
ATOM 3059 C C . LYS B 1 173 ? -35.344 -12.875 -8.945 1 89.94 173 LYS B C 1
ATOM 3061 O O . LYS B 1 173 ? -34.188 -12.812 -9.32 1 89.94 173 LYS B O 1
ATOM 3066 N N . GLU B 1 174 ? -36.188 -11.953 -9.133 1 90.88 174 GLU B N 1
ATOM 3067 C CA . GLU B 1 174 ? -35.875 -10.703 -9.812 1 90.88 174 GLU B CA 1
ATOM 3068 C C . GLU B 1 174 ? -34.781 -9.938 -9.047 1 90.88 174 GLU B C 1
ATOM 3070 O O . GLU B 1 174 ? -34.844 -9.836 -7.82 1 90.88 174 GLU B O 1
ATOM 3075 N N . ASP B 1 175 ? -33.781 -9.531 -9.773 1 92.44 175 ASP B N 1
ATOM 3076 C CA . ASP B 1 175 ? -32.688 -8.695 -9.266 1 92.44 175 ASP B CA 1
ATOM 3077 C C . ASP B 1 175 ? -31.75 -9.5 -8.383 1 92.44 175 ASP B C 1
ATOM 3079 O O . ASP B 1 175 ? -30.938 -8.93 -7.645 1 92.44 175 ASP B O 1
ATOM 3083 N N . GLU B 1 176 ? -31.844 -10.766 -8.461 1 94.88 176 GLU B N 1
ATOM 3084 C CA . GLU B 1 176 ? -30.891 -11.609 -7.742 1 94.88 176 GLU B CA 1
ATOM 3085 C C . GLU B 1 176 ? -29.656 -11.883 -8.594 1 94.88 176 GLU B C 1
ATOM 3087 O O . GLU B 1 176 ? -29.719 -11.898 -9.82 1 94.88 176 GLU B O 1
ATOM 3092 N N . ILE B 1 177 ? -28.625 -12.039 -7.934 1 96.25 177 ILE B N 1
ATOM 3093 C CA . ILE B 1 177 ? -27.375 -12.32 -8.625 1 96.25 177 ILE B CA 1
ATOM 3094 C C . ILE B 1 177 ? -27.359 -13.766 -9.109 1 96.25 177 ILE B C 1
ATOM 3096 O O . ILE B 1 177 ? -27.484 -14.695 -8.312 1 96.25 177 ILE B O 1
ATOM 3100 N N . VAL B 1 178 ? -27.203 -13.984 -10.406 1 94.88 178 VAL B N 1
ATOM 3101 C CA . VAL B 1 178 ? -27.25 -15.305 -11.023 1 94.88 178 VAL B CA 1
ATOM 3102 C C . VAL B 1 178 ? -25.844 -15.883 -11.125 1 94.88 178 VAL B C 1
ATOM 3104 O O . VAL B 1 178 ? -25.625 -17.078 -10.898 1 94.88 178 VAL B O 1
ATOM 3107 N N . LYS B 1 179 ? -24.891 -15.016 -11.469 1 95.06 179 LYS B N 1
ATOM 3108 C CA . LYS B 1 179 ? -23.516 -15.438 -11.703 1 95.06 179 LYS B CA 1
ATOM 3109 C C . LYS B 1 179 ? -22.531 -14.336 -11.305 1 95.06 179 LYS B C 1
ATOM 3111 O O . LYS B 1 179 ? -22.797 -13.148 -11.508 1 95.06 179 LYS B O 1
ATOM 3116 N N . VAL B 1 180 ? -21.469 -14.82 -10.781 1 95.88 180 VAL B N 1
ATOM 3117 C CA . VAL B 1 180 ? -20.375 -13.898 -10.445 1 95.88 180 VAL B CA 1
ATOM 3118 C C . VAL B 1 180 ? -19.25 -14.039 -11.469 1 95.88 180 VAL B C 1
ATOM 3120 O O . VAL B 1 180 ? -18.703 -15.125 -11.648 1 95.88 180 VAL B O 1
ATOM 3123 N N . LEU B 1 181 ? -18.922 -12.953 -12.172 1 94.81 181 LEU B N 1
ATOM 3124 C CA . LEU B 1 181 ? -17.875 -12.969 -13.18 1 94.81 181 LEU B CA 1
ATOM 3125 C C . LEU B 1 181 ? -16.531 -12.586 -12.562 1 94.81 181 LEU B C 1
ATOM 3127 O O . LEU B 1 181 ? -15.477 -13.031 -13.031 1 94.81 181 LEU B O 1
ATOM 3131 N N . GLN B 1 182 ? -16.594 -11.711 -11.547 1 96.38 182 GLN B N 1
ATOM 3132 C CA . GLN B 1 182 ? -15.414 -11.25 -10.836 1 96.38 182 GLN B CA 1
ATOM 3133 C C . GLN B 1 182 ? -15.75 -10.906 -9.383 1 96.38 182 GLN B C 1
ATOM 3135 O O . GLN B 1 182 ? -16.688 -10.148 -9.117 1 96.38 182 GLN B O 1
ATOM 3140 N N . LYS B 1 183 ? -14.969 -11.469 -8.523 1 97.12 183 LYS B N 1
ATOM 3141 C CA . LYS B 1 183 ? -15.195 -11.203 -7.105 1 97.12 183 LYS B CA 1
ATOM 3142 C C . LYS B 1 183 ? -14.914 -9.734 -6.77 1 97.12 183 LYS B C 1
ATOM 3144 O O . LYS B 1 183 ? -14.031 -9.117 -7.363 1 97.12 183 LYS B O 1
ATOM 3149 N N . GLY B 1 184 ? -15.719 -9.195 -5.801 1 98.12 184 GLY B N 1
ATOM 3150 C CA . GLY B 1 184 ? -15.5 -7.863 -5.27 1 98.12 184 GLY B CA 1
ATOM 3151 C C . GLY B 1 184 ? -14.898 -7.863 -3.877 1 98.12 184 GLY B C 1
ATOM 3152 O O . GLY B 1 184 ? -14.938 -8.883 -3.18 1 98.12 184 GLY B O 1
ATOM 3153 N N . TYR B 1 185 ? -14.32 -6.652 -3.576 1 98.62 185 TYR B N 1
ATOM 3154 C CA . TYR B 1 185 ? -13.641 -6.582 -2.287 1 98.62 185 TYR B CA 1
ATOM 3155 C C . TYR B 1 185 ? -13.852 -5.223 -1.632 1 98.62 185 TYR B C 1
ATOM 3157 O O . TYR B 1 185 ? -14.031 -4.215 -2.32 1 98.62 185 TYR B O 1
ATOM 3165 N N . MET B 1 186 ? -13.82 -5.316 -0.316 1 98.06 186 MET B N 1
ATOM 3166 C CA . MET B 1 186 ? -13.789 -4.117 0.519 1 98.06 186 MET B CA 1
ATOM 3167 C C . MET B 1 186 ? -12.531 -4.086 1.379 1 98.06 186 MET B C 1
ATOM 3169 O O . MET B 1 186 ? -11.969 -5.133 1.701 1 98.06 186 MET B O 1
ATOM 3173 N N . MET B 1 187 ? -12.148 -2.814 1.705 1 97.19 187 MET B N 1
ATOM 3174 C CA . MET B 1 187 ? -11.031 -2.617 2.623 1 97.19 187 MET B CA 1
ATOM 3175 C C . MET B 1 187 ? -11.398 -1.63 3.725 1 97.19 187 MET B C 1
ATOM 3177 O O . MET B 1 187 ? -11.672 -0.46 3.451 1 97.19 187 MET B O 1
ATOM 3181 N N . LYS B 1 188 ? -11.383 -2.141 4.965 1 96.31 188 LYS B N 1
ATOM 3182 C CA . LYS B 1 188 ? -11.688 -1.308 6.125 1 96.31 188 LYS B CA 1
ATOM 3183 C C . LYS B 1 188 ? -12.969 -0.509 5.914 1 96.31 188 LYS B C 1
ATOM 3185 O O . LYS B 1 188 ? -13 0.7 6.148 1 96.31 188 LYS B O 1
ATOM 3190 N N . GLY B 1 189 ? -13.906 -1.197 5.312 1 94.56 189 GLY B N 1
ATOM 3191 C CA . GLY B 1 189 ? -15.25 -0.646 5.207 1 94.56 189 GLY B CA 1
ATOM 3192 C C . GLY B 1 189 ? -15.5 0.07 3.895 1 94.56 189 GLY B C 1
ATOM 3193 O O . GLY B 1 189 ? -16.625 0.49 3.615 1 94.56 189 GLY B O 1
ATOM 3194 N N . LYS B 1 190 ? -14.539 0.2 3.043 1 95.81 190 LYS B N 1
ATOM 3195 C CA . LYS B 1 190 ? -14.656 0.883 1.758 1 95.81 190 LYS B CA 1
ATOM 3196 C C . LYS B 1 190 ? -14.555 -0.104 0.598 1 95.81 190 LYS B C 1
ATOM 3198 O O . LYS B 1 190 ? -13.656 -0.953 0.579 1 95.81 190 LYS B O 1
ATOM 3203 N N . VAL B 1 191 ? -15.508 0.082 -0.345 1 98.12 191 VAL B N 1
ATOM 3204 C CA . VAL B 1 191 ? -15.445 -0.767 -1.531 1 98.12 191 VAL B CA 1
ATOM 3205 C C . VAL B 1 191 ? -14.25 -0.362 -2.393 1 98.12 191 VAL B C 1
ATOM 3207 O O . VAL B 1 191 ? -14.125 0.799 -2.791 1 98.12 191 VAL B O 1
ATOM 3210 N N . ILE B 1 192 ? -13.375 -1.262 -2.67 1 97.5 192 ILE B N 1
ATOM 3211 C CA . ILE B 1 192 ? -12.219 -0.942 -3.496 1 97.5 192 ILE B CA 1
ATOM 3212 C C . ILE B 1 192 ? -12.398 -1.528 -4.895 1 97.5 192 ILE B C 1
ATOM 3214 O O . ILE B 1 192 ? -11.75 -1.093 -5.848 1 97.5 192 ILE B O 1
ATOM 3218 N N . ARG B 1 193 ? -13.18 -2.59 -5.016 1 98.06 193 ARG B N 1
ATOM 3219 C CA . ARG B 1 193 ? -13.602 -3.17 -6.285 1 98.06 193 ARG B CA 1
ATOM 3220 C C . ARG B 1 193 ? -14.969 -3.842 -6.156 1 98.06 193 ARG B C 1
ATOM 3222 O O . ARG B 1 193 ? -15.109 -4.84 -5.445 1 98.06 193 ARG B O 1
ATOM 3229 N N . PRO B 1 194 ? -15.953 -3.311 -6.82 1 98.12 194 PRO B N 1
ATOM 3230 C CA . PRO B 1 194 ? -17.25 -3.998 -6.758 1 98.12 194 PRO B CA 1
ATOM 3231 C C . PRO B 1 194 ? -17.219 -5.363 -7.441 1 98.12 194 PRO B C 1
ATOM 3233 O O . PRO B 1 194 ? -16.375 -5.605 -8.312 1 98.12 194 PRO B O 1
ATOM 3236 N N . ALA B 1 195 ? -18.141 -6.258 -6.988 1 98.31 195 ALA B N 1
ATOM 3237 C CA . ALA B 1 195 ? -18.25 -7.555 -7.645 1 98.31 195 ALA B CA 1
ATOM 3238 C C . ALA B 1 195 ? -18.953 -7.426 -8.992 1 98.31 195 ALA B C 1
ATOM 3240 O O . ALA B 1 195 ? -20 -6.773 -9.102 1 98.31 195 ALA B O 1
ATOM 3241 N N . MET B 1 196 ? -18.312 -7.949 -9.984 1 97.75 196 MET B N 1
ATOM 3242 C CA . MET B 1 196 ? -18.953 -7.984 -11.297 1 97.75 196 MET B CA 1
ATOM 3243 C C . MET B 1 196 ? -19.906 -9.172 -11.406 1 97.75 196 MET B C 1
ATOM 3245 O O . MET B 1 196 ? -19.484 -10.32 -11.281 1 97.75 196 MET B O 1
ATOM 3249 N N . VAL B 1 197 ? -21.219 -8.812 -11.711 1 97.62 197 VAL B N 1
ATOM 3250 C CA . VAL B 1 197 ? -22.219 -9.883 -11.578 1 97.62 197 VAL B CA 1
ATOM 3251 C C . VAL B 1 197 ? -23.203 -9.812 -12.734 1 97.62 197 VAL B C 1
ATOM 3253 O O . VAL B 1 197 ? -23.266 -8.812 -13.453 1 97.62 197 VAL B O 1
ATOM 3256 N N . ILE B 1 198 ? -23.875 -10.977 -12.922 1 96.81 198 ILE B N 1
ATOM 3257 C CA . ILE B 1 198 ? -25.031 -11.07 -13.781 1 96.81 198 ILE B CA 1
ATOM 3258 C C . ILE B 1 198 ? -26.297 -11.188 -12.938 1 96.81 198 ILE B C 1
ATOM 3260 O O . ILE B 1 198 ? -26.359 -12 -12.016 1 96.81 198 ILE B O 1
ATOM 3264 N N . VAL B 1 199 ? -27.266 -10.383 -13.25 1 96.5 199 VAL B N 1
ATOM 3265 C CA . VAL B 1 199 ? -28.453 -10.312 -12.422 1 96.5 199 VAL B CA 1
ATOM 3266 C C . VAL B 1 199 ? -29.641 -10.938 -13.156 1 96.5 199 VAL B C 1
ATOM 3268 O O . VAL B 1 199 ? -29.688 -10.93 -14.391 1 96.5 199 VAL B O 1
ATOM 3271 N N . CYS B 1 200 ? -30.578 -11.438 -12.344 1 95.19 200 CYS B N 1
ATOM 3272 C CA . CYS B 1 200 ? -31.766 -12.055 -12.906 1 95.19 200 CYS B CA 1
ATOM 3273 C C 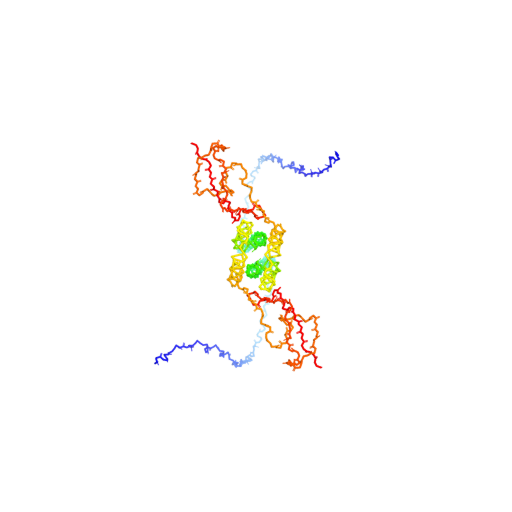. CYS B 1 200 ? -32.812 -11 -13.289 1 95.19 200 CYS B C 1
ATOM 3275 O O . CYS B 1 200 ? -33.125 -10.117 -12.492 1 95.19 200 CYS B O 1
ATOM 3277 N N . LYS B 1 201 ? -33.281 -11.086 -14.523 1 90.06 201 LYS B N 1
ATOM 3278 C CA . LYS B 1 201 ? -34.406 -10.266 -14.953 1 90.06 201 LYS B CA 1
ATOM 3279 C C . LYS B 1 201 ? -35.469 -11.117 -15.648 1 90.06 201 LYS B C 1
ATOM 3281 O O . LYS B 1 201 ? -35.156 -11.859 -16.578 1 90.06 201 LYS B O 1
ATOM 3286 N N . LYS B 1 202 ? -36.688 -11.125 -15.047 1 80.19 202 LYS B N 1
ATOM 3287 C CA . LYS B 1 202 ? -37.812 -11.852 -15.617 1 80.19 202 LYS B CA 1
ATOM 3288 C C . LYS B 1 202 ? -38.688 -10.93 -16.469 1 80.19 202 LYS B C 1
ATOM 3290 O O . LYS B 1 202 ? -38.719 -9.719 -16.234 1 80.19 202 LYS B O 1
#

Nearest PDB structures (foldseek):
  3a6m-assembly1_B  TM=7.804E-01  e=2.896E-11  Thermus thermophilus HB8
  4ani-assembly1_B  TM=5.253E-01  e=1.401E-09  Geobacillus kaustophilus HTA426
  1dkg-assembly1_B  TM=5.577E-01  e=3.756E-09  Escherichia coli
  1dkg-assembly1_A  TM=4.608E-01  e=3.517E-09  Escherichia coli
  8xi9-assembly1_A  TM=4.330E-01  e=3.966E-01  Homo sapiens

Radius of gyration: 43.51 Å; Cα contacts (8 Å, |Δi|>4): 396; chains: 2; bounding box: 78×123×70 Å

Secondary structure (DSSP, 8-state):
----------TT--------------------------------THHHHHHHHHHHH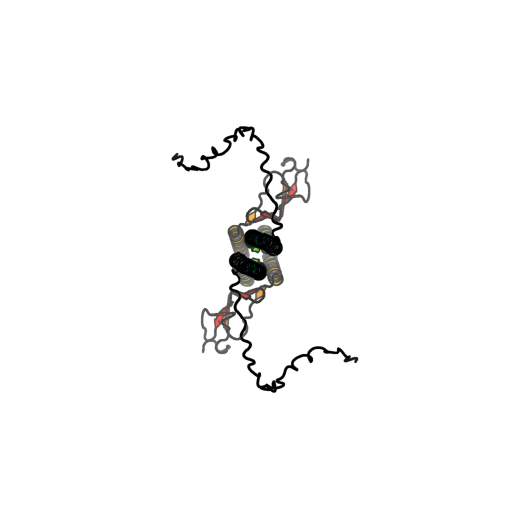HHHHHHHHHHHHHHHHHHHHHHHHHHHHHHHHHHHHHTTTHHHHHHHHHHHHHHHHHHHHHHHH--HHHHHHHHHHHHHHHHHHHHHTTEEEPP-SSB--TTTEEEEEEE--TTS-TTBEEEEEE--EEETTEEEEPEEEEEE--/----------S---------------------------------TTHHHHHHHHHHHHHHHHHHHHHHHHHHHHHHHHHHHHHHHHHHHHHHHHTTTHHHHHHHHHHHHHHHHHHHHHHHH--HHHHHHHHHHHHHHHHHHHHHTTEEEPP-SSB--TTTEEEEEEE--TTS-TTBEEEEEE--EEETTEEEEPEEEEEE--

Organism: Fusobacterium nucleatum subsp. polymorphum (NCBI:txid76857)

Sequence (404 aa):
MKDKDIKEEVLKEEINKEVNEELKNEEVKEETHEHEHKHGGHTCCGKHGHKHNDEEIGKLKAEIEEWKNEYLRKQADFQNFTKRKEKEVDELKKFASEKIITQFLGSLDNLERAIESSIESKDFDSLLKGIEMIVRNLKDIMSAEGVEEIKTEGVYDPVYHHAVGVEANEDFKEDEIVKVLQKGYMMKGKVIRPAMVIVCKKMKDKDIKEEVLKEEINKEVNEELKNEEVKEETHEHEHKHGGHTCCGKHGHKHNDEEIGKLKAEIEEWKNEYLRKQADFQNFTKRKEKEVDELKKFASEKIITQFLGSLDNLERAIESSIESKDFDSLLKGIEMIVRNLKDIMSAEGVEEIKTEGVYDPVYHHAVGVEANEDFKEDEIVKVLQKGYMMKGKVIRPAMVIVCKK

Foldseek 3Di:
DDPDDPCPDDDPDDDPDDDPDDPPPPPDDDPPPPPDDPPVPPPPPVVVVVVVVVVVVVVVVVVVVVVVVVVVVVVVVVVVVVVVVVVVVVVCVVCVCVVLVVQCVVLVVLLVVLVVVCVVVVDPVSSVVSVVVSVVSNVVSCVVQQKDWDDQFFADDPQAEDEPEEDADPVDDFRHFDDWPAIWMDGPHHTPGHTYTYGYDD/DCPDDPPCVDDDDDPPDDDPDPPPPPPDDDCDPPPDDDPPPPPPPPVVVVVVVVVVVVVVVVVVVVVVVVVVVVVVVVVVVVVVVVVVVVVCVVCVCVVLVVQCVVLVVLLVVLVVVCVVPVDPVSSVVSVVVSVVSNVVSCVVQQKDWDDQFFADDPQAEDEPEEDADPVDDFRHFDDWPAIWMDGPHHTPGHTYTYGYDD

pLDDT: mean 78.51, std 28.52, range [20.11, 98.62]

InterPro domains:
  IPR000740 GrpE nucleotide exchange factor [MF_01151] (4-201)
  IPR000740 GrpE nucleotide exchange factor [PF01025] (51-201)
  IPR000740 GrpE nucleotide exchange factor [PR00773] (72-88)
  IPR000740 GrpE nucleotide exchange factor [PR00773] (100-115)
  IPR000740 GrpE nucleotide exchange factor [PR00773] (153-168)
  IPR000740 GrpE nucleotide exchange factor [PR00773] (180-199)
  IPR000740 GrpE nucleotide exchange factor [PS01071] (156-199)
  IPR000740 GrpE nucleotide exchange factor [PTHR21237] (13-201)
  IPR000740 GrpE nucleotide exchange factor [cd00446] (65-199)
  IPR009012 GrpE nucleotide exchange factor, head [G3DSA:2.30.22.10] (146-201)
  IPR009012 GrpE nucleotide exchange factor, head [SSF51064] (155-201)
  IPR013805 GrpE nucleotide exchange factor, coiled-coil [G3DSA:3.90.20.20] (48-143)
  IPR013805 GrpE nucleotide exchange factor, coiled-coil [SSF58014] (53-146)